Protein AF-A0AAU0USY1-F1 (afdb_monomer)

Secondary structure (DSSP, 8-state):
--------------TTTTSEEEEE-TTS-EEEE-GGGG-S---EEEEEEE--TT-SS-GGGSEEEEES-HHHHHHHHHHHHTTTEEEEEE------S---TT------HHHHHHHHHHHHHHHHHHEEEEEEEEEEE-TTTHHHHHHHHIIIIIGGGEEEEEEEE-SGGG--STTS---SS---EEEEEEEESSGGGSPP---EEEEEPPHHHHHH--EEEEE-S-EEEEEEEE-TTS-EEEEEEESSEEEEE--GGGHHHHHHHHHHHSHHHHTT----HHHHHHHHHHHHS---HHHHHHHHHHHHHHHHGGGEEEEEPPP--SHHHHHHHHHT--TT-EEEEEE--SSSTTTTS-EEEEEETTEEEEEGGGSEEEETTEEEEEEE--SEE-TTTS--TTGGGGGG----SSPPPHHHHHHHHHHH--TT-EEEESS-TTTHHHHHHHHTT-EEEEEE-STHIIIIIHHHHHHHHHT---STTTTTTT-----EEEEEE----

Sequence (505 aa):
MKVVRVLGKIRLNWDGKDKWLLALDEQGLPIWGEEEDLTGYPLNNCQYIGNMSRLSGTFLDGNLLIKGDNLYVLKALEKDFTGKIQCIYIDPPFNAANGTMGYMDEFDHGIWLSMMQTRLAMVKRFLKPSGTIFIHIGYEEKSYLKVLADEIFGRDNFVSEITWQRAPDGRTVLGQGSSVIPHTSEYLLVYAKDIDKVKVYEDKKVVLATDQVLRQYNQVLQIHSPARLVAENTDRRGNIIRIYRYGQYSLTRFKVRKLRAAANQWLQRHSDAISRIECGEAEQSLLTKALNQSLSFDNLTQQAKRVFLTENFSQMVQSVSIQKESTFQQRLLLEMGAKDVLYRAEYTPSKGKRRGEQVCDYFLNGRKLLFLKDYSQLVDGHVYRRVDINDVWKHEEINVTGTAREGGCVFKRSKKPESLLKRVIEFATEEGDWVMDCFLGSGTTAAVAHKLGRRWVAIEVGDHAETICLPRLKRVVSGEDASGISKQVGWHGGGGFGYFTLNKI

Solvent-accessible surface area (backbone atoms only — not comparable to full-atom values): 28321 Å² total; per-residue (Å²): 138,84,87,77,82,78,83,82,77,79,78,89,85,58,84,64,69,94,46,33,62,76,46,63,50,100,85,66,48,79,38,73,46,57,79,74,75,48,60,92,54,66,82,40,69,81,47,79,44,72,54,61,87,84,51,92,71,57,80,80,71,46,24,36,42,35,33,21,57,43,65,42,51,50,53,63,41,42,89,82,36,52,47,58,29,28,28,36,48,36,53,58,74,40,53,73,68,67,55,60,93,88,46,82,17,69,63,58,68,52,58,49,50,34,52,48,51,55,46,52,56,52,54,57,52,21,30,19,61,53,7,39,38,37,41,38,36,36,80,76,44,41,70,60,51,50,49,52,45,30,66,70,54,36,63,85,17,56,71,51,65,31,40,35,29,67,36,66,92,71,46,53,66,92,83,58,74,94,53,99,70,67,81,39,60,39,35,30,47,30,35,23,62,32,50,92,55,42,77,82,79,78,70,58,45,78,39,76,59,48,70,72,59,53,55,56,41,32,28,39,54,47,75,77,45,73,71,42,82,76,48,77,47,62,52,102,84,66,51,62,34,40,33,26,37,45,85,39,66,50,76,49,74,57,55,73,94,45,39,60,60,56,32,50,52,44,51,68,72,40,46,74,57,61,74,62,58,91,56,58,76,69,52,49,51,47,54,52,45,53,72,70,53,76,59,52,76,66,56,52,48,50,51,34,46,20,53,51,39,66,76,40,40,84,33,19,24,26,81,39,82,69,80,76,82,42,78,61,59,48,50,54,36,67,78,40,46,50,79,92,38,46,34,38,39,38,35,57,39,91,62,68,97,55,45,78,38,83,43,80,48,37,34,43,58,53,21,39,47,46,51,49,51,82,52,35,47,79,55,97,46,39,51,32,26,64,38,77,74,70,51,68,44,46,26,93,81,44,58,58,79,72,40,42,64,34,65,80,45,90,56,80,67,93,71,72,40,40,62,52,49,43,53,57,47,62,66,54,44,60,73,65,35,31,36,36,22,65,41,32,69,70,31,44,60,54,49,40,36,50,66,60,49,26,37,34,41,33,21,23,62,54,72,40,34,65,75,38,21,46,59,33,46,52,29,46,28,68,30,71,46,72,41,66,50,23,69,82,67,69,51,69,43,52,52,40,34,35,36,33,34,42,74,82,130

Organism: NCBI:txid3039180

Mean predicted aligned error: 12.74 Å

Nearest PDB structures (foldseek):
  4zcf-assembly1_B  TM=4.977E-01  e=1.920E-19  Escherichia coli
  6k0w-assembly1_B  TM=5.737E-01  e=6.343E-17  Helicobacter pylori 26695
  6k0w-assembly2_A  TM=5.107E-01  e=2.022E-18  Helicobacter pylori 26695
  6k0w-assembly1_D  TM=6.362E-01  e=8.360E-15  Helicobacter pylori 26695
  6k0w-assembly2_C  TM=6.195E-01  e=9.377E-15  Helicobacter pylori 26695

pLDDT: mean 80.23, std 17.32, range [26.86, 98.75]

Radius of gyration: 29.66 Å; Cα contacts (8 Å, |Δi|>4): 902; chains: 1; bounding box: 71×80×77 Å

Structure (mmCIF, N/CA/C/O backbone):
data_AF-A0AAU0USY1-F1
#
_entry.id   AF-A0AAU0USY1-F1
#
loop_
_atom_site.group_PDB
_atom_site.id
_atom_site.type_symbol
_atom_site.label_atom_id
_atom_site.label_alt_id
_atom_site.label_comp_id
_atom_site.label_asym_id
_atom_site.label_entity_id
_atom_site.label_seq_id
_atom_site.pdbx_PDB_ins_code
_atom_site.Cartn_x
_atom_site.Cartn_y
_atom_site.Cartn_z
_atom_site.occupancy
_atom_site.B_iso_or_equiv
_atom_site.auth_seq_id
_atom_site.auth_comp_id
_atom_site.auth_asym_id
_atom_site.auth_atom_id
_atom_site.pdbx_PDB_model_num
ATOM 1 N N . MET A 1 1 ? -14.237 41.301 1.221 1.00 33.00 1 MET A N 1
ATOM 2 C CA . MET A 1 1 ? -13.031 40.609 1.726 1.00 33.00 1 MET A CA 1
ATOM 3 C C . MET A 1 1 ? -12.621 39.574 0.679 1.00 33.00 1 MET A C 1
ATOM 5 O O . MET A 1 1 ? -13.290 38.559 0.553 1.00 33.00 1 MET A O 1
ATOM 9 N N . LYS A 1 2 ? -11.646 39.891 -0.185 1.00 26.86 2 LYS A N 1
ATOM 10 C CA . LYS A 1 2 ? -11.186 38.982 -1.252 1.00 26.86 2 LYS A CA 1
ATOM 11 C C . LYS A 1 2 ? -10.111 38.061 -0.677 1.00 26.86 2 LYS A C 1
ATOM 13 O O . LYS A 1 2 ? -9.093 38.546 -0.196 1.00 26.86 2 LYS A O 1
ATOM 18 N N . VAL A 1 3 ? -10.344 36.753 -0.730 1.00 29.69 3 VAL A N 1
ATOM 19 C CA . VAL A 1 3 ? -9.308 35.743 -0.489 1.00 29.69 3 VAL A CA 1
ATOM 20 C C . VAL A 1 3 ? -8.359 35.785 -1.685 1.00 29.69 3 VAL A C 1
ATOM 22 O O . VAL A 1 3 ? -8.708 35.332 -2.771 1.00 29.69 3 VAL A O 1
ATOM 25 N N . VAL A 1 4 ? -7.179 36.372 -1.507 1.00 31.88 4 VAL A N 1
ATOM 26 C CA . VAL A 1 4 ? -6.080 36.268 -2.472 1.00 31.88 4 VAL A CA 1
ATOM 27 C C . VAL A 1 4 ? -5.262 35.044 -2.064 1.00 31.88 4 VAL A C 1
ATOM 29 O O . VAL A 1 4 ? -4.568 35.067 -1.051 1.00 31.88 4 VAL A O 1
ATOM 32 N N . ARG A 1 5 ? -5.384 33.942 -2.814 1.00 37.97 5 ARG A N 1
ATOM 33 C CA . ARG A 1 5 ? -4.489 32.782 -2.681 1.00 37.97 5 ARG A CA 1
ATOM 34 C C . ARG A 1 5 ? -3.111 33.216 -3.190 1.00 37.97 5 ARG A C 1
ATOM 36 O O . ARG A 1 5 ? -2.927 33.381 -4.392 1.00 37.97 5 ARG A O 1
ATOM 43 N N . VAL A 1 6 ? -2.154 33.423 -2.291 1.00 45.56 6 VAL A N 1
ATOM 44 C CA . VAL A 1 6 ? -0.747 33.597 -2.675 1.00 45.56 6 VAL A CA 1
ATOM 45 C C . VAL A 1 6 ? -0.228 32.235 -3.151 1.00 45.56 6 VAL A C 1
ATOM 47 O O . VAL A 1 6 ? -0.178 31.277 -2.382 1.00 45.56 6 VAL A O 1
ATOM 50 N N . LEU A 1 7 ? 0.095 32.132 -4.442 1.00 54.94 7 LEU A N 1
ATOM 51 C CA . LEU A 1 7 ? 0.616 30.933 -5.109 1.00 54.94 7 LEU A CA 1
ATOM 52 C C . LEU A 1 7 ? 2.096 30.708 -4.749 1.00 54.94 7 LEU A C 1
ATOM 54 O O . LEU A 1 7 ? 2.984 30.920 -5.569 1.00 54.94 7 LEU A O 1
ATOM 58 N N . GLY A 1 8 ? 2.380 30.271 -3.524 1.00 62.19 8 GLY A N 1
ATOM 59 C CA . GLY A 1 8 ? 3.716 29.796 -3.155 1.00 62.19 8 GLY A CA 1
ATOM 60 C C . GLY A 1 8 ? 3.957 28.380 -3.683 1.00 62.19 8 GLY A C 1
ATOM 61 O O . GLY A 1 8 ? 3.694 27.414 -2.970 1.00 62.19 8 GLY A O 1
ATOM 62 N N . LYS A 1 9 ? 4.416 28.230 -4.934 1.00 68.44 9 LYS A N 1
ATOM 63 C CA . LYS A 1 9 ? 4.899 26.935 -5.450 1.00 68.44 9 LYS A CA 1
ATOM 64 C C . LYS A 1 9 ? 6.363 26.756 -5.045 1.00 68.44 9 LYS A C 1
ATOM 66 O O . LYS A 1 9 ? 7.189 27.594 -5.387 1.00 68.44 9 LYS A O 1
ATOM 71 N N . ILE A 1 10 ? 6.672 25.672 -4.338 1.00 78.06 10 ILE A N 1
ATOM 72 C CA . ILE A 1 10 ? 8.053 25.253 -4.067 1.00 78.06 10 ILE A CA 1
ATOM 73 C C . ILE A 1 10 ? 8.517 24.432 -5.266 1.00 78.06 10 ILE A C 1
ATOM 75 O O . ILE A 1 10 ? 7.755 23.592 -5.747 1.00 78.06 10 ILE A O 1
ATOM 79 N N . ARG A 1 11 ? 9.730 24.700 -5.754 1.00 81.94 11 ARG A N 1
ATOM 80 C CA . ARG A 1 11 ? 10.369 23.899 -6.795 1.00 81.94 11 ARG A CA 1
ATOM 81 C C . ARG A 1 11 ? 11.830 23.647 -6.468 1.00 81.94 11 ARG A C 1
ATOM 83 O O . ARG A 1 11 ? 12.484 24.514 -5.892 1.00 81.94 11 ARG A O 1
ATOM 90 N N . LEU A 1 12 ? 12.322 22.484 -6.864 1.00 87.38 12 LEU A N 1
ATOM 91 C CA . LEU A 1 12 ? 13.751 22.174 -6.876 1.00 87.38 12 LEU A CA 1
ATOM 92 C C . LEU A 1 12 ? 14.395 22.707 -8.167 1.00 87.38 12 LEU A C 1
ATOM 94 O O . LEU A 1 12 ? 13.710 22.850 -9.178 1.00 87.38 12 LEU A O 1
ATOM 98 N N . ASN A 1 13 ? 15.692 23.001 -8.155 1.00 89.56 13 ASN A N 1
ATOM 99 C CA . ASN A 1 13 ? 16.440 23.408 -9.347 1.00 89.56 13 ASN A CA 1
ATOM 100 C C . ASN A 1 13 ? 17.814 22.732 -9.349 1.00 89.56 13 ASN A C 1
ATOM 102 O O . ASN A 1 13 ? 18.459 22.700 -8.303 1.00 89.56 13 ASN A O 1
ATOM 106 N N . TRP A 1 14 ? 18.233 22.201 -10.495 1.00 90.81 14 TRP A N 1
ATOM 107 C CA . TRP A 1 14 ? 19.528 21.550 -10.709 1.00 90.81 14 TRP A CA 1
ATOM 108 C C . TRP A 1 14 ? 19.844 21.519 -12.213 1.00 90.81 14 TRP A C 1
ATOM 110 O O . TRP A 1 14 ? 18.960 21.755 -13.043 1.00 90.81 14 TRP A O 1
ATOM 120 N N . ASP A 1 15 ? 21.091 21.219 -12.568 1.00 85.06 15 ASP A N 1
ATOM 121 C CA . ASP A 1 15 ? 21.529 21.186 -13.963 1.00 85.06 15 ASP A CA 1
ATOM 122 C C . ASP A 1 15 ? 20.900 20.013 -14.729 1.00 85.06 15 ASP A C 1
ATOM 124 O O . ASP A 1 15 ? 20.928 18.868 -14.285 1.00 85.06 15 ASP A O 1
ATOM 128 N N . GLY A 1 16 ? 20.324 20.296 -15.900 1.00 82.56 16 GLY A N 1
ATOM 129 C CA . GLY A 1 16 ? 19.667 19.284 -16.736 1.00 82.56 16 GLY A CA 1
ATOM 130 C C . GLY A 1 16 ? 18.194 19.015 -16.408 1.00 82.56 16 GLY A C 1
ATOM 131 O O . GLY A 1 16 ? 17.567 18.237 -17.118 1.00 82.56 16 GLY A O 1
ATOM 132 N N . LYS A 1 17 ? 17.599 19.703 -15.418 1.00 87.81 17 LYS A N 1
ATOM 133 C CA . LYS A 1 17 ? 16.173 19.563 -15.045 1.00 87.81 17 LYS A CA 1
ATOM 134 C C . LYS A 1 17 ? 15.188 19.718 -16.218 1.00 87.81 17 LYS A C 1
ATOM 136 O O . LYS A 1 17 ? 14.124 19.095 -16.221 1.00 87.81 17 LYS A O 1
ATOM 141 N N . ASP A 1 18 ? 15.531 20.561 -17.188 1.00 88.62 18 ASP A N 1
ATOM 142 C CA . ASP A 1 18 ? 14.687 20.865 -18.349 1.00 88.62 18 ASP A CA 1
ATOM 143 C C . ASP A 1 18 ? 14.863 19.867 -19.511 1.00 88.62 18 ASP A C 1
ATOM 145 O O . ASP A 1 18 ? 14.235 20.037 -20.552 1.00 88.62 18 ASP A O 1
ATOM 149 N N . LYS A 1 19 ? 15.701 18.834 -19.349 1.00 90.00 19 LYS A N 1
ATOM 150 C CA . LYS A 1 19 ? 15.984 17.807 -20.364 1.00 90.00 19 LYS A CA 1
ATOM 151 C C . LYS A 1 19 ? 15.565 16.417 -19.890 1.00 90.00 19 LYS A C 1
ATOM 153 O O . LYS A 1 19 ? 15.372 16.174 -18.697 1.00 90.00 19 LYS A O 1
ATOM 158 N N . TRP A 1 20 ? 15.479 15.471 -20.821 1.00 92.06 20 TRP A N 1
ATOM 159 C CA . TRP A 1 20 ? 15.296 14.060 -20.496 1.00 92.06 20 TRP A CA 1
ATOM 160 C C . TRP A 1 20 ? 16.650 13.388 -20.285 1.00 92.06 20 TRP A C 1
ATOM 162 O O . TRP A 1 20 ? 17.514 13.414 -21.160 1.00 92.06 20 TRP A O 1
ATOM 172 N N . LEU A 1 21 ? 16.834 12.765 -19.119 1.00 92.44 21 LEU A N 1
ATOM 173 C CA . LEU A 1 21 ? 17.970 11.880 -18.875 1.00 92.44 21 LEU A CA 1
ATOM 174 C C . LEU A 1 21 ? 17.734 10.556 -19.614 1.00 92.44 21 LEU A C 1
ATOM 176 O O . LEU A 1 21 ? 16.958 9.718 -19.151 1.00 92.44 21 LEU A O 1
ATOM 180 N N . LEU A 1 22 ? 18.390 10.385 -20.762 1.00 90.62 22 LEU A N 1
ATOM 181 C CA . LEU A 1 22 ? 18.192 9.250 -21.666 1.00 90.62 22 LEU A CA 1
ATOM 182 C C . LEU A 1 22 ? 18.988 8.008 -21.266 1.00 90.62 22 LEU A C 1
ATOM 184 O O . LEU A 1 22 ? 18.570 6.899 -21.595 1.00 90.62 22 LEU A O 1
ATOM 188 N N . ALA A 1 23 ? 20.160 8.182 -20.657 1.00 88.25 23 ALA A N 1
ATOM 189 C CA . ALA A 1 23 ? 21.034 7.117 -20.167 1.00 88.25 23 ALA A CA 1
ATOM 190 C C . ALA A 1 23 ? 22.181 7.713 -19.335 1.00 88.25 23 ALA A C 1
ATOM 192 O O . ALA A 1 23 ? 22.362 8.931 -19.299 1.00 88.25 23 ALA A O 1
ATOM 193 N N . LEU A 1 24 ? 22.966 6.838 -18.709 1.00 87.00 24 LEU A N 1
ATOM 194 C CA . LEU A 1 24 ? 24.316 7.148 -18.248 1.00 87.00 24 LEU A CA 1
ATOM 195 C C . LEU A 1 24 ? 25.314 6.483 -19.202 1.00 87.00 24 LEU A C 1
ATOM 197 O O . LEU A 1 24 ? 25.042 5.381 -19.685 1.00 87.00 24 LEU A O 1
ATOM 201 N N . ASP A 1 25 ? 26.425 7.152 -19.498 1.00 85.00 25 ASP A N 1
ATOM 202 C CA . ASP A 1 25 ? 27.528 6.544 -20.246 1.00 85.00 25 ASP A CA 1
ATOM 203 C C . ASP A 1 25 ? 28.355 5.580 -19.372 1.00 85.00 25 ASP A C 1
ATOM 205 O O . ASP A 1 25 ? 28.069 5.365 -18.191 1.00 85.00 25 ASP A O 1
ATOM 209 N N . GLU A 1 26 ? 29.392 4.973 -19.955 1.00 81.00 26 GLU A N 1
ATOM 210 C CA . GLU A 1 26 ? 30.275 4.026 -19.257 1.00 81.00 26 GLU A CA 1
ATOM 211 C C . GLU A 1 26 ? 31.030 4.655 -18.073 1.00 81.00 26 GLU A C 1
ATOM 213 O O . GLU A 1 26 ? 31.488 3.942 -17.180 1.00 81.00 26 GLU A O 1
ATOM 218 N N . GLN A 1 27 ? 31.162 5.983 -18.054 1.00 79.88 27 GLN A N 1
ATOM 219 C CA . GLN A 1 27 ? 31.798 6.748 -16.985 1.00 79.88 27 GLN A CA 1
ATOM 220 C C . GLN A 1 27 ? 30.779 7.249 -15.946 1.00 79.88 27 GLN A C 1
ATOM 222 O O . GLN A 1 27 ? 31.167 7.906 -14.979 1.00 79.88 27 GLN A O 1
ATOM 227 N N . GLY A 1 28 ? 29.491 6.927 -16.113 1.00 77.94 28 GLY A N 1
ATOM 228 C CA . GLY A 1 28 ? 28.408 7.356 -15.231 1.00 77.94 28 GLY A CA 1
ATOM 229 C C . GLY A 1 28 ? 27.936 8.793 -15.474 1.00 77.94 28 GLY A C 1
ATOM 230 O O . GLY A 1 28 ? 27.200 9.334 -14.647 1.00 77.94 28 GLY A O 1
ATOM 231 N N . LEU A 1 29 ? 28.338 9.427 -16.579 1.00 85.19 29 LEU A N 1
ATOM 232 C CA . LEU A 1 29 ? 27.919 10.784 -16.923 1.00 85.19 29 LEU A CA 1
ATOM 233 C C . LEU A 1 29 ? 26.559 10.781 -17.640 1.00 85.19 29 LEU A C 1
ATOM 235 O O . LEU A 1 29 ? 26.239 9.853 -18.388 1.00 85.19 29 LEU A O 1
ATOM 239 N N . PRO A 1 30 ? 25.734 11.821 -17.429 1.00 89.75 30 PRO A N 1
ATOM 240 C CA . PRO A 1 30 ? 24.389 11.870 -17.979 1.00 89.75 30 PRO A CA 1
ATOM 241 C C . PRO A 1 30 ? 24.378 12.150 -19.486 1.00 89.75 30 PRO A C 1
ATOM 243 O O . PRO A 1 30 ? 24.917 13.153 -19.958 1.00 89.75 30 PRO A O 1
ATOM 246 N N . ILE A 1 31 ? 23.666 11.303 -20.230 1.00 92.00 31 ILE A N 1
ATOM 247 C CA . ILE A 1 31 ? 23.313 11.525 -21.633 1.00 92.00 31 ILE A CA 1
ATOM 248 C C . ILE A 1 31 ? 21.929 12.173 -21.672 1.00 92.00 31 ILE A C 1
ATOM 250 O O . ILE A 1 31 ? 20.922 11.550 -21.327 1.00 92.00 31 ILE A O 1
ATOM 254 N N . TRP A 1 32 ? 21.886 13.435 -22.092 1.00 94.19 32 TRP A N 1
ATOM 255 C CA . TRP A 1 32 ? 20.662 14.231 -22.172 1.00 94.19 32 TRP A CA 1
ATOM 256 C C . TRP A 1 32 ? 20.079 14.244 -23.585 1.00 94.19 32 TRP A C 1
ATOM 258 O O . TRP A 1 32 ? 20.828 14.291 -24.558 1.00 94.19 32 TRP A O 1
ATOM 268 N N . GLY A 1 33 ? 18.755 14.319 -23.683 1.00 93.25 33 GLY A N 1
ATOM 269 C CA . GLY A 1 33 ? 18.038 14.566 -24.934 1.00 93.25 33 GLY A CA 1
ATOM 270 C C . GLY A 1 33 ? 16.585 14.954 -24.683 1.00 93.25 33 GLY A C 1
ATOM 271 O O . GLY A 1 33 ? 16.264 15.502 -23.622 1.00 93.25 33 GLY A O 1
ATOM 272 N N . GLU A 1 34 ? 15.727 14.665 -25.652 1.00 92.94 34 GLU A N 1
ATOM 273 C CA . GLU A 1 34 ? 14.301 14.998 -25.648 1.00 92.94 34 GLU A CA 1
ATOM 274 C C . GLU A 1 34 ? 13.421 13.739 -25.563 1.00 92.94 34 GLU A C 1
ATOM 276 O O . GLU A 1 34 ? 13.889 12.604 -25.677 1.00 92.94 34 GLU A O 1
ATOM 281 N N . GLU A 1 35 ? 12.115 13.912 -25.342 1.00 92.31 35 GLU A N 1
ATOM 282 C CA . GLU A 1 35 ? 11.188 12.775 -25.230 1.00 92.31 35 GLU A CA 1
ATOM 283 C C . GLU A 1 35 ? 11.069 11.994 -26.555 1.00 92.31 35 GLU A C 1
ATOM 285 O O . GLU A 1 35 ? 10.844 10.779 -26.562 1.00 92.31 35 GLU A O 1
ATOM 290 N N . GLU A 1 36 ? 11.217 12.679 -27.687 1.00 91.31 36 GLU A N 1
ATOM 291 C CA . GLU A 1 36 ? 11.151 12.111 -29.034 1.00 91.31 36 GLU A CA 1
ATOM 292 C C . GLU A 1 36 ? 12.269 11.089 -29.292 1.00 91.31 36 GLU A C 1
ATOM 294 O O . GLU A 1 36 ? 12.048 10.109 -30.014 1.00 91.31 36 GLU A O 1
ATOM 299 N N . ASP A 1 37 ? 13.419 11.251 -28.630 1.00 91.31 37 ASP A N 1
ATOM 300 C CA . ASP A 1 37 ? 14.580 10.355 -28.732 1.00 91.31 37 ASP A CA 1
ATOM 301 C C . ASP A 1 37 ? 14.321 8.972 -28.106 1.00 91.31 37 ASP A C 1
ATOM 303 O O . ASP A 1 37 ? 15.074 8.022 -28.330 1.00 91.31 37 ASP A O 1
ATOM 307 N N . LEU A 1 38 ? 13.235 8.823 -27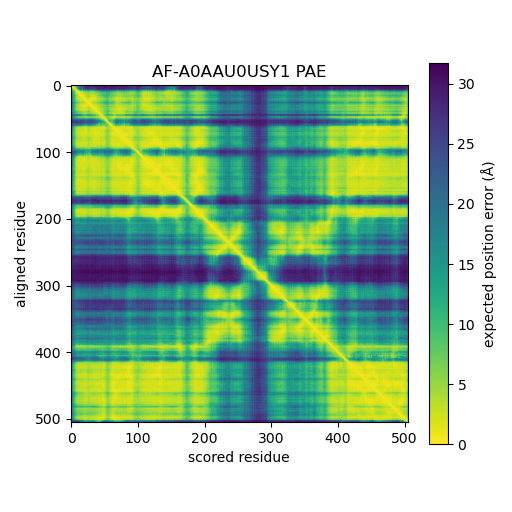.338 1.00 90.56 38 LEU A N 1
ATOM 308 C CA . LEU A 1 38 ? 12.808 7.551 -26.745 1.00 90.56 38 LEU A CA 1
ATOM 309 C C . LEU A 1 38 ? 12.011 6.668 -27.724 1.00 90.56 38 LEU A C 1
ATOM 311 O O . LEU A 1 38 ? 11.604 5.558 -27.371 1.00 90.56 38 LEU A O 1
ATOM 315 N N . THR A 1 39 ? 11.732 7.153 -28.937 1.00 88.81 39 THR A N 1
ATOM 316 C CA . THR A 1 39 ? 10.956 6.424 -29.952 1.00 88.81 39 THR A CA 1
ATOM 317 C C . THR A 1 39 ? 11.841 5.551 -30.850 1.00 88.81 39 THR A C 1
ATOM 319 O O . THR A 1 39 ? 13.052 5.719 -30.907 1.00 88.81 39 THR A O 1
ATOM 322 N N . GLY A 1 40 ? 11.244 4.576 -31.547 1.00 85.69 40 GLY A N 1
ATOM 323 C CA . GLY A 1 40 ? 11.979 3.696 -32.472 1.00 85.69 40 GLY A CA 1
ATOM 324 C C . GLY A 1 40 ? 12.564 2.421 -31.851 1.00 85.69 40 GLY A C 1
ATOM 325 O O . GLY A 1 40 ? 13.222 1.662 -32.554 1.00 85.69 40 GLY A O 1
ATOM 326 N N . TYR A 1 41 ? 12.272 2.141 -30.577 1.00 87.94 41 TYR A N 1
ATOM 327 C CA . TYR A 1 41 ? 12.725 0.938 -29.868 1.00 87.94 41 TYR A CA 1
ATOM 328 C C . TYR A 1 41 ? 11.548 -0.019 -29.600 1.00 87.94 41 TYR A C 1
ATOM 330 O O . TYR A 1 41 ? 10.867 0.116 -28.580 1.00 87.94 41 TYR A O 1
ATOM 338 N N . PRO A 1 42 ? 11.238 -0.958 -30.515 1.00 86.06 42 PRO A N 1
ATOM 339 C CA . PRO A 1 42 ? 10.137 -1.896 -30.323 1.00 86.06 42 PRO A CA 1
ATOM 340 C C . PRO A 1 42 ? 10.475 -2.967 -29.277 1.00 86.06 42 PRO A C 1
ATOM 342 O O . PRO A 1 42 ? 11.633 -3.341 -29.087 1.00 86.06 42 PRO A O 1
ATOM 345 N N . LEU A 1 43 ? 9.436 -3.509 -28.635 1.00 87.44 43 LEU A N 1
ATOM 346 C CA . LEU A 1 43 ? 9.562 -4.717 -27.823 1.00 87.44 43 LEU A CA 1
ATOM 347 C C . LEU A 1 43 ? 9.842 -5.919 -28.734 1.00 87.44 43 LEU A C 1
ATOM 349 O O . LEU A 1 43 ? 9.093 -6.189 -29.673 1.00 87.44 43 LEU A O 1
ATOM 353 N N . ASN A 1 44 ? 10.910 -6.645 -28.430 1.00 85.88 44 ASN A N 1
ATOM 354 C CA . ASN A 1 44 ? 11.375 -7.834 -29.133 1.00 85.88 44 ASN A CA 1
ATOM 355 C C . ASN A 1 44 ? 11.157 -9.091 -28.275 1.00 85.88 44 ASN A C 1
ATOM 357 O O . ASN A 1 44 ? 10.890 -9.002 -27.078 1.00 85.88 44 ASN A O 1
ATOM 361 N N . ASN A 1 45 ? 11.299 -10.263 -28.904 1.00 72.56 45 ASN A N 1
ATOM 362 C CA . ASN A 1 45 ? 11.300 -11.588 -28.271 1.00 72.56 45 ASN A CA 1
ATOM 363 C C . ASN A 1 45 ? 10.138 -11.845 -27.307 1.00 72.56 45 ASN A C 1
ATOM 365 O O . ASN A 1 45 ? 10.271 -11.652 -26.107 1.00 72.56 45 ASN A O 1
ATOM 369 N N . CYS A 1 46 ? 9.024 -12.372 -27.816 1.00 75.81 46 CYS A N 1
ATOM 370 C CA . CYS A 1 46 ? 7.909 -12.786 -26.972 1.00 75.81 46 CYS A CA 1
ATOM 371 C C . CYS A 1 46 ? 7.993 -14.280 -26.623 1.00 75.81 46 CYS A C 1
ATOM 373 O O . CYS A 1 46 ? 7.777 -15.133 -27.487 1.00 75.81 46 CYS A O 1
ATOM 375 N N . GLN A 1 47 ? 8.262 -14.609 -25.357 1.00 87.12 47 GLN A N 1
ATOM 376 C CA . GLN A 1 47 ? 8.002 -15.947 -24.815 1.00 87.12 47 GLN A CA 1
ATOM 377 C C . GLN A 1 47 ? 6.717 -15.914 -23.987 1.00 87.12 47 GLN A C 1
ATOM 379 O O . GLN A 1 47 ? 6.609 -15.130 -23.051 1.00 87.12 47 GLN A O 1
ATOM 384 N N . TYR A 1 48 ? 5.767 -16.807 -24.266 1.00 87.75 48 TYR A N 1
ATOM 385 C CA . TYR A 1 48 ? 4.580 -16.975 -23.423 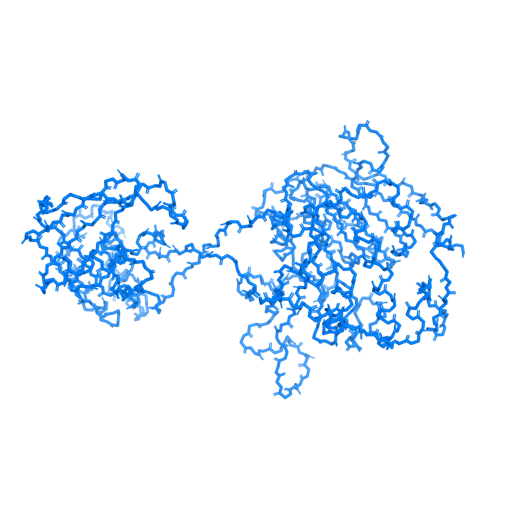1.00 87.75 48 TYR A CA 1
ATOM 386 C C . TYR A 1 48 ? 4.797 -18.069 -22.381 1.00 87.75 48 TYR A C 1
ATOM 388 O O . TYR A 1 48 ? 5.305 -19.150 -22.684 1.00 87.75 48 TYR A O 1
ATOM 396 N N . ILE A 1 49 ? 4.395 -17.784 -21.147 1.00 90.81 49 ILE A N 1
ATOM 397 C CA . ILE A 1 49 ? 4.451 -18.704 -20.016 1.00 90.81 49 ILE A CA 1
ATOM 398 C C . ILE A 1 49 ? 3.030 -18.897 -19.485 1.00 90.81 49 ILE A C 1
ATOM 400 O O . ILE A 1 49 ? 2.350 -17.920 -19.181 1.00 90.81 49 ILE A O 1
ATOM 404 N N . GLY A 1 50 ? 2.613 -20.152 -19.301 1.00 86.19 50 GLY A N 1
ATOM 405 C CA . GLY A 1 50 ? 1.298 -20.493 -18.752 1.00 86.19 50 GLY A CA 1
ATOM 406 C C . GLY A 1 50 ? 0.162 -20.418 -19.770 1.00 86.19 50 GLY A C 1
ATOM 407 O O . GLY A 1 50 ? 0.382 -20.409 -20.980 1.00 86.19 50 GLY A O 1
ATOM 408 N N . ASN A 1 51 ? -1.071 -20.388 -19.266 1.00 78.88 51 ASN A N 1
ATOM 409 C CA . ASN A 1 51 ? -2.264 -20.329 -20.097 1.00 78.88 51 ASN A CA 1
ATOM 410 C C . ASN A 1 51 ? -2.706 -18.874 -20.324 1.00 78.88 51 ASN A C 1
ATOM 412 O O . ASN A 1 51 ? -3.195 -18.203 -19.412 1.00 78.88 51 ASN A O 1
ATOM 416 N N . MET A 1 52 ? -2.584 -18.421 -21.572 1.00 70.88 52 MET A N 1
ATOM 417 C CA . MET A 1 52 ? -3.001 -17.092 -22.029 1.00 70.88 52 MET A CA 1
ATOM 418 C C . MET A 1 52 ? -4.403 -17.086 -22.665 1.00 70.88 52 MET A C 1
ATOM 420 O O . MET A 1 52 ? -4.794 -16.103 -23.283 1.00 70.88 52 MET A O 1
ATOM 424 N N . SER A 1 53 ? -5.205 -18.147 -22.517 1.00 57.97 53 SER A N 1
ATOM 425 C CA . SER A 1 53 ? -6.509 -18.299 -23.192 1.00 57.97 53 SER A CA 1
ATOM 426 C C . SER A 1 53 ? -7.576 -17.262 -22.807 1.00 57.97 53 SER A C 1
ATOM 428 O O . SER A 1 53 ? -8.662 -17.274 -23.377 1.00 57.97 53 SER A O 1
ATOM 430 N N . ARG A 1 54 ? -7.301 -16.376 -21.838 1.00 53.16 54 ARG A N 1
ATOM 431 C CA . ARG A 1 54 ? -8.155 -15.224 -21.487 1.00 53.16 54 ARG A CA 1
ATOM 432 C C . ARG A 1 54 ? -7.836 -13.952 -22.290 1.00 53.16 54 ARG A C 1
ATOM 434 O O . ARG A 1 54 ? -8.480 -12.933 -22.061 1.00 53.16 54 ARG A O 1
ATOM 441 N N . LEU A 1 55 ? -6.862 -13.983 -23.203 1.00 55.44 55 LEU A N 1
ATOM 442 C CA . LEU A 1 55 ? -6.568 -12.860 -24.093 1.00 55.44 55 LEU A CA 1
ATOM 443 C C . LEU A 1 55 ? -7.614 -12.774 -25.205 1.00 55.44 55 LEU A C 1
ATOM 445 O O . LEU A 1 55 ? -7.721 -13.674 -26.032 1.00 55.44 55 LEU A O 1
ATOM 449 N N . SER A 1 56 ? -8.370 -11.679 -25.244 1.00 46.06 56 SER A N 1
ATOM 450 C CA . SER A 1 56 ? -9.345 -11.406 -26.306 1.00 46.06 56 SER A CA 1
ATOM 451 C C . SER A 1 56 ? -8.769 -10.585 -27.471 1.00 46.06 56 SER A C 1
ATOM 453 O O . SER A 1 56 ? -9.538 -10.143 -28.321 1.00 46.06 56 SER A O 1
ATOM 455 N N . GLY A 1 57 ? -7.452 -10.338 -27.508 1.00 58.78 57 GLY A N 1
ATOM 456 C CA . GLY A 1 57 ? -6.834 -9.405 -28.456 1.00 58.78 57 GLY A CA 1
ATOM 457 C C . GLY A 1 57 ? -5.319 -9.566 -28.629 1.00 58.78 57 GLY A C 1
ATOM 458 O O . GLY A 1 57 ? -4.832 -10.643 -28.968 1.00 58.78 57 GLY A O 1
ATOM 459 N N . THR A 1 58 ? -4.576 -8.471 -28.467 1.00 61.28 58 THR A N 1
ATOM 460 C CA . THR A 1 58 ? -3.117 -8.422 -28.659 1.00 61.28 58 THR A CA 1
ATOM 461 C C . THR A 1 58 ? -2.374 -9.080 -27.496 1.00 61.28 58 THR A C 1
ATOM 463 O O . THR A 1 58 ? -2.910 -9.269 -26.406 1.00 61.28 58 THR A O 1
ATOM 466 N N . PHE A 1 59 ? -1.091 -9.390 -27.685 1.00 64.94 59 PHE A N 1
ATOM 467 C CA . PHE A 1 59 ? -0.253 -9.921 -26.607 1.00 64.94 59 PHE A CA 1
ATOM 468 C C . PHE A 1 59 ? -0.102 -8.963 -25.411 1.00 64.94 59 PHE A C 1
ATOM 470 O O . PHE A 1 59 ? 0.173 -9.418 -24.302 1.00 64.94 59 PHE A O 1
ATOM 477 N N . LEU A 1 60 ? -0.329 -7.659 -25.620 1.00 69.75 60 LEU A N 1
ATOM 478 C CA . LEU A 1 60 ? -0.313 -6.620 -24.585 1.00 69.75 60 LEU A CA 1
ATOM 479 C C . LEU A 1 60 ? -1.556 -6.642 -23.682 1.00 69.75 60 LEU A C 1
ATOM 481 O O . LEU A 1 60 ? -1.578 -5.965 -22.657 1.00 69.75 60 LEU A O 1
ATOM 485 N N . ASP A 1 61 ? -2.570 -7.446 -24.014 1.00 73.31 61 ASP A N 1
ATOM 486 C CA . ASP A 1 61 ? -3.760 -7.619 -23.173 1.00 73.31 61 ASP A CA 1
ATOM 487 C C . ASP A 1 61 ? -3.509 -8.557 -21.973 1.00 73.31 61 ASP A C 1
ATOM 489 O O . ASP A 1 61 ? -4.375 -8.717 -21.106 1.00 73.31 61 ASP A O 1
ATOM 493 N N . GLY A 1 62 ? -2.324 -9.176 -21.916 1.00 85.00 62 GLY A N 1
ATOM 494 C CA . GLY A 1 62 ? -1.893 -10.098 -20.869 1.00 85.00 62 GLY A CA 1
ATOM 495 C C . GLY A 1 62 ? -0.953 -9.491 -19.846 1.00 85.00 62 GLY A C 1
ATOM 496 O O . GLY A 1 62 ? -0.525 -8.351 -19.959 1.00 85.00 62 GLY A O 1
ATOM 497 N N . ASN A 1 63 ? -0.591 -10.290 -18.846 1.00 94.94 63 ASN A N 1
ATOM 498 C CA . ASN A 1 63 ? 0.467 -9.907 -17.919 1.00 94.94 63 ASN A CA 1
ATOM 499 C C . ASN A 1 63 ? 1.817 -9.837 -18.646 1.00 94.94 63 ASN A C 1
ATOM 501 O O . ASN A 1 63 ? 2.110 -10.719 -19.457 1.00 94.94 63 ASN A O 1
ATOM 505 N N . LEU A 1 64 ? 2.643 -8.837 -18.332 1.00 95.12 64 LEU A N 1
ATOM 506 C CA . LEU A 1 64 ? 3.887 -8.554 -19.056 1.00 95.12 64 LEU A CA 1
ATOM 507 C C . LEU A 1 64 ? 5.080 -8.483 -18.103 1.00 95.12 64 LEU A C 1
ATOM 509 O O . LEU A 1 64 ? 5.098 -7.647 -17.201 1.00 95.12 64 LEU A O 1
ATOM 513 N N . LEU A 1 65 ? 6.094 -9.315 -18.343 1.00 96.44 65 LEU A N 1
ATOM 514 C CA . LEU A 1 65 ? 7.442 -9.146 -17.799 1.00 96.44 65 LEU A CA 1
ATOM 515 C C . LEU A 1 65 ? 8.345 -8.636 -18.924 1.00 96.44 65 LEU A C 1
ATOM 517 O O . LEU A 1 65 ? 8.471 -9.303 -19.947 1.00 96.44 65 LEU A O 1
ATOM 521 N N . ILE A 1 66 ? 8.979 -7.481 -18.746 1.00 96.00 66 ILE A N 1
ATOM 522 C CA . ILE A 1 66 ? 9.774 -6.841 -19.798 1.00 96.00 66 ILE A CA 1
ATOM 523 C C . ILE A 1 66 ? 11.189 -6.577 -19.285 1.00 96.00 66 ILE A C 1
ATOM 525 O O . ILE A 1 66 ? 11.358 -5.872 -18.290 1.00 96.00 66 ILE A O 1
ATOM 529 N N . LYS A 1 67 ? 12.200 -7.131 -19.967 1.00 95.19 67 LYS A N 1
ATOM 530 C CA . LYS A 1 67 ? 13.614 -6.813 -19.733 1.00 95.19 67 LYS A CA 1
ATOM 531 C C . LYS A 1 67 ? 14.021 -5.600 -20.569 1.00 95.19 67 LYS A C 1
ATOM 533 O O . LYS A 1 67 ? 13.907 -5.654 -21.790 1.00 95.19 67 LYS A O 1
ATOM 538 N N . GLY A 1 68 ? 14.511 -4.537 -19.947 1.00 93.56 68 GLY A N 1
ATOM 539 C CA . GLY A 1 68 ? 15.011 -3.352 -20.649 1.00 93.56 68 GLY A CA 1
ATOM 540 C C . GLY A 1 68 ? 15.003 -2.101 -19.779 1.00 93.56 68 GLY A C 1
ATOM 541 O O . GLY A 1 68 ? 14.441 -2.101 -18.684 1.00 93.56 68 GLY A O 1
ATOM 542 N N . ASP A 1 69 ? 15.618 -1.023 -20.273 1.00 93.19 69 ASP A N 1
ATOM 543 C CA . ASP A 1 69 ? 15.579 0.264 -19.576 1.00 93.19 69 ASP A CA 1
ATOM 544 C C . ASP A 1 69 ? 14.128 0.739 -19.445 1.00 93.19 69 ASP A C 1
ATOM 546 O O . ASP A 1 69 ? 13.378 0.850 -20.422 1.00 93.19 69 ASP A O 1
ATOM 550 N N . ASN A 1 70 ? 13.726 1.002 -18.207 1.00 94.44 70 ASN A N 1
ATOM 551 C CA . ASN A 1 70 ? 12.349 1.323 -17.884 1.00 94.44 70 ASN A CA 1
ATOM 552 C C . ASN A 1 70 ? 11.842 2.598 -18.567 1.00 94.44 70 ASN A C 1
ATOM 554 O O . ASN A 1 70 ? 10.658 2.645 -18.880 1.00 94.44 70 ASN A O 1
ATOM 558 N N . LEU A 1 71 ? 12.677 3.592 -18.871 1.00 95.25 71 LEU A N 1
ATOM 559 C CA . LEU A 1 71 ? 12.240 4.801 -19.569 1.00 95.25 71 LEU A CA 1
ATOM 560 C C . LEU A 1 71 ? 11.796 4.487 -21.008 1.00 95.25 71 LEU A C 1
ATOM 562 O O . LEU A 1 71 ? 10.706 4.883 -21.426 1.00 95.25 71 LEU A O 1
ATOM 566 N N . TYR A 1 72 ? 12.595 3.705 -21.738 1.00 95.50 72 TYR A N 1
ATOM 567 C CA . TYR A 1 72 ? 12.285 3.292 -23.113 1.00 95.50 72 TYR A CA 1
ATOM 568 C C . TYR A 1 72 ? 11.116 2.314 -23.157 1.00 95.50 72 TYR A C 1
ATOM 570 O O . TYR A 1 72 ? 10.234 2.441 -24.006 1.00 95.50 72 TYR A O 1
ATOM 578 N N . VAL A 1 73 ? 11.060 1.368 -22.216 1.00 95.81 73 VAL A N 1
ATOM 579 C CA . VAL A 1 73 ? 9.932 0.433 -22.124 1.00 95.81 73 VAL A CA 1
ATOM 580 C C . VAL A 1 73 ? 8.640 1.185 -21.817 1.00 95.81 73 VAL A C 1
ATOM 582 O O . VAL A 1 73 ? 7.631 0.946 -22.477 1.00 95.81 73 VAL A O 1
ATOM 585 N N . LEU A 1 74 ? 8.655 2.132 -20.872 1.00 96.44 74 LEU A N 1
ATOM 586 C CA . LEU A 1 74 ? 7.499 2.992 -20.630 1.00 96.44 74 LEU A CA 1
ATOM 587 C C . LEU A 1 74 ? 7.114 3.724 -21.925 1.00 96.44 74 LEU A C 1
ATOM 589 O O . LEU A 1 74 ? 5.936 3.741 -22.265 1.00 96.44 74 LEU A O 1
ATOM 593 N N . LYS A 1 75 ? 8.062 4.250 -22.712 1.00 95.75 75 LYS A N 1
ATOM 594 C CA . LYS A 1 75 ? 7.720 4.935 -23.974 1.00 95.75 75 LYS A CA 1
ATOM 595 C C . LYS A 1 75 ? 7.069 3.997 -24.983 1.00 95.75 75 LYS A C 1
ATOM 597 O O . LYS A 1 75 ? 6.052 4.357 -25.576 1.00 95.75 75 LYS A O 1
ATOM 602 N N . ALA A 1 76 ? 7.603 2.789 -25.132 1.00 93.94 76 ALA A N 1
ATOM 603 C CA . ALA A 1 76 ? 7.056 1.770 -26.021 1.00 93.94 76 ALA A CA 1
ATOM 604 C C . ALA A 1 76 ? 5.618 1.366 -25.642 1.00 93.94 76 ALA A C 1
ATOM 606 O O . ALA A 1 76 ? 4.811 1.080 -26.521 1.00 93.94 76 ALA A O 1
ATOM 607 N N . LEU A 1 77 ? 5.283 1.391 -24.348 1.00 94.19 77 LEU A N 1
ATOM 608 C CA . LEU A 1 77 ? 3.965 1.026 -23.817 1.00 94.19 77 LEU A CA 1
ATOM 609 C C . LEU A 1 77 ? 2.941 2.175 -23.800 1.00 94.19 77 LEU A C 1
ATOM 611 O O . LEU A 1 77 ? 1.779 1.955 -23.448 1.00 94.19 77 LEU A O 1
ATOM 615 N N . GLU A 1 78 ? 3.340 3.403 -24.139 1.00 93.62 78 GLU A N 1
ATOM 616 C CA . GLU A 1 78 ? 2.530 4.600 -23.887 1.00 93.62 78 GLU A CA 1
ATOM 617 C C . GLU A 1 78 ? 1.150 4.552 -24.546 1.00 93.62 78 GLU A C 1
ATOM 619 O O . GLU A 1 78 ? 0.138 4.842 -23.895 1.00 93.62 78 GLU A O 1
ATOM 624 N N . LYS A 1 79 ? 1.093 4.142 -25.815 1.00 91.19 79 LYS A N 1
ATOM 625 C CA . LYS A 1 79 ? -0.162 4.067 -26.577 1.00 91.19 79 LYS A CA 1
ATOM 626 C C . LYS A 1 79 ? -1.140 3.060 -25.977 1.00 91.19 79 LYS A C 1
ATOM 628 O O . LYS A 1 79 ? -2.345 3.303 -25.976 1.00 91.19 79 LYS A O 1
ATOM 633 N N . ASP A 1 80 ? -0.622 1.967 -25.430 1.00 90.94 80 ASP A N 1
ATOM 634 C CA . ASP A 1 80 ? -1.434 0.846 -24.972 1.00 90.94 80 ASP A CA 1
ATOM 635 C C . ASP A 1 80 ? -1.864 0.979 -23.514 1.00 90.94 80 ASP A C 1
ATOM 637 O O . ASP A 1 80 ? -2.915 0.450 -23.159 1.00 90.94 80 ASP A O 1
ATOM 641 N N . PHE A 1 81 ? -1.115 1.699 -22.672 1.00 95.12 81 PHE A N 1
ATOM 642 C CA . PHE A 1 81 ? -1.360 1.751 -21.223 1.00 95.12 81 PHE A CA 1
ATOM 643 C C . PHE A 1 81 ? -1.767 3.123 -20.671 1.00 95.12 81 PHE A C 1
ATOM 645 O O . PHE A 1 81 ? -2.127 3.217 -19.492 1.00 95.12 81 PHE A O 1
ATOM 652 N N . THR A 1 82 ? -1.795 4.176 -21.496 1.00 97.25 82 THR A N 1
ATOM 653 C CA . THR A 1 82 ? -2.295 5.497 -21.078 1.00 97.25 82 THR A CA 1
ATOM 654 C C . THR A 1 82 ? -3.696 5.399 -20.468 1.00 97.25 82 THR A C 1
ATOM 656 O O . THR A 1 82 ? -4.635 4.895 -21.082 1.00 97.25 82 THR A O 1
ATOM 659 N N . GLY A 1 83 ? -3.842 5.886 -19.232 1.00 97.56 83 GLY A N 1
ATOM 660 C CA . GLY A 1 83 ? -5.110 5.883 -18.502 1.00 97.56 83 GLY A CA 1
ATOM 661 C C . GLY A 1 83 ? -5.636 4.513 -18.055 1.00 97.56 83 GLY A C 1
ATOM 662 O O . GLY A 1 83 ? -6.788 4.455 -17.624 1.00 97.56 83 GLY A O 1
ATOM 663 N N . LYS A 1 84 ? -4.860 3.422 -18.152 1.00 96.81 84 LYS A N 1
ATOM 664 C CA . LYS A 1 84 ? -5.330 2.056 -17.836 1.00 96.81 84 LYS A CA 1
ATOM 665 C C . LYS A 1 84 ? -4.896 1.524 -16.470 1.00 96.81 84 LYS A C 1
ATOM 667 O O . LYS A 1 84 ? -5.576 0.647 -15.933 1.00 96.81 84 LYS A O 1
ATOM 672 N N . ILE A 1 85 ? -3.802 2.024 -15.902 1.00 98.25 85 ILE A N 1
ATOM 673 C CA . ILE A 1 85 ? -3.202 1.467 -14.684 1.00 98.25 85 ILE A CA 1
ATOM 674 C C . ILE A 1 85 ? -3.919 1.991 -13.438 1.00 98.25 85 ILE A C 1
ATOM 676 O O . ILE A 1 85 ? -4.075 3.196 -13.265 1.00 98.25 85 ILE A O 1
ATOM 680 N N . GLN A 1 86 ? -4.366 1.097 -12.558 1.00 98.31 86 GLN A N 1
ATOM 681 C CA . GLN A 1 86 ? -5.045 1.488 -11.321 1.00 98.31 86 GLN A CA 1
ATOM 682 C C . GLN A 1 86 ? -4.043 1.717 -10.182 1.00 98.31 86 GLN A C 1
ATOM 684 O O . GLN A 1 86 ? -4.175 2.685 -9.436 1.00 98.31 86 GLN A O 1
ATOM 689 N N . CYS A 1 87 ? -3.025 0.864 -10.064 1.00 98.44 87 CYS A N 1
ATOM 690 C CA . CYS A 1 87 ? -2.006 0.976 -9.025 1.00 98.44 87 CYS A CA 1
ATOM 691 C C . CYS A 1 87 ? -0.607 0.912 -9.625 1.00 98.44 87 CYS A C 1
ATOM 693 O O . CYS A 1 87 ? -0.300 0.014 -10.405 1.00 98.44 87 CYS A O 1
ATOM 695 N N . ILE A 1 88 ? 0.256 1.834 -9.221 1.00 98.75 88 ILE A N 1
ATOM 696 C CA . ILE A 1 88 ? 1.682 1.790 -9.541 1.00 98.75 88 ILE A CA 1
ATOM 697 C C . ILE A 1 88 ? 2.437 1.664 -8.230 1.00 98.75 88 ILE A C 1
ATOM 699 O O . ILE A 1 88 ? 2.232 2.472 -7.330 1.00 98.75 88 ILE A O 1
ATOM 703 N N . TYR A 1 89 ? 3.282 0.652 -8.108 1.00 98.56 89 TYR A N 1
ATOM 704 C CA . TYR A 1 89 ? 4.222 0.535 -7.001 1.00 98.56 89 TYR A CA 1
ATOM 705 C C . TYR A 1 89 ? 5.624 0.554 -7.587 1.00 98.56 89 TYR A C 1
ATOM 707 O O . TYR A 1 89 ? 5.895 -0.198 -8.518 1.00 98.56 89 TYR A O 1
ATOM 715 N N . ILE A 1 90 ? 6.491 1.410 -7.057 1.00 97.44 90 ILE A N 1
ATOM 716 C CA . ILE A 1 90 ? 7.893 1.474 -7.467 1.00 97.44 90 ILE A CA 1
ATOM 717 C C . ILE A 1 90 ? 8.801 1.503 -6.240 1.00 97.44 90 ILE A C 1
ATOM 719 O O . ILE A 1 90 ? 8.476 2.129 -5.231 1.00 97.44 90 ILE A O 1
ATOM 723 N N . ASP A 1 91 ? 9.943 0.835 -6.353 1.00 93.75 91 ASP A N 1
ATOM 724 C CA . ASP A 1 91 ? 11.006 0.757 -5.345 1.00 93.75 91 ASP A CA 1
ATOM 725 C C . ASP A 1 91 ? 12.331 1.191 -6.000 1.00 93.75 91 ASP A C 1
ATOM 727 O O . ASP A 1 91 ? 13.180 0.344 -6.286 1.00 93.75 91 ASP A O 1
ATOM 731 N N . PRO A 1 92 ? 12.471 2.485 -6.366 1.00 93.06 92 PRO A N 1
ATOM 732 C CA . PRO A 1 92 ? 13.687 3.000 -6.995 1.00 93.06 92 PRO A CA 1
ATOM 733 C C . PRO A 1 92 ? 14.911 2.868 -6.068 1.00 93.06 92 PRO A C 1
ATOM 735 O O . PRO A 1 92 ? 14.743 2.694 -4.861 1.00 93.06 92 PRO A O 1
ATOM 738 N N . PRO A 1 93 ? 16.145 3.002 -6.595 1.00 88.88 93 PRO A N 1
ATOM 739 C CA . PRO A 1 93 ? 17.353 3.087 -5.772 1.00 88.88 93 PRO A CA 1
ATOM 740 C C . PRO A 1 93 ? 17.216 4.168 -4.693 1.00 88.88 93 PRO A C 1
ATOM 742 O O . PRO A 1 93 ? 16.737 5.267 -4.982 1.00 88.88 93 PRO A O 1
ATOM 745 N N . PHE A 1 94 ? 17.624 3.866 -3.459 1.00 86.00 94 PHE A N 1
ATOM 746 C CA . PHE A 1 94 ? 17.485 4.789 -2.324 1.00 86.00 94 PHE A CA 1
ATOM 747 C C . PHE A 1 94 ? 18.593 5.842 -2.291 1.00 86.00 94 PHE A C 1
ATOM 749 O O . PHE A 1 94 ? 18.468 6.808 -1.546 1.00 86.00 94 PHE A O 1
ATOM 756 N N . ASN A 1 95 ? 19.644 5.659 -3.094 1.00 80.00 95 ASN A N 1
ATOM 757 C CA . ASN A 1 95 ? 20.862 6.459 -3.083 1.00 80.00 95 ASN A CA 1
ATOM 758 C C . ASN A 1 95 ? 21.598 6.387 -1.734 1.00 80.00 95 ASN A C 1
ATOM 760 O O . ASN A 1 95 ? 22.098 7.380 -1.210 1.00 80.00 95 ASN A O 1
ATOM 764 N N . ALA A 1 96 ? 21.623 5.194 -1.131 1.00 71.31 96 ALA A N 1
ATOM 765 C CA . ALA A 1 96 ? 22.191 4.977 0.198 1.00 71.31 96 ALA A CA 1
ATOM 766 C C . ALA A 1 96 ? 23.689 4.619 0.169 1.00 71.31 96 ALA A C 1
ATOM 768 O O . ALA A 1 96 ? 24.234 4.246 1.212 1.00 71.31 96 ALA A O 1
ATOM 769 N N . ALA A 1 97 ? 24.333 4.652 -1.008 1.00 69.25 97 ALA A N 1
ATOM 770 C CA . ALA A 1 97 ? 25.703 4.190 -1.260 1.00 69.25 97 ALA A CA 1
ATOM 771 C C . ALA A 1 97 ? 25.959 2.746 -0.774 1.00 69.25 97 ALA A C 1
ATOM 773 O O . ALA A 1 97 ? 27.070 2.365 -0.413 1.00 69.25 97 ALA A O 1
ATOM 774 N N . ASN A 1 98 ? 24.902 1.925 -0.735 1.00 61.69 98 ASN A N 1
ATOM 775 C CA . ASN A 1 98 ? 24.918 0.561 -0.201 1.00 61.69 98 ASN A CA 1
ATOM 776 C C . ASN A 1 98 ? 24.335 -0.431 -1.213 1.00 61.69 98 ASN A C 1
ATOM 778 O O . ASN A 1 98 ? 23.632 -1.373 -0.832 1.00 61.69 98 ASN A O 1
ATOM 782 N N . GLY A 1 99 ? 24.630 -0.202 -2.497 1.00 56.31 99 GLY A N 1
ATOM 783 C CA . GLY A 1 99 ? 24.101 -0.957 -3.628 1.00 56.31 99 GLY A CA 1
ATOM 784 C C . GLY A 1 99 ? 24.048 -2.454 -3.359 1.00 56.31 99 GLY A C 1
ATOM 785 O O . GLY A 1 99 ? 25.028 -3.102 -2.988 1.00 56.31 99 GLY A O 1
ATOM 786 N N . THR A 1 100 ? 22.859 -3.019 -3.532 1.00 56.47 100 THR A N 1
ATOM 787 C CA . THR A 1 100 ? 22.635 -4.460 -3.437 1.00 56.47 100 THR A CA 1
ATOM 788 C C . THR A 1 100 ? 22.145 -4.966 -4.780 1.00 56.47 100 THR A C 1
ATOM 790 O O . THR A 1 100 ? 21.587 -4.213 -5.569 1.00 56.47 100 THR A O 1
ATOM 793 N N . MET A 1 101 ? 22.366 -6.252 -5.060 1.00 56.59 101 MET A N 1
ATOM 794 C CA . MET A 1 101 ? 21.918 -6.881 -6.309 1.00 56.59 101 MET A CA 1
ATOM 795 C C . MET A 1 101 ? 22.540 -6.278 -7.585 1.00 56.59 101 MET A C 1
ATOM 797 O O . MET A 1 101 ? 21.959 -6.392 -8.651 1.00 56.59 101 MET A O 1
ATOM 801 N N . GLY A 1 102 ? 23.727 -5.670 -7.518 1.00 55.41 102 GLY A N 1
ATOM 802 C CA . GLY A 1 102 ? 24.401 -5.136 -8.711 1.00 55.41 102 GLY A CA 1
ATOM 803 C C . GLY A 1 102 ? 23.737 -3.896 -9.320 1.00 55.41 102 GLY A C 1
ATOM 804 O O . GLY A 1 102 ? 24.115 -3.501 -10.417 1.00 55.41 102 GLY A O 1
ATOM 805 N N . TYR A 1 103 ? 22.774 -3.279 -8.625 1.00 63.47 103 TYR A N 1
ATOM 806 C CA . TYR A 1 103 ? 22.282 -1.954 -8.988 1.00 63.47 103 TYR A CA 1
ATOM 807 C C . TYR A 1 103 ? 23.269 -0.884 -8.530 1.00 63.47 103 TYR A C 1
ATOM 809 O O . TYR A 1 103 ? 23.810 -0.956 -7.423 1.00 63.47 103 TYR A O 1
ATOM 817 N N . MET A 1 104 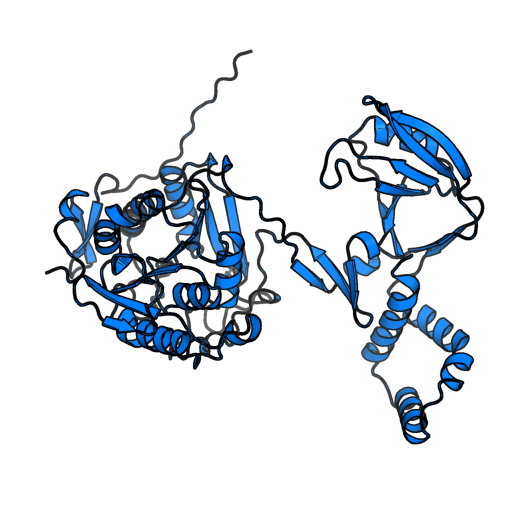? 23.449 0.128 -9.375 1.00 65.94 104 MET A N 1
ATOM 818 C CA . MET A 1 104 ? 24.038 1.397 -8.966 1.00 65.94 104 MET A CA 1
ATOM 819 C C . MET A 1 104 ? 23.081 2.046 -7.954 1.00 65.94 104 MET A C 1
ATOM 821 O O . MET A 1 104 ? 21.899 2.210 -8.244 1.00 65.94 104 MET A O 1
ATOM 825 N N . ASP A 1 105 ? 23.572 2.334 -6.750 1.00 71.62 105 ASP A N 1
ATOM 826 C CA . ASP A 1 105 ? 22.821 2.970 -5.649 1.00 71.62 105 ASP A CA 1
ATOM 827 C C . ASP A 1 105 ? 23.639 4.123 -5.048 1.00 71.62 105 ASP A C 1
ATOM 829 O O . ASP A 1 105 ? 23.656 4.353 -3.840 1.00 71.62 105 ASP A O 1
ATOM 833 N N . GLU A 1 106 ? 24.384 4.790 -5.925 1.00 80.19 106 GLU A N 1
ATOM 834 C CA . GLU A 1 106 ? 25.198 5.964 -5.645 1.00 80.19 106 GLU A CA 1
ATOM 835 C C . GLU A 1 106 ? 25.155 6.849 -6.893 1.00 80.19 106 GLU A C 1
ATOM 837 O O . GLU A 1 106 ? 25.734 6.528 -7.929 1.00 80.19 106 GLU A O 1
ATOM 842 N N . PHE A 1 107 ? 24.389 7.927 -6.805 1.00 81.31 107 PHE A N 1
ATOM 843 C CA . PHE A 1 107 ? 24.174 8.908 -7.857 1.00 81.31 107 PHE A CA 1
ATOM 844 C C . PHE A 1 107 ? 24.370 10.303 -7.275 1.00 81.31 107 PHE A C 1
ATOM 846 O O . PHE A 1 107 ? 24.021 10.565 -6.120 1.00 81.31 107 PHE A O 1
ATOM 853 N N . ASP A 1 108 ? 24.825 11.235 -8.111 1.00 86.75 108 ASP A N 1
ATOM 854 C CA . ASP A 1 108 ? 24.611 12.648 -7.816 1.00 86.75 108 ASP A CA 1
ATOM 855 C C . ASP A 1 108 ? 23.102 12.924 -7.679 1.00 86.75 108 ASP A C 1
ATOM 857 O O . ASP A 1 108 ? 22.292 12.428 -8.471 1.00 86.75 108 ASP A O 1
ATOM 861 N N . HIS A 1 109 ? 22.716 13.725 -6.682 1.00 87.12 109 HIS A N 1
ATOM 862 C CA . HIS A 1 109 ? 21.308 14.007 -6.389 1.00 87.12 109 HIS A CA 1
ATOM 863 C C . HIS A 1 109 ? 20.557 14.577 -7.604 1.00 87.12 109 HIS A C 1
ATOM 865 O O . HIS A 1 109 ? 19.403 14.217 -7.839 1.00 87.12 109 HIS A O 1
ATOM 871 N N . GLY A 1 110 ? 21.193 15.435 -8.411 1.00 88.81 110 GLY A N 1
ATOM 872 C CA . GLY A 1 110 ? 20.589 15.995 -9.622 1.00 88.81 110 GLY A CA 1
ATOM 873 C C . GLY A 1 110 ? 20.350 14.933 -10.695 1.00 88.81 110 GLY A C 1
ATOM 874 O O . GLY A 1 110 ? 19.294 14.916 -11.337 1.00 88.81 110 GLY A O 1
ATOM 875 N N . ILE A 1 111 ? 21.281 13.989 -10.847 1.00 90.25 111 ILE A N 1
ATOM 876 C CA . ILE A 1 111 ? 21.134 12.847 -11.761 1.00 90.25 111 ILE A CA 1
ATOM 877 C C . ILE A 1 111 ? 20.001 11.927 -11.289 1.00 90.25 111 ILE A C 1
ATOM 879 O O . ILE A 1 111 ? 19.122 11.583 -12.085 1.00 90.25 111 ILE A O 1
ATOM 883 N N . TRP A 1 112 ? 19.958 11.587 -9.996 1.00 92.81 112 TRP A N 1
ATOM 884 C CA . TRP A 1 112 ? 18.892 10.759 -9.420 1.00 92.81 112 TRP A CA 1
ATOM 885 C C . TRP A 1 112 ? 17.511 11.408 -9.590 1.00 92.81 112 TRP A C 1
ATOM 887 O O . TRP A 1 112 ? 16.558 10.766 -10.043 1.00 92.81 112 TRP A O 1
ATOM 897 N N . LEU A 1 113 ? 17.403 12.712 -9.313 1.00 94.06 113 LEU A N 1
ATOM 898 C CA . LEU A 1 113 ? 16.164 13.468 -9.505 1.00 94.06 113 LEU A CA 1
ATOM 899 C C . LEU A 1 113 ? 15.744 13.519 -10.976 1.00 94.06 113 LEU A C 1
ATOM 901 O O . LEU A 1 113 ? 14.556 13.386 -11.261 1.00 94.06 113 LEU A O 1
ATOM 905 N N . SER A 1 114 ? 16.687 13.632 -11.912 1.00 94.25 114 SER A N 1
ATOM 906 C CA . SER A 1 114 ? 16.402 13.609 -13.356 1.00 94.25 114 SER A CA 1
ATOM 907 C C . SER A 1 114 ? 15.913 12.235 -13.830 1.00 94.25 114 SER A C 1
ATOM 909 O O . SER A 1 114 ? 14.954 12.137 -14.607 1.00 94.25 114 SER A O 1
ATOM 911 N N . MET A 1 115 ? 16.512 11.158 -13.308 1.00 94.31 115 MET A N 1
ATOM 912 C CA . MET A 1 115 ? 16.059 9.784 -13.535 1.00 94.31 115 MET A CA 1
ATOM 913 C C . MET A 1 115 ? 14.610 9.608 -13.066 1.00 94.31 115 MET A C 1
ATOM 915 O O . MET A 1 115 ? 13.782 9.063 -13.802 1.00 94.31 115 MET A O 1
ATOM 919 N N . MET A 1 116 ? 14.290 10.090 -11.864 1.00 96.62 116 MET A N 1
ATOM 920 C CA . MET A 1 116 ? 12.946 9.986 -11.300 1.00 96.62 116 MET A CA 1
ATOM 921 C C . MET A 1 116 ? 11.942 10.910 -11.989 1.00 96.62 116 MET A C 1
ATOM 923 O O . MET 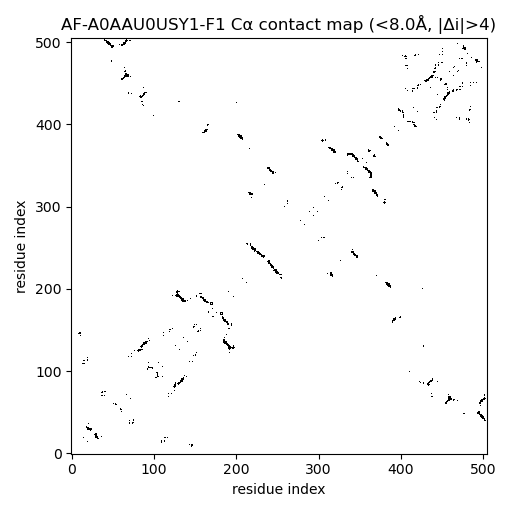A 1 116 ? 10.818 10.483 -12.242 1.00 96.62 116 MET A O 1
ATOM 927 N N . GLN A 1 117 ? 12.318 12.141 -12.340 1.00 95.81 117 GLN A N 1
ATOM 928 C CA . GLN A 1 117 ? 11.433 13.124 -12.973 1.00 95.81 117 GLN A CA 1
ATOM 929 C C . GLN A 1 117 ? 10.824 12.579 -14.264 1.00 95.81 117 GLN A C 1
ATOM 931 O O . GLN A 1 117 ? 9.603 12.598 -14.432 1.00 95.81 117 GLN A O 1
ATOM 936 N N . THR A 1 118 ? 11.675 12.062 -15.149 1.00 95.31 118 THR A N 1
ATOM 937 C CA . THR A 1 118 ? 11.272 11.508 -16.448 1.00 95.31 118 THR A CA 1
ATOM 938 C C . THR A 1 118 ? 10.325 10.318 -16.273 1.00 95.31 118 THR A C 1
ATOM 940 O O . THR A 1 118 ? 9.226 10.301 -16.827 1.00 95.31 118 THR A O 1
ATOM 943 N N . ARG A 1 119 ? 10.670 9.368 -15.397 1.00 96.94 119 ARG A N 1
ATOM 944 C CA . ARG A 1 119 ? 9.857 8.168 -15.127 1.00 96.94 119 ARG A CA 1
ATOM 945 C C . ARG A 1 119 ? 8.521 8.499 -14.466 1.00 96.94 119 ARG A C 1
ATOM 947 O O . ARG A 1 119 ? 7.488 7.993 -14.903 1.00 96.94 119 ARG A O 1
ATOM 954 N N . LEU A 1 120 ? 8.514 9.376 -13.459 1.00 98.12 120 LEU A N 1
ATOM 955 C CA . LEU A 1 120 ? 7.296 9.825 -12.773 1.00 98.12 120 LEU A CA 1
ATOM 956 C C . LEU A 1 120 ? 6.339 10.550 -13.729 1.00 98.12 120 LEU A C 1
ATOM 958 O O . LEU A 1 120 ? 5.124 10.333 -13.666 1.00 98.12 120 LEU A O 1
ATOM 962 N N . ALA A 1 121 ? 6.870 11.364 -14.646 1.00 96.38 121 ALA A N 1
ATOM 963 C CA . ALA A 1 121 ? 6.072 12.028 -15.672 1.00 96.38 121 ALA A CA 1
ATOM 964 C C . ALA A 1 121 ? 5.363 11.018 -16.590 1.00 96.38 121 ALA A C 1
ATOM 966 O O . ALA A 1 121 ? 4.177 11.194 -16.883 1.00 96.38 121 ALA A O 1
ATOM 967 N N . MET A 1 122 ? 6.043 9.938 -16.987 1.00 96.75 122 MET A N 1
ATOM 968 C CA . MET A 1 122 ? 5.459 8.886 -17.826 1.00 96.75 122 MET A CA 1
ATOM 969 C C . MET A 1 122 ? 4.401 8.065 -17.090 1.00 96.75 122 MET A C 1
ATOM 971 O O . MET A 1 122 ? 3.265 7.956 -17.553 1.00 96.75 122 MET A O 1
ATOM 975 N N . VAL A 1 123 ? 4.717 7.540 -15.903 1.00 97.62 123 VAL A N 1
ATOM 976 C CA . VAL A 1 123 ? 3.779 6.683 -15.155 1.00 97.62 123 VAL A CA 1
ATOM 977 C C . VAL A 1 123 ? 2.510 7.437 -14.730 1.00 97.62 123 VAL A C 1
ATOM 979 O O . VAL A 1 123 ? 1.426 6.852 -14.694 1.00 97.62 123 VAL A O 1
ATOM 982 N N . LYS A 1 124 ? 2.582 8.762 -14.516 1.00 98.44 124 LYS A N 1
ATOM 983 C CA . LYS A 1 124 ? 1.391 9.605 -14.292 1.00 98.44 124 LYS A CA 1
ATOM 984 C C . LYS A 1 124 ? 0.410 9.556 -15.475 1.00 98.44 124 LYS A C 1
ATOM 986 O O . LYS A 1 124 ? -0.813 9.583 -15.274 1.00 98.44 124 LYS A O 1
ATOM 991 N N . ARG A 1 125 ? 0.906 9.477 -16.716 1.00 98.06 125 ARG A N 1
ATOM 992 C CA . ARG A 1 125 ? 0.056 9.355 -17.918 1.00 98.06 125 ARG A CA 1
ATOM 993 C C . ARG A 1 125 ? -0.714 8.032 -17.899 1.00 98.06 125 ARG A C 1
ATOM 995 O O . ARG A 1 125 ? -1.895 8.015 -18.249 1.00 98.06 125 ARG A O 1
ATOM 1002 N N . PHE A 1 126 ? -0.104 6.967 -17.382 1.00 98.38 126 PHE A N 1
ATOM 1003 C CA . PHE A 1 126 ? -0.669 5.611 -17.384 1.00 98.38 126 PHE A CA 1
ATOM 1004 C C . PHE A 1 126 ? -1.737 5.388 -16.327 1.00 98.38 126 PHE A C 1
ATOM 1006 O O . PHE A 1 126 ? -2.640 4.580 -16.534 1.00 98.38 126 PHE A O 1
ATOM 1013 N N . LEU A 1 127 ? -1.683 6.133 -15.224 1.00 98.62 127 LEU A N 1
ATOM 1014 C CA . LEU A 1 127 ? -2.698 6.047 -14.181 1.00 98.62 127 LEU A CA 1
ATOM 1015 C C . LEU A 1 127 ? -4.106 6.354 -14.726 1.00 98.62 127 LEU A C 1
ATOM 1017 O O . LEU A 1 127 ? -4.312 7.331 -15.454 1.00 98.62 127 LEU A O 1
ATOM 1021 N N . LYS A 1 128 ? -5.102 5.563 -14.321 1.00 98.19 128 LYS A N 1
ATOM 1022 C CA . LYS A 1 128 ? -6.524 5.934 -14.376 1.00 98.19 128 LYS A CA 1
ATOM 1023 C C . LYS A 1 128 ? -6.747 7.227 -13.579 1.00 98.19 128 LYS A C 1
ATOM 1025 O O . LYS A 1 128 ? -5.967 7.514 -12.673 1.00 98.19 128 LYS A O 1
ATOM 1030 N N . PRO A 1 129 ? -7.821 7.998 -13.832 1.00 98.06 129 PRO A N 1
ATOM 1031 C CA . PRO A 1 129 ? -8.158 9.146 -12.988 1.00 98.06 129 PRO A CA 1
ATOM 1032 C C . PRO A 1 129 ? -8.262 8.789 -11.493 1.00 98.06 129 PRO A C 1
ATOM 1034 O O . PRO A 1 129 ? -7.735 9.512 -10.663 1.00 98.06 129 PRO A O 1
ATOM 1037 N N . SER A 1 130 ? -8.846 7.634 -11.161 1.00 96.56 130 SER A N 1
ATOM 1038 C CA . SER A 1 130 ? -8.930 7.076 -9.799 1.00 96.56 130 SER A CA 1
ATOM 1039 C C . SER A 1 130 ? -7.665 6.341 -9.334 1.00 96.56 130 SER A C 1
ATOM 1041 O O . SER A 1 130 ? -7.682 5.705 -8.280 1.00 96.56 130 SER A O 1
ATOM 1043 N N . GLY A 1 131 ? -6.611 6.321 -10.151 1.00 98.00 131 GLY A N 1
ATOM 1044 C CA . GLY A 1 131 ? -5.411 5.530 -9.913 1.00 98.00 131 GLY A CA 1
ATOM 1045 C C . GLY A 1 131 ? -4.447 6.199 -8.938 1.00 98.00 131 GLY A C 1
ATOM 1046 O O . GLY A 1 131 ? -4.374 7.430 -8.853 1.00 98.00 131 GLY A O 1
ATOM 1047 N N . THR A 1 132 ? -3.670 5.377 -8.239 1.00 98.31 132 THR A N 1
ATOM 1048 C CA . THR A 1 132 ? -2.691 5.816 -7.237 1.00 98.31 132 THR A CA 1
ATOM 1049 C C . THR A 1 132 ? -1.309 5.228 -7.493 1.00 98.31 132 THR A C 1
ATOM 1051 O O . THR A 1 132 ? -1.182 4.082 -7.929 1.00 98.31 132 THR A O 1
ATOM 1054 N N . ILE A 1 133 ? -0.272 5.995 -7.167 1.00 98.62 133 ILE A N 1
ATOM 1055 C CA . ILE A 1 133 ? 1.123 5.553 -7.143 1.00 98.62 133 ILE A CA 1
ATOM 1056 C C . ILE A 1 133 ? 1.638 5.497 -5.702 1.00 98.62 133 ILE A C 1
ATOM 1058 O O . ILE A 1 133 ? 1.364 6.397 -4.909 1.00 98.62 133 ILE A O 1
ATOM 1062 N N . PHE A 1 134 ? 2.401 4.452 -5.394 1.00 98.56 134 PHE A N 1
ATOM 1063 C CA . PHE A 1 134 ? 3.136 4.236 -4.153 1.00 98.56 134 PHE A CA 1
ATOM 1064 C C . PHE A 1 134 ? 4.627 4.207 -4.486 1.00 98.56 134 PHE A C 1
ATOM 1066 O O . PHE A 1 134 ? 5.082 3.328 -5.219 1.00 98.56 134 PHE A O 1
ATOM 1073 N N . ILE A 1 135 ? 5.379 5.170 -3.960 1.00 98.25 135 ILE A N 1
ATOM 1074 C CA . ILE A 1 135 ? 6.818 5.292 -4.199 1.00 98.25 135 ILE A CA 1
ATOM 1075 C C . ILE A 1 135 ? 7.547 4.912 -2.914 1.00 98.25 135 ILE A C 1
ATOM 1077 O O . ILE A 1 135 ? 7.495 5.665 -1.940 1.00 98.25 135 ILE A O 1
ATOM 1081 N N . HIS A 1 136 ? 8.181 3.740 -2.902 1.00 96.19 136 HIS A N 1
ATOM 1082 C CA . HIS A 1 136 ? 8.980 3.271 -1.775 1.00 96.19 136 HIS A CA 1
ATOM 1083 C C . HIS A 1 136 ? 10.339 3.966 -1.780 1.00 96.19 136 HIS A C 1
ATOM 1085 O O . HIS A 1 136 ? 11.029 3.964 -2.794 1.00 96.19 136 HIS A O 1
ATOM 1091 N N . ILE A 1 137 ? 10.721 4.582 -0.664 1.00 94.69 137 ILE A N 1
ATOM 1092 C CA . ILE A 1 137 ? 11.992 5.291 -0.551 1.00 94.69 137 ILE A CA 1
ATOM 1093 C C . ILE A 1 137 ? 12.573 5.236 0.870 1.00 94.69 137 ILE A C 1
ATOM 1095 O O . ILE A 1 137 ? 11.842 5.150 1.865 1.00 94.69 137 ILE A O 1
ATOM 1099 N N . GLY A 1 138 ? 13.903 5.295 0.953 1.00 90.94 138 GLY A N 1
ATOM 1100 C CA . GLY A 1 138 ? 14.660 5.550 2.179 1.00 90.94 138 GLY A CA 1
ATOM 1101 C C . GLY A 1 138 ? 14.601 7.020 2.607 1.00 90.94 138 GLY A C 1
ATOM 1102 O O . GLY A 1 138 ? 13.964 7.847 1.959 1.00 90.94 138 GLY A O 1
ATOM 1103 N N . TYR A 1 139 ? 15.238 7.368 3.724 1.00 88.56 139 TYR A N 1
ATOM 1104 C CA . TYR A 1 139 ? 15.233 8.751 4.224 1.00 88.56 139 TYR A CA 1
ATOM 1105 C C . TYR A 1 139 ? 16.127 9.690 3.399 1.00 88.56 139 TYR A C 1
ATOM 1107 O O . TYR A 1 139 ? 15.938 10.904 3.466 1.00 88.56 139 TYR A O 1
ATOM 1115 N N . GLU A 1 140 ? 17.073 9.124 2.652 1.00 89.25 140 GLU A N 1
ATOM 1116 C CA . GLU A 1 140 ? 18.129 9.787 1.894 1.00 89.25 140 GLU A CA 1
ATOM 1117 C C . GLU A 1 140 ? 17.543 10.735 0.837 1.00 89.25 140 GLU A C 1
ATOM 1119 O O . GLU A 1 140 ? 17.829 11.931 0.854 1.00 89.25 140 GLU A O 1
ATOM 1124 N N . GLU A 1 141 ? 16.632 10.231 -0.004 1.00 92.88 141 GLU A N 1
ATOM 1125 C CA . GLU A 1 141 ? 16.031 10.996 -1.110 1.00 92.88 141 GLU A CA 1
ATOM 1126 C C . GLU A 1 141 ? 14.571 11.411 -0.873 1.00 92.88 141 GLU A C 1
ATOM 1128 O O . GLU A 1 141 ? 14.005 12.191 -1.646 1.00 92.88 141 GLU A O 1
ATOM 1133 N N . LYS A 1 142 ? 13.928 10.931 0.205 1.00 95.00 142 LYS A N 1
ATOM 1134 C CA . LYS A 1 142 ? 12.483 11.121 0.447 1.00 95.00 142 LYS A CA 1
ATOM 1135 C C . LYS A 1 142 ? 12.030 12.571 0.302 1.00 95.00 142 LYS A C 1
ATOM 1137 O O . LYS A 1 142 ? 11.015 12.846 -0.337 1.00 95.00 142 LYS A O 1
ATOM 1142 N N . SER A 1 143 ? 12.749 13.494 0.937 1.00 94.62 143 SER A N 1
ATOM 1143 C CA . SER A 1 143 ? 12.349 14.903 1.002 1.00 94.62 143 SER A CA 1
ATOM 1144 C C . SER A 1 143 ? 12.409 15.568 -0.373 1.00 94.62 143 SER A C 1
ATOM 1146 O O . SER A 1 143 ? 11.494 16.310 -0.731 1.00 94.62 143 SER A O 1
ATOM 1148 N N . TYR A 1 144 ? 13.440 15.269 -1.166 1.00 95.00 144 TYR A N 1
ATOM 1149 C CA . TYR A 1 144 ? 13.592 15.809 -2.517 1.00 95.00 144 TYR A CA 1
ATOM 1150 C C . TYR A 1 144 ? 12.580 15.181 -3.476 1.00 95.00 144 TYR A C 1
ATOM 1152 O O . TYR A 1 144 ? 11.872 15.895 -4.191 1.00 95.00 144 TYR A O 1
ATOM 1160 N N . LEU A 1 145 ? 12.411 13.859 -3.397 1.00 97.12 145 LEU A N 1
ATOM 1161 C CA . LEU A 1 145 ? 11.398 13.121 -4.143 1.00 97.12 145 LEU A CA 1
ATOM 1162 C C . LEU A 1 145 ? 9.980 13.632 -3.851 1.00 97.12 145 LEU A C 1
ATOM 1164 O O . LEU A 1 145 ? 9.176 13.745 -4.771 1.00 97.12 145 LEU A O 1
ATOM 1168 N N . LYS A 1 146 ? 9.661 13.985 -2.599 1.00 97.38 146 LYS A N 1
ATOM 1169 C CA . LYS A 1 146 ? 8.360 14.562 -2.222 1.00 97.38 146 LYS A CA 1
ATOM 1170 C C . LYS A 1 146 ? 8.095 15.889 -2.932 1.00 97.38 146 LYS A C 1
ATOM 1172 O O . LYS A 1 146 ? 6.985 16.104 -3.418 1.00 97.38 146 LYS A O 1
ATOM 1177 N N . VAL A 1 147 ? 9.089 16.777 -2.991 1.00 96.06 147 VAL A N 1
ATOM 1178 C CA . VAL A 1 147 ? 8.951 18.065 -3.691 1.00 96.06 147 VAL A CA 1
ATOM 1179 C C . VAL A 1 147 ? 8.813 17.837 -5.196 1.00 96.06 147 VAL A C 1
ATOM 1181 O O . VAL A 1 147 ? 7.918 18.409 -5.814 1.00 96.06 147 VAL A O 1
ATOM 1184 N N . LEU A 1 148 ? 9.617 16.939 -5.773 1.00 96.25 148 LEU A N 1
ATOM 1185 C CA . LEU A 1 148 ? 9.510 16.557 -7.182 1.00 96.25 148 LEU A CA 1
ATOM 1186 C C . LEU A 1 148 ? 8.132 15.956 -7.516 1.00 96.25 148 LEU A C 1
ATOM 1188 O O . LEU A 1 148 ? 7.501 16.335 -8.502 1.00 96.25 148 LEU A O 1
ATOM 1192 N N . ALA A 1 149 ? 7.622 15.055 -6.678 1.00 97.56 149 ALA A N 1
ATOM 1193 C CA . ALA A 1 149 ? 6.306 14.455 -6.856 1.00 97.56 149 ALA A CA 1
ATOM 1194 C C . ALA A 1 149 ? 5.173 15.486 -6.701 1.00 97.56 149 ALA A C 1
ATOM 1196 O O . ALA A 1 149 ? 4.203 15.427 -7.455 1.00 97.56 149 ALA A O 1
ATOM 1197 N N . ASP A 1 150 ? 5.300 16.477 -5.808 1.00 97.00 150 ASP A N 1
ATOM 1198 C CA . ASP A 1 150 ? 4.362 17.608 -5.725 1.00 97.00 150 ASP A CA 1
ATOM 1199 C C . ASP A 1 150 ? 4.342 18.445 -7.011 1.00 97.00 150 ASP A C 1
ATOM 1201 O O . ASP A 1 150 ? 3.269 18.891 -7.429 1.00 97.00 150 ASP A O 1
ATOM 1205 N N . GLU A 1 151 ? 5.499 18.650 -7.650 1.00 95.00 151 GLU A N 1
ATOM 1206 C CA . GLU A 1 151 ? 5.586 19.324 -8.950 1.00 95.00 151 GLU A CA 1
ATOM 1207 C C . GLU A 1 151 ? 4.896 18.508 -10.058 1.00 95.00 151 GLU A C 1
ATOM 1209 O O . GLU A 1 151 ? 4.151 19.076 -10.860 1.00 95.00 151 GLU A O 1
ATOM 1214 N N . ILE A 1 152 ? 5.097 17.184 -10.082 1.00 96.56 152 ILE A N 1
ATOM 1215 C CA . ILE A 1 152 ? 4.602 16.297 -11.148 1.00 96.56 152 ILE A CA 1
ATOM 1216 C C . ILE A 1 152 ? 3.122 15.957 -10.975 1.00 96.56 152 ILE A C 1
ATOM 1218 O O . ILE A 1 152 ? 2.339 16.127 -11.910 1.00 96.56 152 ILE A O 1
ATOM 1222 N N . PHE A 1 153 ? 2.704 15.462 -9.811 1.00 97.19 153 PHE A N 1
ATOM 1223 C CA . PHE A 1 153 ? 1.331 15.009 -9.551 1.00 97.19 153 PHE A CA 1
ATOM 1224 C C . PHE A 1 153 ? 0.409 16.147 -9.109 1.00 97.19 153 PHE A C 1
ATOM 1226 O O . PHE A 1 153 ? -0.804 16.057 -9.300 1.00 97.19 153 PHE A O 1
ATOM 1233 N N . GLY A 1 154 ? 0.980 17.246 -8.617 1.00 95.19 154 GLY A N 1
ATOM 1234 C CA . GLY A 1 154 ? 0.255 18.326 -7.967 1.00 95.19 154 GLY A CA 1
ATOM 1235 C C . GLY A 1 154 ? 0.134 18.061 -6.470 1.00 95.19 154 GLY A C 1
ATOM 1236 O O . GLY A 1 154 ? -0.329 17.005 -6.049 1.00 95.19 154 GLY A O 1
ATOM 1237 N N . ARG A 1 155 ? 0.514 19.050 -5.658 1.00 93.00 155 ARG A N 1
ATOM 1238 C CA . ARG A 1 155 ? 0.495 18.956 -4.190 1.00 93.00 155 ARG A CA 1
ATOM 1239 C C . ARG A 1 155 ? -0.871 18.581 -3.608 1.00 93.00 155 ARG A C 1
ATOM 1241 O O . ARG A 1 155 ? -0.924 17.863 -2.617 1.00 93.00 155 ARG A O 1
ATOM 1248 N N . ASP A 1 156 ? -1.955 19.044 -4.228 1.00 94.19 156 ASP A N 1
ATOM 1249 C CA . ASP A 1 156 ? -3.324 18.741 -3.790 1.00 94.19 156 ASP A CA 1
ATOM 1250 C C . ASP A 1 156 ? -3.699 17.261 -4.018 1.00 94.19 156 ASP A C 1
ATOM 1252 O O . ASP A 1 156 ? -4.614 16.762 -3.375 1.00 94.19 156 ASP A O 1
ATOM 1256 N N . ASN A 1 157 ? -2.961 16.539 -4.873 1.00 96.44 157 ASN A N 1
ATOM 1257 C CA . ASN A 1 157 ? -3.151 15.109 -5.130 1.00 96.44 157 ASN A CA 1
ATOM 1258 C C . ASN A 1 157 ? -2.300 14.197 -4.227 1.00 96.44 157 ASN A C 1
ATOM 1260 O O . ASN A 1 157 ? -2.263 12.980 -4.431 1.00 96.44 157 ASN A O 1
ATOM 1264 N N . PHE A 1 158 ? -1.592 14.760 -3.246 1.00 97.19 158 PHE A N 1
ATOM 1265 C CA . PHE A 1 158 ? -0.892 13.973 -2.236 1.00 97.19 158 PHE A CA 1
ATOM 1266 C C . PHE A 1 158 ? -1.902 13.274 -1.318 1.00 97.19 158 PHE A C 1
ATOM 1268 O O . PHE A 1 158 ? -2.743 13.929 -0.704 1.00 97.19 158 PHE A O 1
ATOM 1275 N N . VAL A 1 159 ? -1.804 11.948 -1.210 1.00 94.75 159 VAL A N 1
ATOM 1276 C CA . VAL A 1 159 ? -2.742 11.130 -0.429 1.00 94.75 159 VAL A CA 1
ATOM 1277 C C . VAL A 1 159 ? -2.233 10.946 0.997 1.00 94.75 159 VAL A C 1
ATOM 1279 O O . VAL A 1 159 ? -2.936 11.264 1.954 1.00 94.75 159 VAL A O 1
ATOM 1282 N N . SER A 1 160 ? -1.022 10.406 1.154 1.00 94.94 160 SER A N 1
ATOM 1283 C CA . SER A 1 160 ? -0.425 10.112 2.461 1.00 94.94 160 SER A CA 1
ATOM 1284 C C . SER A 1 160 ? 1.066 9.770 2.334 1.00 94.94 160 SER A C 1
ATOM 1286 O O . SER A 1 160 ? 1.542 9.410 1.257 1.00 94.94 160 SER A O 1
ATOM 1288 N N . GLU A 1 161 ? 1.799 9.861 3.443 1.00 96.56 161 GLU A N 1
ATOM 1289 C CA . GLU A 1 161 ? 3.134 9.278 3.606 1.00 96.56 161 GLU A CA 1
ATOM 1290 C C . GLU A 1 161 ? 3.010 8.127 4.598 1.00 96.56 161 GLU A C 1
ATOM 1292 O O . GLU A 1 161 ? 2.802 8.357 5.786 1.00 96.56 161 GLU A O 1
ATOM 1297 N N . ILE A 1 162 ? 3.150 6.892 4.124 1.00 95.38 162 ILE A N 1
ATOM 1298 C CA . ILE A 1 162 ? 3.106 5.718 4.993 1.00 95.38 162 ILE A CA 1
ATOM 1299 C C . ILE A 1 162 ? 4.519 5.440 5.500 1.00 95.38 162 ILE A C 1
ATOM 1301 O O . ILE A 1 162 ? 5.437 5.218 4.715 1.00 95.38 162 ILE A O 1
ATOM 1305 N N . THR A 1 163 ? 4.684 5.398 6.815 1.00 94.19 163 THR A N 1
ATOM 1306 C CA . THR A 1 163 ? 5.913 4.973 7.486 1.00 94.19 163 THR A CA 1
ATOM 1307 C C . THR A 1 163 ? 5.849 3.477 7.765 1.00 94.19 163 THR A C 1
ATOM 1309 O O . THR A 1 163 ? 4.986 3.015 8.516 1.00 94.19 163 THR A O 1
ATOM 1312 N N . TRP A 1 164 ? 6.774 2.712 7.194 1.00 90.56 164 TRP A N 1
ATOM 1313 C CA . TRP A 1 164 ? 6.904 1.280 7.429 1.00 90.56 164 TRP A CA 1
ATOM 1314 C C . TRP A 1 164 ? 8.113 0.970 8.312 1.00 90.56 164 TRP A C 1
ATOM 1316 O O . TRP A 1 164 ? 9.259 1.229 7.951 1.00 90.56 164 TRP A O 1
ATOM 1326 N N . GLN A 1 165 ? 7.862 0.384 9.480 1.00 85.19 165 GLN A N 1
ATOM 1327 C CA . GLN A 1 165 ? 8.901 -0.012 10.422 1.00 85.19 165 GLN A CA 1
ATOM 1328 C C . GLN A 1 165 ? 9.544 -1.338 9.988 1.00 85.19 165 GLN A C 1
ATOM 1330 O O . GLN A 1 165 ? 8.955 -2.413 10.125 1.00 85.19 165 GLN A O 1
ATOM 1335 N N . ARG A 1 166 ? 10.791 -1.272 9.518 1.00 74.44 166 ARG A N 1
ATOM 1336 C CA . ARG A 1 166 ? 11.530 -2.424 8.984 1.00 74.44 166 ARG A CA 1
ATOM 1337 C C . ARG A 1 166 ? 12.126 -3.311 10.079 1.00 74.44 166 ARG A C 1
ATOM 1339 O O . ARG A 1 166 ? 12.294 -4.512 9.865 1.00 74.44 166 ARG A O 1
ATOM 1346 N N . ALA A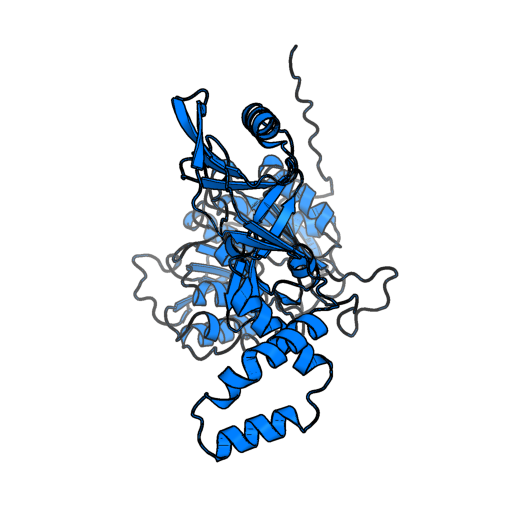 1 167 ? 12.424 -2.743 11.250 1.00 67.06 167 ALA A N 1
ATOM 1347 C CA . ALA A 1 167 ? 13.009 -3.465 12.378 1.00 67.06 167 ALA A CA 1
ATOM 1348 C C . ALA A 1 167 ? 12.327 -3.132 13.721 1.00 67.06 167 ALA A C 1
ATOM 1350 O O . ALA A 1 167 ? 12.054 -1.957 13.999 1.00 67.06 167 ALA A O 1
ATOM 1351 N N . PRO A 1 168 ? 12.060 -4.143 14.570 1.00 60.47 168 PRO A N 1
ATOM 1352 C CA . PRO A 1 168 ? 11.461 -3.929 15.879 1.00 60.47 168 PRO A CA 1
ATOM 1353 C C . PRO A 1 168 ? 12.468 -3.311 16.867 1.00 60.47 168 PRO A C 1
ATOM 1355 O O . PRO A 1 168 ? 13.677 -3.546 16.791 1.00 60.47 168 PRO A O 1
ATOM 1358 N N . ASP A 1 169 ? 11.947 -2.525 17.811 1.00 56.72 169 ASP A N 1
ATOM 1359 C CA . ASP A 1 169 ? 12.625 -2.090 19.044 1.00 56.72 169 ASP A CA 1
ATOM 1360 C C . ASP A 1 169 ? 13.989 -1.389 18.892 1.00 56.72 169 ASP A C 1
ATOM 1362 O O . ASP A 1 169 ? 14.873 -1.542 19.735 1.00 56.72 169 ASP A O 1
ATOM 1366 N N . GLY A 1 170 ? 14.195 -0.611 17.824 1.00 52.41 170 GLY A N 1
ATOM 1367 C CA . GLY A 1 170 ? 15.424 0.182 17.667 1.00 52.41 170 GLY A CA 1
ATOM 1368 C C . GLY A 1 170 ? 16.670 -0.638 17.325 1.00 52.41 170 GLY A C 1
ATOM 1369 O O . GLY A 1 170 ? 17.761 -0.078 17.227 1.00 52.41 170 GLY A O 1
ATOM 1370 N N . ARG A 1 171 ? 16.532 -1.954 17.119 1.00 53.59 171 ARG A N 1
ATOM 1371 C CA . ARG A 1 171 ? 17.630 -2.784 16.627 1.00 53.59 171 ARG A CA 1
ATOM 1372 C C . ARG A 1 171 ? 17.811 -2.484 15.149 1.00 53.59 171 ARG A C 1
ATOM 1374 O O . ARG A 1 171 ? 16.927 -2.779 14.348 1.00 53.59 171 ARG A O 1
ATOM 1381 N N . THR A 1 172 ? 18.956 -1.923 14.772 1.00 52.78 172 THR A N 1
ATOM 1382 C CA . THR A 1 172 ? 19.359 -1.960 13.368 1.00 52.78 172 THR A CA 1
ATOM 1383 C C . THR A 1 172 ? 19.399 -3.427 12.943 1.00 52.78 172 THR A C 1
ATOM 1385 O O . THR A 1 172 ? 19.835 -4.304 13.696 1.00 52.78 172 THR A O 1
ATOM 1388 N N . VAL A 1 173 ? 18.857 -3.731 11.762 1.00 50.62 173 VAL A N 1
ATOM 1389 C CA . VAL A 1 173 ? 18.973 -5.072 11.179 1.00 50.62 173 VAL A CA 1
ATOM 1390 C C . VAL A 1 173 ? 20.460 -5.429 11.204 1.00 50.62 173 VAL A C 1
ATOM 1392 O O . VAL A 1 173 ? 21.261 -4.662 10.676 1.00 50.62 173 VAL A O 1
ATOM 1395 N N . LEU A 1 174 ? 20.809 -6.533 11.880 1.00 41.50 174 LEU A N 1
ATOM 1396 C CA . LEU A 1 174 ? 22.178 -7.003 12.145 1.00 41.50 174 LEU A CA 1
ATOM 1397 C C . LEU A 1 174 ? 23.165 -6.574 11.039 1.00 41.50 174 LEU A C 1
ATOM 1399 O O . LEU A 1 174 ? 23.173 -7.156 9.949 1.00 41.50 174 LEU A O 1
ATOM 1403 N N . GLY A 1 175 ? 23.977 -5.548 11.323 1.00 47.06 175 GLY A N 1
ATOM 1404 C CA . GLY A 1 175 ? 25.055 -5.087 10.442 1.00 47.06 175 GLY A CA 1
ATOM 1405 C C . GLY A 1 175 ? 24.923 -3.687 9.828 1.00 47.06 175 GLY A C 1
ATOM 1406 O O . GLY A 1 175 ? 25.841 -3.299 9.116 1.00 47.06 175 GLY A O 1
ATOM 1407 N N . GLN A 1 176 ? 23.863 -2.913 10.087 1.00 48.75 176 GLN A N 1
ATOM 1408 C CA . GLN A 1 176 ? 23.911 -1.460 9.851 1.00 48.75 176 GLN A CA 1
ATOM 1409 C C . GLN A 1 176 ? 24.531 -0.789 11.083 1.00 48.75 176 GLN A C 1
ATOM 1411 O O . GLN A 1 176 ? 24.011 -0.934 12.192 1.00 48.75 176 GLN A O 1
ATOM 1416 N N . GLY A 1 177 ? 25.693 -0.159 10.883 1.00 50.97 177 GLY A N 1
ATOM 1417 C CA . GLY A 1 177 ? 26.540 0.412 11.930 1.00 50.97 177 GLY A CA 1
ATOM 1418 C C . GLY A 1 177 ? 25.832 1.412 12.849 1.00 50.97 177 GLY A C 1
ATOM 1419 O O . GLY A 1 177 ? 24.701 1.832 12.614 1.00 50.97 177 GLY A O 1
ATOM 1420 N N . SER A 1 178 ? 26.514 1.776 13.931 1.00 51.22 178 SER A N 1
ATOM 1421 C CA . SER A 1 178 ? 25.989 2.644 14.985 1.00 51.22 178 SER A CA 1
ATOM 1422 C C . SER A 1 178 ? 25.719 4.065 14.470 1.00 51.22 178 SER A C 1
ATOM 1424 O O . SER A 1 178 ? 26.614 4.904 14.445 1.00 51.22 178 SER A O 1
ATOM 1426 N N . SER A 1 179 ? 24.483 4.360 14.076 1.00 59.88 179 SER A N 1
ATOM 1427 C CA . SER A 1 179 ? 23.998 5.735 13.904 1.00 59.88 179 SER A CA 1
ATOM 1428 C C . SER A 1 179 ? 23.697 6.369 15.267 1.00 59.88 179 SER A C 1
ATOM 1430 O O . SER A 1 179 ? 23.231 5.670 16.168 1.00 59.88 179 SER A O 1
ATOM 1432 N N . VAL A 1 180 ? 23.858 7.692 15.400 1.00 70.44 180 VAL A N 1
ATOM 1433 C CA . VAL A 1 180 ? 23.472 8.439 16.621 1.00 70.44 180 VAL A CA 1
ATOM 1434 C C . VAL A 1 180 ? 21.992 8.217 16.964 1.00 70.44 180 VAL A C 1
ATOM 1436 O O . VAL A 1 180 ? 21.644 8.057 18.132 1.00 70.44 180 VAL A O 1
ATOM 1439 N N . ILE A 1 181 ? 21.130 8.151 15.941 1.00 73.50 181 ILE A N 1
ATOM 1440 C CA . ILE A 1 181 ? 19.716 7.779 16.055 1.00 73.50 181 ILE A CA 1
ATOM 1441 C C . ILE A 1 181 ? 19.431 6.656 15.045 1.00 73.50 181 ILE A C 1
ATOM 1443 O O . ILE A 1 181 ? 19.552 6.900 13.847 1.00 73.50 181 ILE A O 1
ATOM 1447 N N . PRO A 1 182 ? 19.055 5.441 15.490 1.00 72.56 182 PRO A N 1
ATOM 1448 C CA . PRO A 1 182 ? 18.737 4.322 14.603 1.00 72.56 182 PRO A CA 1
ATOM 1449 C C . PRO A 1 182 ? 17.612 4.622 13.610 1.00 72.56 182 PRO A C 1
ATOM 1451 O O . PRO A 1 182 ? 16.461 4.847 13.996 1.00 72.56 182 PRO A O 1
ATOM 1454 N N . HIS A 1 183 ? 17.925 4.532 12.318 1.00 76.50 183 HIS A N 1
ATOM 1455 C CA . HIS A 1 183 ? 16.932 4.569 11.248 1.00 76.50 183 HIS A CA 1
ATOM 1456 C C . HIS A 1 183 ? 16.241 3.204 11.146 1.00 76.50 183 HIS A C 1
ATOM 1458 O O . HIS A 1 183 ? 16.828 2.210 10.723 1.00 76.50 183 HIS A O 1
ATOM 1464 N N . THR A 1 184 ? 14.983 3.141 11.580 1.00 78.81 184 THR A N 1
ATOM 1465 C CA . THR A 1 184 ? 14.198 1.890 11.643 1.00 78.81 184 THR A CA 1
ATOM 1466 C C . THR A 1 184 ? 13.033 1.852 10.662 1.00 78.81 184 THR A C 1
ATOM 1468 O O . THR A 1 184 ? 12.286 0.872 10.644 1.00 78.81 184 THR A O 1
ATOM 1471 N N . SER A 1 185 ? 12.861 2.910 9.868 1.00 86.81 185 SER A N 1
ATOM 1472 C CA . SER A 1 185 ? 11.703 3.099 9.000 1.00 86.81 185 SER A CA 1
ATOM 1473 C C . SER A 1 185 ? 12.106 3.343 7.552 1.00 86.81 185 SER A C 1
ATOM 1475 O O . SER A 1 185 ? 13.097 4.019 7.287 1.00 86.81 185 SER A O 1
ATOM 1477 N N . GLU A 1 186 ? 11.294 2.816 6.647 1.00 90.50 186 GLU A N 1
ATOM 1478 C CA . GLU A 1 186 ? 11.233 3.185 5.233 1.00 90.50 186 GLU A CA 1
ATOM 1479 C C . GLU A 1 186 ? 9.874 3.847 4.966 1.00 90.50 186 GLU A C 1
ATOM 1481 O O . GLU A 1 186 ? 8.968 3.791 5.809 1.00 90.50 186 GLU A O 1
ATOM 1486 N N . TYR A 1 187 ? 9.724 4.499 3.817 1.00 94.81 187 TYR A N 1
ATOM 1487 C CA . TYR A 1 187 ? 8.564 5.339 3.534 1.00 94.81 187 TYR A CA 1
ATOM 1488 C C . TYR A 1 187 ? 7.916 4.960 2.205 1.00 94.81 187 TYR A C 1
ATOM 1490 O O . TYR A 1 187 ? 8.607 4.633 1.246 1.00 94.81 187 TYR A O 1
ATOM 1498 N N . LEU A 1 188 ? 6.588 5.056 2.132 1.00 97.31 188 LEU A N 1
ATOM 1499 C CA . LEU A 1 188 ? 5.834 5.041 0.880 1.00 97.31 188 LEU A CA 1
ATOM 1500 C C . LEU A 1 188 ? 5.168 6.404 0.701 1.00 97.31 188 LEU A C 1
ATOM 1502 O O . LEU A 1 188 ? 4.258 6.761 1.454 1.00 97.31 188 LEU A O 1
ATOM 1506 N N . LEU A 1 189 ? 5.597 7.156 -0.308 1.00 98.31 189 LEU A N 1
ATOM 1507 C CA . LEU A 1 189 ? 4.898 8.365 -0.733 1.00 98.31 189 LEU A CA 1
ATOM 1508 C C . LEU A 1 189 ? 3.734 7.970 -1.642 1.00 98.31 189 LEU A C 1
ATOM 1510 O O . LEU A 1 189 ? 3.947 7.318 -2.666 1.00 98.31 189 LEU A O 1
ATOM 1514 N N . VAL A 1 190 ? 2.514 8.362 -1.270 1.00 98.06 190 VAL A N 1
ATOM 1515 C CA . VAL A 1 190 ? 1.295 8.000 -2.000 1.00 98.06 190 VAL A CA 1
ATOM 1516 C C . VAL A 1 190 ? 0.693 9.223 -2.676 1.00 98.06 190 VAL A C 1
ATOM 1518 O O . VAL A 1 190 ? 0.365 10.214 -2.018 1.00 98.06 190 VAL A O 1
ATOM 1521 N N . TYR A 1 191 ? 0.503 9.133 -3.990 1.00 98.50 191 TYR A N 1
ATOM 1522 C CA . TYR A 1 191 ? -0.148 10.164 -4.796 1.00 98.50 191 TYR A CA 1
ATOM 1523 C C . TYR A 1 191 ? -1.285 9.582 -5.621 1.00 98.50 191 TYR A C 1
ATOM 1525 O O . TYR A 1 191 ? -1.202 8.464 -6.127 1.00 98.50 191 TYR A O 1
ATOM 1533 N N . ALA A 1 192 ? -2.334 10.375 -5.794 1.00 98.12 192 ALA A N 1
ATOM 1534 C CA . ALA A 1 192 ? -3.403 10.107 -6.739 1.00 98.12 192 ALA A CA 1
ATOM 1535 C C . ALA A 1 192 ? -3.105 10.773 -8.087 1.00 98.12 192 ALA A C 1
ATOM 1537 O O . ALA A 1 192 ? -2.392 11.777 -8.158 1.00 98.12 192 ALA A O 1
ATOM 1538 N N . LYS A 1 193 ? -3.707 10.270 -9.168 1.00 98.00 193 LYS A N 1
ATOM 1539 C CA . LYS A 1 193 ? -3.827 11.073 -10.395 1.00 98.00 193 LYS A CA 1
ATOM 1540 C C . LYS A 1 193 ? -4.815 12.224 -10.206 1.00 98.00 193 LYS A C 1
ATOM 1542 O O . LYS A 1 193 ? -4.536 13.340 -10.639 1.00 98.00 193 LYS A O 1
ATOM 1547 N N . ASP A 1 194 ? -5.949 11.926 -9.581 1.00 97.12 194 ASP A N 1
ATOM 1548 C CA . ASP A 1 194 ? -7.012 12.860 -9.218 1.00 97.12 194 ASP A CA 1
ATOM 1549 C C . ASP A 1 194 ? -7.611 12.398 -7.882 1.00 97.12 194 ASP A C 1
ATOM 1551 O O . ASP A 1 194 ? -8.315 11.385 -7.824 1.00 97.12 194 ASP A O 1
ATOM 1555 N N . ILE A 1 195 ? -7.267 13.093 -6.793 1.00 93.88 195 ILE A N 1
ATOM 1556 C CA . ILE A 1 195 ? -7.616 12.668 -5.429 1.00 93.88 195 ILE A CA 1
ATOM 1557 C C . ILE A 1 195 ? -9.128 12.602 -5.195 1.00 93.88 195 ILE A C 1
ATOM 1559 O O . ILE A 1 195 ? -9.589 11.738 -4.452 1.00 93.88 195 ILE A O 1
ATOM 1563 N N . ASP A 1 196 ? -9.906 13.432 -5.893 1.00 92.69 196 ASP A N 1
ATOM 1564 C CA . ASP A 1 196 ? -11.365 13.478 -5.762 1.00 92.69 196 ASP A CA 1
ATOM 1565 C C . ASP A 1 196 ? -12.044 12.229 -6.350 1.00 92.69 196 ASP A C 1
ATOM 1567 O O . ASP A 1 196 ? -13.213 11.955 -6.069 1.00 92.69 196 ASP A O 1
ATOM 1571 N N . LYS A 1 197 ? -11.318 11.449 -7.162 1.00 93.50 197 LYS A N 1
ATOM 1572 C CA . LYS A 1 197 ? -11.796 10.198 -7.775 1.00 93.50 197 LYS A CA 1
ATOM 1573 C C . LYS A 1 197 ? -11.285 8.943 -7.076 1.00 93.50 197 LYS A C 1
ATOM 1575 O O . LYS A 1 197 ? -11.660 7.840 -7.478 1.00 93.50 197 LYS A O 1
ATOM 1580 N N . VAL A 1 198 ? -10.421 9.077 -6.071 1.00 90.19 198 VAL A N 1
ATOM 1581 C CA . VAL A 1 198 ? -9.895 7.929 -5.326 1.00 90.19 198 VAL A CA 1
ATOM 1582 C C . VAL A 1 198 ? -10.962 7.407 -4.367 1.00 90.19 198 VAL A C 1
ATOM 1584 O O . VAL A 1 198 ? -11.584 8.159 -3.617 1.00 90.19 198 VAL A O 1
ATOM 1587 N N . LYS A 1 199 ? -11.173 6.087 -4.374 1.00 82.25 199 LYS A N 1
ATOM 1588 C CA . LYS A 1 199 ? -12.058 5.415 -3.418 1.00 82.25 199 LYS A CA 1
ATOM 1589 C C . LYS A 1 199 ? -11.469 5.547 -2.013 1.00 82.25 199 LYS A C 1
ATOM 1591 O O . LYS A 1 199 ? -10.303 5.230 -1.792 1.00 82.25 199 LYS A O 1
ATOM 1596 N N . VAL A 1 200 ? -12.286 5.967 -1.050 1.00 74.56 200 VAL A N 1
ATOM 1597 C CA . VAL A 1 200 ? -11.883 5.952 0.359 1.00 74.56 200 VAL A CA 1
ATOM 1598 C C . VAL A 1 200 ? -11.747 4.500 0.801 1.00 74.56 200 VAL A C 1
ATOM 1600 O O . VAL A 1 200 ? -12.690 3.718 0.692 1.00 74.56 200 VAL A O 1
ATOM 1603 N N . TYR A 1 201 ? -10.569 4.140 1.297 1.00 71.31 201 TYR A N 1
ATOM 1604 C CA . TYR A 1 201 ? -10.334 2.818 1.852 1.00 71.31 201 TYR A CA 1
ATOM 1605 C C . TYR A 1 201 ? -11.014 2.706 3.225 1.00 71.31 201 TYR A C 1
ATOM 1607 O O . TYR A 1 201 ? -10.671 3.429 4.164 1.00 71.31 201 TYR A O 1
ATOM 1615 N N . GLU A 1 202 ? -12.014 1.831 3.342 1.00 66.19 202 GLU A N 1
ATOM 1616 C CA . GLU A 1 202 ? -12.840 1.722 4.552 1.00 66.19 202 GLU A CA 1
ATOM 1617 C C . GLU A 1 202 ? -12.490 0.530 5.446 1.00 66.19 202 GLU A C 1
ATOM 1619 O O . GLU A 1 202 ? -12.925 0.509 6.609 1.00 66.19 202 GLU A O 1
ATOM 1624 N N . ASP A 1 203 ? -11.689 -0.424 4.957 1.00 67.38 203 ASP A N 1
ATOM 1625 C CA . ASP A 1 203 ? -11.404 -1.648 5.700 1.00 67.38 203 ASP A CA 1
ATOM 1626 C C . ASP A 1 203 ? -10.734 -1.359 7.043 1.00 67.38 203 ASP A C 1
ATOM 1628 O O . ASP A 1 203 ? -10.032 -0.365 7.272 1.00 67.38 203 ASP A O 1
ATOM 1632 N N . LYS A 1 204 ? -10.970 -2.285 7.968 1.00 68.25 204 LYS A N 1
ATOM 1633 C CA . LYS A 1 204 ? -10.425 -2.245 9.319 1.00 68.25 204 LYS A CA 1
ATOM 1634 C C . LYS A 1 204 ? -9.461 -3.396 9.487 1.00 68.25 204 LYS A C 1
ATOM 1636 O O . LYS A 1 204 ? -9.808 -4.539 9.195 1.00 68.25 204 LYS A O 1
ATOM 1641 N N . LYS A 1 205 ? -8.297 -3.126 10.072 1.00 70.94 205 LYS A N 1
ATOM 1642 C CA . LYS A 1 205 ? -7.465 -4.207 10.600 1.00 70.94 205 LYS A CA 1
ATOM 1643 C C . LYS A 1 205 ? -8.023 -4.673 11.937 1.00 70.94 205 LYS A C 1
ATOM 1645 O O . LYS A 1 205 ? -8.505 -3.876 12.748 1.00 70.94 205 LYS A O 1
ATOM 1650 N N . VAL A 1 206 ? -7.948 -5.977 12.159 1.00 69.69 206 VAL A N 1
ATOM 1651 C CA . VAL A 1 206 ? -8.318 -6.605 13.423 1.00 69.69 206 VAL A CA 1
ATOM 1652 C C . VAL A 1 206 ? -7.054 -6.747 14.265 1.00 69.69 206 VAL A C 1
ATOM 1654 O O . VAL A 1 206 ? -6.100 -7.395 13.846 1.00 69.69 206 VAL A O 1
ATOM 1657 N N . VAL A 1 207 ? -7.024 -6.120 15.439 1.00 71.06 207 VAL A N 1
ATOM 1658 C CA . VAL A 1 207 ? -5.863 -6.129 16.342 1.00 71.06 207 VAL A CA 1
ATOM 1659 C C . VAL A 1 207 ? -6.255 -6.640 17.717 1.00 71.06 207 VAL A C 1
ATOM 1661 O O . VAL A 1 207 ? -7.304 -6.272 18.247 1.00 71.06 207 VAL A O 1
ATOM 1664 N N . LEU A 1 208 ? -5.405 -7.465 18.326 1.00 74.44 208 LEU A N 1
ATOM 1665 C CA . LEU A 1 208 ? -5.599 -7.891 19.709 1.00 74.44 208 LEU A CA 1
ATOM 1666 C C . LEU A 1 208 ? -5.583 -6.662 20.633 1.00 74.44 208 LEU A C 1
ATOM 1668 O O . LEU A 1 208 ? -4.675 -5.830 20.582 1.00 74.44 208 LEU A O 1
ATOM 1672 N N . ALA A 1 209 ? -6.600 -6.528 21.479 1.00 74.94 209 ALA A N 1
ATOM 1673 C CA . ALA A 1 209 ? -6.693 -5.434 22.429 1.00 74.94 209 ALA A CA 1
ATOM 1674 C C . ALA A 1 209 ? -5.603 -5.567 23.495 1.00 74.94 209 ALA A C 1
ATOM 1676 O O . ALA A 1 209 ? -5.507 -6.573 24.198 1.00 74.94 209 ALA A O 1
ATOM 1677 N N . THR A 1 210 ? -4.805 -4.513 23.651 1.00 76.12 210 THR A N 1
ATOM 1678 C CA . THR A 1 210 ? -3.779 -4.465 24.692 1.00 76.12 210 THR A CA 1
ATOM 1679 C C . THR A 1 210 ? -4.400 -4.285 26.075 1.00 76.12 210 THR A C 1
ATOM 1681 O O . THR A 1 210 ? -5.513 -3.774 26.238 1.00 76.12 210 THR A O 1
ATOM 1684 N N . ASP A 1 211 ? -3.628 -4.597 27.113 1.00 71.62 211 ASP A N 1
ATOM 1685 C CA . ASP A 1 211 ? -4.014 -4.336 28.502 1.00 71.62 211 ASP A CA 1
ATOM 1686 C C . ASP A 1 211 ? -4.349 -2.873 28.770 1.00 71.62 211 ASP A C 1
ATOM 1688 O O . ASP A 1 211 ? -5.186 -2.571 29.616 1.00 71.62 211 ASP A O 1
ATOM 1692 N N . GLN A 1 212 ? -3.699 -1.949 28.063 1.00 74.44 212 GLN A N 1
ATOM 1693 C CA . GLN A 1 212 ? -3.991 -0.526 28.183 1.00 74.44 212 GLN A CA 1
ATOM 1694 C C . GLN A 1 212 ? -5.408 -0.205 27.709 1.00 74.44 212 GLN A C 1
ATOM 1696 O O . GLN A 1 212 ? -6.112 0.538 28.388 1.00 74.44 212 GLN A O 1
ATOM 1701 N N . VAL A 1 213 ? -5.836 -0.800 26.596 1.00 79.38 213 VAL A N 1
ATOM 1702 C CA . VAL A 1 213 ? -7.202 -0.654 26.089 1.00 79.38 213 VAL A CA 1
ATOM 1703 C C . VAL A 1 213 ? -8.191 -1.263 27.076 1.00 79.38 213 VAL A C 1
ATOM 1705 O O . VAL A 1 213 ? -9.131 -0.594 27.494 1.00 79.38 213 VAL A O 1
ATOM 1708 N N . LEU A 1 214 ? -7.955 -2.497 27.527 1.00 79.69 214 LEU A N 1
ATOM 1709 C CA . LEU A 1 214 ? -8.849 -3.166 28.480 1.00 79.69 214 LEU A CA 1
ATOM 1710 C C . LEU A 1 214 ? -8.944 -2.417 29.821 1.00 79.69 214 LEU A C 1
ATOM 1712 O O . LEU A 1 214 ? -9.996 -2.410 30.452 1.00 79.69 214 LEU A O 1
ATOM 1716 N N . ARG A 1 215 ? -7.880 -1.718 30.243 1.00 79.69 215 ARG A N 1
ATOM 1717 C CA . ARG A 1 215 ? -7.885 -0.848 31.434 1.00 79.69 215 ARG A CA 1
ATOM 1718 C C . ARG A 1 215 ? -8.824 0.354 31.322 1.00 79.69 215 ARG A C 1
ATOM 1720 O O . ARG A 1 215 ? -9.255 0.857 32.363 1.00 79.69 215 ARG A O 1
ATOM 1727 N N . GLN A 1 216 ? -9.134 0.816 30.112 1.00 86.00 216 GLN A N 1
ATOM 1728 C CA . GLN A 1 216 ? -10.101 1.898 29.896 1.00 86.00 216 GLN A CA 1
ATOM 1729 C C . GLN A 1 216 ? -11.533 1.408 30.156 1.00 86.00 216 GLN A C 1
ATOM 1731 O O . GLN A 1 216 ? -12.307 2.102 30.813 1.00 86.00 216 GLN A O 1
ATOM 1736 N N . TYR A 1 217 ? -11.844 0.173 29.752 1.00 88.31 217 TYR A N 1
ATOM 1737 C CA . TYR A 1 217 ? -13.135 -0.491 29.968 1.00 88.31 217 TYR A CA 1
ATOM 1738 C C . TYR A 1 217 ? -13.186 -1.196 31.331 1.00 88.31 217 TYR A C 1
ATOM 1740 O O . TYR A 1 217 ? -13.313 -2.410 31.423 1.00 88.31 217 TYR A O 1
ATOM 1748 N N . ASN A 1 218 ? -13.032 -0.435 32.416 1.00 83.44 218 ASN A N 1
ATOM 1749 C CA . ASN A 1 218 ? -12.903 -0.973 33.779 1.00 83.44 218 ASN A CA 1
ATOM 1750 C C . ASN A 1 218 ? -14.213 -1.023 34.583 1.00 83.44 218 ASN A C 1
ATOM 1752 O O . ASN A 1 218 ? -14.184 -1.108 35.815 1.00 83.44 218 ASN A O 1
ATOM 1756 N N . GLN A 1 219 ? -15.355 -0.934 33.904 1.00 89.12 219 GLN A N 1
ATOM 1757 C CA . GLN A 1 219 ? -16.680 -0.925 34.517 1.00 89.12 219 GLN A CA 1
ATOM 1758 C C . GLN A 1 219 ? -17.571 -1.962 33.830 1.00 89.12 219 GLN A C 1
ATOM 1760 O O . GLN A 1 219 ? -17.539 -2.067 32.608 1.00 89.12 219 GLN A O 1
ATOM 1765 N N . VAL A 1 220 ? -18.363 -2.705 34.603 1.00 88.81 220 VAL A N 1
ATOM 1766 C CA . VAL A 1 220 ? -19.424 -3.592 34.098 1.00 88.81 220 VAL A CA 1
ATOM 1767 C C . VAL A 1 220 ? -20.767 -2.959 34.434 1.00 88.81 220 VAL A C 1
ATOM 1769 O O . VAL A 1 220 ? -21.038 -2.694 35.608 1.00 88.81 220 VAL A O 1
ATOM 1772 N N . LEU A 1 221 ? -21.575 -2.690 33.410 1.00 93.62 221 LEU A N 1
ATOM 1773 C CA . LEU A 1 221 ? -22.923 -2.150 33.553 1.00 93.62 221 LEU A CA 1
ATOM 1774 C C . LEU A 1 221 ? -23.957 -3.275 33.444 1.00 93.62 221 LEU A C 1
ATOM 1776 O O . LEU A 1 221 ? -24.138 -3.850 32.373 1.00 93.62 221 LEU A O 1
ATOM 1780 N N . GLN A 1 222 ? -24.687 -3.521 34.528 1.00 91.75 222 GLN A N 1
ATOM 1781 C CA . GLN A 1 222 ? -25.835 -4.424 34.548 1.00 91.75 222 GLN A CA 1
ATOM 1782 C C . GLN A 1 222 ? -27.112 -3.620 34.750 1.00 91.75 222 GLN A C 1
ATOM 1784 O O . GLN A 1 222 ? -27.202 -2.773 35.637 1.00 91.75 222 GLN A O 1
ATOM 1789 N N . ILE A 1 223 ? -28.108 -3.881 33.914 1.00 91.31 223 ILE A N 1
ATOM 1790 C CA . ILE A 1 223 ? -29.397 -3.200 33.954 1.00 91.31 223 ILE A CA 1
ATOM 1791 C C . ILE A 1 223 ? -30.427 -4.202 34.468 1.00 91.31 223 ILE A C 1
ATOM 1793 O O . ILE A 1 223 ? -30.626 -5.242 33.848 1.00 91.31 223 ILE A O 1
ATOM 1797 N N . HIS A 1 224 ? -31.085 -3.872 35.581 1.00 91.06 224 HIS A N 1
ATOM 1798 C CA . HIS A 1 224 ? -32.007 -4.774 36.293 1.00 91.06 224 HIS A CA 1
ATOM 1799 C C . HIS A 1 224 ? -33.475 -4.378 36.132 1.00 91.06 224 HIS A C 1
ATOM 1801 O O . HIS A 1 224 ? -34.365 -5.013 36.683 1.00 91.06 224 HIS A O 1
ATOM 1807 N N . SER A 1 225 ? -33.739 -3.299 35.397 1.00 90.44 225 SER A N 1
ATOM 1808 C CA . SER A 1 225 ? -35.084 -2.763 35.195 1.00 90.44 225 SER A CA 1
ATOM 1809 C C . SER A 1 225 ? -35.324 -2.411 33.730 1.00 90.44 225 SER A C 1
ATOM 1811 O O . SER A 1 225 ? -34.377 -2.064 33.019 1.00 90.44 225 SER A O 1
ATOM 1813 N N . PRO A 1 226 ? -36.581 -2.448 33.265 1.00 90.00 226 PRO A N 1
ATOM 1814 C CA . PRO A 1 226 ? -36.926 -1.916 31.958 1.00 90.00 226 PRO A CA 1
ATOM 1815 C C . PRO A 1 226 ? -36.711 -0.399 31.913 1.00 90.00 226 PRO A C 1
ATOM 1817 O O . PRO A 1 226 ? -36.853 0.312 32.913 1.00 90.00 226 PRO A O 1
ATOM 1820 N N . ALA A 1 227 ? -36.384 0.100 30.723 1.00 90.62 227 ALA A N 1
ATOM 1821 C CA . ALA A 1 227 ? -36.245 1.527 30.479 1.00 90.62 227 ALA A CA 1
ATOM 1822 C C . ALA A 1 227 ? -37.635 2.190 30.468 1.00 90.62 227 ALA A C 1
ATOM 1824 O O . ALA A 1 227 ? -38.564 1.667 29.855 1.00 90.62 227 ALA A O 1
ATOM 1825 N N . ARG A 1 228 ? -37.782 3.349 31.112 1.00 91.94 228 ARG A N 1
ATOM 1826 C CA . ARG A 1 228 ? -39.002 4.171 31.068 1.00 91.94 228 ARG A CA 1
ATOM 1827 C C . ARG A 1 228 ? -38.759 5.388 30.190 1.00 91.94 228 ARG A 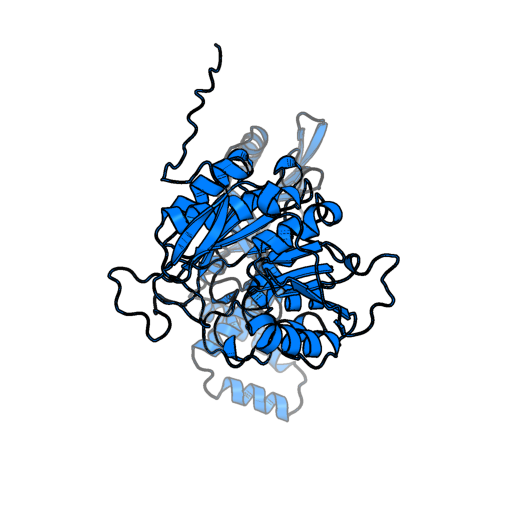C 1
ATOM 1829 O O . ARG A 1 228 ? -37.771 6.082 30.410 1.00 91.94 228 ARG A O 1
ATOM 1836 N N . LEU A 1 229 ? -39.633 5.643 29.219 1.00 92.06 229 LEU A N 1
ATOM 1837 C CA . LEU A 1 229 ? -39.569 6.858 28.405 1.00 92.06 229 LEU A CA 1
ATOM 1838 C C . LEU A 1 229 ? -39.794 8.075 29.313 1.00 92.06 229 LEU A C 1
ATOM 1840 O O . LEU A 1 229 ? -40.746 8.094 30.090 1.00 92.06 229 LEU A O 1
ATOM 1844 N N . VAL A 1 230 ? -38.899 9.057 29.243 1.00 90.12 230 VAL A N 1
ATOM 1845 C CA . VAL A 1 230 ? -38.973 10.295 30.040 1.00 90.12 230 VAL A CA 1
ATOM 1846 C C . VAL A 1 230 ? -39.055 11.547 29.178 1.00 90.12 230 VAL A C 1
ATOM 1848 O O . VAL A 1 230 ? -39.533 12.569 29.658 1.00 90.12 230 VAL A O 1
ATOM 1851 N N . ALA A 1 231 ? -38.620 11.470 27.920 1.00 86.12 231 ALA A N 1
ATOM 1852 C CA . ALA A 1 231 ? -38.801 12.534 26.946 1.00 86.12 231 ALA A CA 1
ATOM 1853 C C . ALA A 1 231 ? -38.826 11.966 25.523 1.00 86.12 231 ALA A C 1
ATOM 1855 O O . ALA A 1 231 ? -38.115 11.007 25.207 1.00 86.12 231 ALA A O 1
ATOM 1856 N N . GLU A 1 232 ? -39.617 12.597 24.664 1.00 89.06 232 GLU A N 1
ATOM 1857 C CA . GLU A 1 232 ? -39.604 12.399 23.220 1.00 89.06 232 GLU A CA 1
ATOM 1858 C C . GLU A 1 232 ? -39.541 13.779 22.566 1.00 89.06 232 GLU A C 1
ATOM 1860 O O . GLU A 1 232 ? -40.379 14.637 22.828 1.00 89.06 232 GLU A O 1
ATOM 1865 N N . ASN A 1 233 ? -38.509 13.998 21.760 1.00 82.75 233 ASN A N 1
ATOM 1866 C CA . ASN A 1 233 ? -38.220 15.270 21.110 1.00 82.75 233 ASN A CA 1
ATOM 1867 C C . ASN A 1 233 ? -37.983 15.039 19.616 1.00 82.75 233 ASN A C 1
ATOM 1869 O O . ASN A 1 233 ? -37.684 13.927 19.190 1.00 82.75 233 ASN A O 1
ATOM 1873 N N . THR A 1 234 ? -38.031 16.099 18.815 1.00 80.31 234 THR A N 1
ATOM 1874 C CA . THR A 1 234 ? -37.619 16.060 17.406 1.00 80.31 234 THR A CA 1
ATOM 1875 C C . THR A 1 234 ? -36.396 16.931 17.166 1.00 80.31 234 THR A C 1
ATOM 1877 O O . THR A 1 234 ? -36.268 18.026 17.723 1.00 80.31 234 THR A O 1
ATOM 1880 N N . ASP A 1 235 ? -35.485 16.468 16.313 1.00 73.19 235 ASP A N 1
ATOM 1881 C CA . ASP A 1 235 ? -34.387 17.302 15.833 1.00 73.19 235 ASP A CA 1
ATOM 1882 C C . ASP A 1 235 ? -34.888 18.372 14.836 1.00 73.19 235 ASP A C 1
ATOM 1884 O O . ASP A 1 235 ? -36.061 18.428 14.468 1.00 73.19 235 ASP A O 1
ATOM 1888 N N . ARG A 1 236 ? -33.984 19.240 14.356 1.00 70.25 236 ARG A N 1
ATOM 1889 C CA . ARG A 1 236 ? -34.320 20.307 13.386 1.00 70.25 236 ARG A CA 1
ATOM 1890 C C . ARG A 1 236 ? -34.844 19.796 12.035 1.00 70.25 236 ARG A C 1
ATOM 1892 O O . ARG A 1 236 ? -35.274 20.606 11.222 1.00 70.25 236 ARG A O 1
ATOM 1899 N N . ARG A 1 237 ? -34.729 18.499 11.758 1.00 71.75 237 ARG A N 1
ATOM 1900 C CA . ARG A 1 237 ? -35.166 17.840 10.521 1.00 71.75 237 ARG A CA 1
ATOM 1901 C C . ARG A 1 237 ? -36.399 16.961 10.745 1.00 71.75 237 ARG A C 1
ATOM 1903 O O . ARG A 1 237 ? -36.807 16.278 9.815 1.00 71.75 237 ARG A O 1
ATOM 1910 N N . GLY A 1 238 ? -36.978 16.983 11.948 1.00 75.62 238 GLY A N 1
ATOM 1911 C CA . GLY A 1 238 ? -38.151 16.189 12.304 1.00 75.62 238 GLY A CA 1
ATOM 1912 C C . GLY A 1 238 ? -37.843 14.748 12.719 1.00 75.62 238 GLY A C 1
ATOM 1913 O O . GLY A 1 238 ? -38.777 13.981 12.928 1.00 75.62 238 GLY A O 1
ATOM 1914 N N . ASN A 1 239 ? -36.572 14.354 12.871 1.00 80.56 239 ASN A N 1
ATOM 1915 C CA . ASN A 1 239 ? -36.246 13.006 13.342 1.00 80.56 239 ASN A CA 1
ATOM 1916 C C . ASN A 1 239 ? -36.537 12.886 14.838 1.00 80.56 239 ASN A C 1
ATOM 1918 O O . ASN A 1 239 ? -36.113 13.739 15.621 1.00 80.56 239 ASN A O 1
ATOM 1922 N N . ILE A 1 240 ? -37.201 11.800 15.232 1.00 85.19 240 ILE A N 1
ATOM 1923 C CA . ILE A 1 240 ? -37.556 11.535 16.627 1.00 85.19 240 ILE A CA 1
ATOM 1924 C C . ILE A 1 240 ? -36.310 11.127 17.426 1.00 85.19 240 ILE A C 1
ATOM 1926 O O . ILE A 1 240 ? -35.504 10.300 16.995 1.00 85.19 240 ILE A O 1
ATOM 1930 N N . ILE A 1 241 ? -36.188 11.701 18.618 1.00 86.06 241 ILE A N 1
ATOM 1931 C CA . ILE A 1 241 ? -35.209 11.384 19.650 1.00 86.06 241 ILE A CA 1
ATOM 1932 C C . ILE A 1 241 ? -35.983 10.933 20.885 1.00 86.06 241 ILE A C 1
ATOM 1934 O O . ILE A 1 241 ? -36.773 11.700 21.436 1.00 86.06 241 ILE A O 1
ATOM 1938 N N . ARG A 1 242 ? -35.729 9.710 21.348 1.00 90.19 242 ARG A N 1
ATOM 1939 C CA . ARG A 1 242 ? -36.355 9.158 22.555 1.00 90.19 242 ARG A CA 1
ATOM 1940 C C . ARG A 1 242 ? -35.341 9.029 23.669 1.00 90.19 242 ARG A C 1
ATOM 1942 O O . ARG A 1 242 ? -34.265 8.465 23.468 1.00 90.19 242 ARG A O 1
ATOM 1949 N N . ILE A 1 243 ? -35.695 9.526 24.846 1.00 89.75 243 ILE A N 1
ATOM 1950 C CA . ILE A 1 243 ? -34.862 9.456 26.041 1.00 89.75 243 ILE A CA 1
ATOM 1951 C C . ILE A 1 243 ? -35.555 8.565 27.055 1.00 89.75 243 ILE A C 1
ATOM 1953 O O . ILE A 1 243 ? -36.689 8.811 27.466 1.00 89.75 243 ILE A O 1
ATOM 1957 N N . TYR A 1 244 ? -34.831 7.546 27.490 1.00 91.69 244 TYR A N 1
ATOM 1958 C CA . TYR A 1 244 ? -35.268 6.601 28.494 1.00 91.69 244 TYR A CA 1
ATOM 1959 C C . TYR A 1 244 ? -34.413 6.721 29.747 1.00 91.69 244 TYR A C 1
ATOM 1961 O O . TYR A 1 244 ? -33.213 6.987 29.678 1.00 91.69 244 TYR A O 1
ATOM 1969 N N . ARG A 1 245 ? -35.027 6.457 30.895 1.00 91.06 245 ARG A N 1
ATOM 1970 C CA . ARG A 1 245 ? -34.381 6.353 32.202 1.00 91.06 245 ARG A CA 1
ATOM 1971 C C . ARG A 1 245 ? -34.521 4.934 32.741 1.00 91.06 245 ARG A C 1
ATOM 1973 O O . ARG A 1 245 ? -35.589 4.334 32.631 1.00 91.06 245 ARG A O 1
ATOM 1980 N N . TYR A 1 246 ? -33.475 4.433 33.388 1.00 90.81 246 TYR A N 1
ATOM 1981 C CA . TYR A 1 246 ? -33.516 3.165 34.121 1.00 90.81 246 TYR A CA 1
ATOM 1982 C C . TYR A 1 246 ? -33.729 3.390 35.621 1.00 90.81 246 TYR A C 1
ATOM 1984 O O . TYR A 1 246 ? -33.163 4.316 36.204 1.00 90.81 246 TYR A O 1
ATOM 1992 N N . GLY A 1 247 ? -34.566 2.551 36.240 1.00 83.12 247 GLY A N 1
ATOM 1993 C CA . GLY A 1 247 ? -34.902 2.643 37.667 1.00 83.12 247 GLY A CA 1
ATOM 1994 C C . GLY A 1 247 ? -33.945 1.872 38.580 1.00 83.12 247 GLY A C 1
ATOM 1995 O O . GLY A 1 247 ? -33.700 2.288 39.705 1.00 83.12 247 GLY A O 1
ATOM 1996 N N . GLN A 1 248 ? -33.391 0.766 38.086 1.00 88.88 248 GLN A N 1
ATOM 1997 C CA . GLN A 1 248 ? -32.437 -0.098 38.778 1.00 88.88 248 GLN A CA 1
ATOM 1998 C C . GLN A 1 248 ? -31.353 -0.571 37.806 1.00 88.88 248 GLN A C 1
ATOM 2000 O O . GLN A 1 248 ? -31.643 -1.163 36.759 1.00 88.88 248 GLN A O 1
ATOM 2005 N N . TYR A 1 249 ? -30.102 -0.301 38.167 1.00 93.00 249 TYR A N 1
ATOM 2006 C CA . TYR A 1 249 ? -28.895 -0.744 37.476 1.00 93.00 249 TYR A CA 1
ATOM 2007 C C . TYR A 1 249 ? -27.758 -0.889 38.499 1.00 93.00 249 TYR A C 1
ATOM 2009 O O . TYR A 1 249 ? -27.805 -0.284 39.570 1.00 93.00 249 TYR A O 1
ATOM 2017 N N . SER A 1 250 ? -26.729 -1.665 38.175 1.00 90.69 250 SER A N 1
ATOM 2018 C CA . SER A 1 250 ? -25.468 -1.702 38.917 1.00 90.69 250 SER A CA 1
ATOM 2019 C C . SER A 1 250 ? -24.301 -1.379 37.988 1.00 90.69 250 SER A C 1
ATOM 2021 O O . SER A 1 250 ? -24.270 -1.775 36.823 1.00 90.69 250 SER A O 1
ATOM 2023 N N . LEU A 1 251 ? -23.333 -0.623 38.510 1.00 90.31 251 LEU A N 1
ATOM 2024 C CA . LEU A 1 251 ? -22.098 -0.294 37.808 1.00 90.31 251 LEU A CA 1
ATOM 2025 C C . LEU A 1 251 ? -20.907 -0.713 38.664 1.00 90.31 251 LEU A C 1
ATOM 2027 O O . LEU A 1 251 ? -20.497 -0.005 39.585 1.00 90.31 251 LEU A O 1
ATOM 2031 N N . THR A 1 252 ? -20.337 -1.867 38.346 1.00 87.12 252 THR A N 1
ATOM 2032 C CA . THR A 1 252 ? -19.242 -2.444 39.127 1.00 87.12 252 THR A CA 1
ATOM 2033 C C . THR A 1 252 ? -17.911 -2.041 38.515 1.00 87.12 252 THR A C 1
ATOM 2035 O O . THR A 1 252 ? -17.599 -2.411 37.383 1.00 87.12 252 THR A O 1
ATOM 2038 N N . ARG A 1 253 ? -17.099 -1.287 39.262 1.00 83.06 253 ARG A N 1
ATOM 2039 C CA . ARG A 1 253 ? -15.742 -0.925 38.839 1.00 83.06 253 ARG A CA 1
ATOM 2040 C C . ARG A 1 253 ? -14.745 -1.978 39.302 1.00 83.06 253 ARG A C 1
ATOM 2042 O O . ARG A 1 253 ? -14.703 -2.320 40.480 1.00 83.06 253 ARG A O 1
ATOM 2049 N N . PHE A 1 254 ? -13.883 -2.428 38.402 1.00 72.81 254 PHE A N 1
ATOM 2050 C CA . PHE A 1 254 ? -12.828 -3.386 38.714 1.00 72.81 254 PHE A CA 1
ATOM 2051 C C . PHE A 1 254 ? -11.460 -2.826 38.321 1.00 72.81 254 PHE A C 1
ATOM 2053 O O . PHE A 1 254 ? -11.319 -2.022 37.405 1.00 72.81 254 PHE A O 1
ATOM 2060 N N . LYS A 1 255 ? -10.405 -3.229 39.032 1.00 63.09 255 LYS A N 1
ATOM 2061 C CA . LYS A 1 255 ? -9.030 -2.936 38.608 1.00 63.09 255 LYS A CA 1
ATOM 2062 C C . LYS A 1 255 ? -8.535 -4.132 37.809 1.00 63.09 255 LYS A C 1
ATOM 2064 O O . LYS A 1 255 ? -8.502 -5.227 38.353 1.00 63.09 255 LYS A O 1
ATOM 2069 N N . VAL A 1 256 ? -8.065 -3.919 36.578 1.00 54.09 256 VAL A N 1
ATOM 2070 C CA . VAL A 1 256 ? -7.466 -4.986 35.744 1.00 54.09 256 VAL A CA 1
ATOM 2071 C C . VAL A 1 256 ? -6.328 -5.705 36.490 1.00 54.09 256 VAL A C 1
ATOM 2073 O O . VAL A 1 256 ? -6.257 -6.924 36.480 1.00 54.09 256 VAL A O 1
ATOM 2076 N N . ARG A 1 257 ? -5.507 -4.984 37.274 1.00 50.53 257 ARG A N 1
ATOM 2077 C CA . ARG A 1 257 ? -4.469 -5.591 38.142 1.00 50.53 257 ARG A CA 1
ATOM 2078 C C . ARG A 1 257 ? -5.019 -6.487 39.271 1.00 50.53 257 ARG A C 1
ATOM 2080 O O . ARG A 1 257 ? -4.273 -7.282 39.823 1.00 50.53 257 ARG A O 1
ATOM 2087 N N . LYS A 1 258 ? -6.302 -6.360 39.629 1.00 51.81 258 LYS A N 1
ATOM 2088 C CA . LYS A 1 258 ? -7.010 -7.192 40.619 1.00 51.81 258 LYS A CA 1
ATOM 2089 C C . LYS A 1 258 ? -7.908 -8.257 39.966 1.00 51.81 258 LYS A C 1
ATOM 2091 O O . LYS A 1 258 ? -8.683 -8.885 40.681 1.00 51.81 258 LYS A O 1
ATOM 2096 N N . LEU A 1 259 ? -7.788 -8.502 38.653 1.00 50.44 259 LEU A N 1
ATOM 2097 C CA . LEU A 1 259 ? -8.497 -9.594 37.965 1.00 50.44 259 LEU A CA 1
ATOM 2098 C C . LEU A 1 259 ? -8.244 -10.954 38.627 1.00 50.44 259 LEU A C 1
ATOM 2100 O O . LEU A 1 259 ? -9.153 -11.766 38.657 1.00 50.44 259 LEU A O 1
ATOM 2104 N N . ARG A 1 260 ? -7.081 -11.156 39.265 1.00 46.28 260 ARG A N 1
ATOM 2105 C CA . ARG A 1 260 ? -6.811 -12.323 40.121 1.00 46.28 260 ARG A CA 1
ATOM 2106 C C . ARG A 1 260 ? -7.825 -12.475 41.258 1.00 46.28 260 ARG A C 1
ATOM 2108 O O . ARG A 1 260 ? -8.319 -13.564 41.480 1.00 46.28 260 ARG A O 1
ATOM 2115 N N . ALA A 1 261 ? -8.159 -11.399 41.973 1.00 50.97 261 ALA A N 1
ATOM 2116 C CA . ALA A 1 261 ? -9.111 -11.458 43.085 1.00 50.97 261 ALA A CA 1
ATOM 2117 C C . ALA A 1 261 ? -10.552 -11.656 42.593 1.00 50.97 261 ALA A C 1
ATOM 2119 O O . ALA A 1 261 ? -11.303 -12.409 43.201 1.00 50.97 261 ALA A O 1
ATOM 2120 N N . ALA A 1 262 ? -10.912 -11.018 41.474 1.00 47.62 262 ALA A N 1
ATOM 2121 C CA . ALA A 1 262 ? -12.219 -11.190 40.845 1.00 47.62 262 ALA A CA 1
ATOM 2122 C C . ALA A 1 262 ? -12.397 -12.606 40.272 1.00 47.62 262 ALA A C 1
ATOM 2124 O O . ALA A 1 262 ? -13.440 -13.214 40.475 1.00 47.62 262 ALA A O 1
ATOM 2125 N N . ALA A 1 263 ? -11.367 -13.158 39.630 1.00 48.31 263 ALA A N 1
ATOM 2126 C CA . ALA A 1 263 ? -11.382 -14.513 39.098 1.00 48.31 263 ALA A CA 1
ATOM 2127 C C . ALA A 1 263 ? -11.264 -15.581 40.185 1.00 48.31 263 ALA A C 1
ATOM 2129 O O . ALA A 1 263 ? -11.914 -16.608 40.075 1.00 48.31 263 ALA A O 1
ATOM 2130 N N . ASN A 1 264 ? -10.520 -15.330 41.266 1.00 48.59 264 ASN A N 1
ATOM 2131 C CA . ASN A 1 264 ? -10.520 -16.212 42.433 1.00 48.59 264 ASN A CA 1
ATOM 2132 C C . ASN A 1 264 ? -11.892 -16.217 43.121 1.00 48.59 264 ASN A C 1
ATOM 2134 O O . ASN A 1 264 ? -12.390 -17.284 43.453 1.00 48.59 264 ASN A O 1
ATOM 2138 N N . GLN A 1 265 ? -12.538 -15.054 43.288 1.00 51.62 265 GLN A N 1
ATOM 2139 C CA . GLN A 1 265 ? -13.919 -14.988 43.788 1.00 51.62 265 GLN A CA 1
ATOM 2140 C C . GLN A 1 265 ? -14.909 -15.658 42.834 1.00 51.62 265 GLN A C 1
ATOM 2142 O O . GLN A 1 265 ? -15.882 -16.247 43.287 1.00 51.62 265 GLN A O 1
ATOM 2147 N N . TRP A 1 266 ? -14.678 -15.577 41.525 1.00 48.72 266 TRP A N 1
ATOM 2148 C CA . TRP A 1 266 ? -15.499 -16.252 40.529 1.00 48.72 266 TRP A CA 1
ATOM 2149 C C . TRP A 1 266 ? -15.326 -17.774 40.572 1.00 48.72 266 TRP A C 1
ATOM 2151 O O . TRP A 1 266 ? -16.327 -18.475 40.669 1.00 48.72 266 TRP A O 1
ATOM 2161 N N . LEU A 1 267 ? -14.084 -18.271 40.588 1.00 48.66 267 LEU A N 1
ATOM 2162 C CA . LEU A 1 267 ? -13.748 -19.692 40.733 1.00 48.66 267 LEU A CA 1
ATOM 2163 C C . LEU A 1 267 ? -14.316 -20.260 42.038 1.00 48.66 267 LEU A C 1
ATOM 2165 O O . LEU A 1 267 ? -14.822 -21.372 42.043 1.00 48.66 267 LEU A O 1
ATOM 2169 N N . GLN A 1 268 ? -14.295 -19.479 43.123 1.00 51.66 268 GLN A N 1
ATOM 2170 C CA . GLN A 1 268 ? -14.928 -19.852 44.392 1.00 51.66 268 GLN A CA 1
ATOM 2171 C C . GLN A 1 268 ? -16.460 -19.869 44.328 1.00 51.66 268 GLN A C 1
ATOM 2173 O O . GLN A 1 268 ? -17.079 -20.656 45.029 1.00 51.66 268 GLN A O 1
ATOM 2178 N N . ARG A 1 269 ? -17.088 -19.007 43.518 1.00 49.22 269 ARG A N 1
ATOM 2179 C CA . ARG A 1 269 ? -18.553 -18.978 43.345 1.00 49.22 269 ARG A CA 1
ATOM 2180 C C . ARG A 1 269 ? -19.070 -20.036 42.372 1.00 49.22 269 ARG A C 1
ATOM 2182 O O . ARG A 1 269 ? -20.238 -20.390 42.448 1.00 49.22 269 ARG A O 1
ATOM 2189 N N . HIS A 1 270 ? -18.220 -20.509 41.465 1.00 47.59 270 HIS A N 1
ATOM 2190 C CA . HIS A 1 270 ? -18.573 -21.458 40.407 1.00 47.59 270 HIS A CA 1
ATOM 2191 C C . HIS A 1 270 ? -17.839 -22.799 40.549 1.00 47.59 270 HIS A C 1
ATOM 2193 O O . HIS A 1 270 ? -17.882 -23.616 39.630 1.00 47.59 270 HIS A O 1
ATOM 2199 N N . SER A 1 271 ? -17.208 -23.067 41.701 1.00 48.78 271 SER A N 1
ATOM 2200 C CA . SER A 1 271 ? -16.582 -24.362 42.012 1.00 48.78 271 SER A CA 1
ATOM 2201 C C . SER A 1 271 ? -17.571 -25.513 41.856 1.00 48.78 271 SER A C 1
ATOM 2203 O O . SER A 1 271 ? -17.227 -26.562 41.318 1.00 48.78 271 SER A O 1
ATOM 2205 N N . ASP A 1 272 ? -18.821 -25.267 42.246 1.00 42.91 272 ASP A N 1
ATOM 2206 C CA . ASP A 1 272 ? -19.910 -26.241 42.211 1.00 42.91 272 ASP A CA 1
ATOM 2207 C C . ASP A 1 272 ? -20.474 -26.464 40.803 1.00 42.91 272 ASP A C 1
ATOM 2209 O O . ASP A 1 272 ? -21.146 -27.461 40.558 1.00 42.91 272 ASP A O 1
ATOM 2213 N N . ALA A 1 273 ? -20.228 -25.538 39.871 1.00 40.38 273 ALA A N 1
ATOM 2214 C CA . ALA A 1 273 ? -20.569 -25.703 38.461 1.00 40.38 273 ALA A CA 1
ATOM 2215 C C . ALA A 1 273 ? -19.464 -26.466 37.715 1.00 40.38 273 ALA A C 1
ATOM 2217 O O . ALA A 1 273 ? -19.760 -27.287 36.854 1.00 40.38 273 ALA A O 1
ATOM 2218 N N . ILE A 1 274 ? -18.199 -26.246 38.090 1.00 41.66 274 ILE A N 1
ATOM 2219 C CA . ILE A 1 274 ? -17.036 -26.955 37.537 1.00 41.66 274 ILE A CA 1
ATOM 2220 C C . ILE A 1 274 ? -17.032 -28.426 37.974 1.00 41.66 274 ILE A C 1
ATOM 2222 O O . ILE A 1 274 ? -16.731 -29.296 37.162 1.00 41.66 274 ILE A O 1
ATOM 2226 N N . SER A 1 275 ? -17.435 -28.727 39.214 1.00 41.53 275 SER A N 1
ATOM 2227 C CA . SER A 1 275 ? -17.584 -30.107 39.706 1.00 41.53 275 SER A CA 1
ATOM 2228 C C . SER A 1 275 ? -18.743 -30.882 39.065 1.00 41.53 275 SER A C 1
ATOM 2230 O O . SER A 1 275 ? -18.814 -32.098 39.219 1.00 41.53 275 SER A O 1
ATOM 2232 N N . ARG A 1 276 ? -19.633 -30.196 38.334 1.00 37.41 276 ARG A N 1
ATOM 2233 C CA . ARG A 1 276 ? -20.771 -30.779 37.601 1.00 37.41 276 ARG A CA 1
ATOM 2234 C C . ARG A 1 276 ? -20.538 -30.888 36.095 1.00 37.41 276 ARG A C 1
ATOM 2236 O O . ARG A 1 276 ? -21.434 -31.333 35.383 1.00 37.41 276 ARG A O 1
ATOM 2243 N N . ILE A 1 277 ? -19.369 -30.479 35.598 1.00 42.88 277 ILE A N 1
ATOM 2244 C CA . ILE A 1 277 ? -18.963 -30.791 34.228 1.00 42.88 277 ILE A CA 1
ATOM 2245 C C . ILE A 1 277 ? -18.687 -32.297 34.197 1.00 42.88 277 ILE A C 1
ATOM 2247 O O . ILE A 1 277 ? -17.682 -32.758 34.740 1.00 42.88 277 ILE A O 1
ATOM 2251 N N . GLU A 1 278 ? -19.595 -33.067 33.598 1.00 35.91 278 GLU A N 1
ATOM 2252 C CA . GLU A 1 278 ? -19.340 -34.466 33.259 1.00 35.91 278 GLU A CA 1
ATOM 2253 C C . GLU A 1 278 ? -18.229 -34.509 32.203 1.00 35.91 278 GLU A C 1
ATOM 2255 O O . GLU A 1 278 ? -18.435 -34.280 31.014 1.00 35.91 278 GLU A O 1
ATOM 2260 N N . CYS A 1 279 ? -17.015 -34.745 32.678 1.00 43.22 279 CYS A N 1
ATOM 2261 C CA . CYS A 1 279 ? -15.833 -35.078 31.897 1.00 43.22 279 CYS A CA 1
ATOM 2262 C C . CYS A 1 279 ? -15.350 -36.438 32.404 1.00 43.22 279 CYS A C 1
ATOM 2264 O O . CYS A 1 279 ? -15.494 -36.734 33.594 1.00 43.22 279 CYS A O 1
ATOM 2266 N N . GLY A 1 280 ? -14.803 -37.276 31.520 1.00 41.34 280 GLY A N 1
ATOM 2267 C CA . GLY A 1 280 ? -14.376 -38.630 31.895 1.00 41.34 280 GLY A CA 1
ATOM 2268 C C . GLY A 1 280 ? -13.315 -38.612 33.005 1.00 41.34 280 GLY A C 1
ATOM 2269 O O . GLY A 1 280 ? -12.612 -37.615 33.177 1.00 41.34 280 GLY A O 1
ATOM 2270 N N . GLU A 1 281 ? -13.147 -39.713 33.749 1.00 43.09 281 GLU A N 1
ATOM 2271 C CA . GLU A 1 281 ? -12.206 -39.799 34.891 1.00 43.09 281 GLU A CA 1
ATOM 2272 C C . GLU A 1 281 ? -10.773 -39.325 34.548 1.00 43.09 281 GLU A C 1
ATOM 2274 O O . GLU A 1 281 ? -10.079 -38.738 35.383 1.00 43.09 281 GLU A O 1
ATOM 2279 N N . ALA A 1 282 ? -10.341 -39.498 33.293 1.00 40.59 282 ALA A N 1
ATOM 2280 C CA . ALA A 1 282 ? -9.058 -39.006 32.789 1.00 40.59 282 ALA A CA 1
ATOM 2281 C C . ALA A 1 282 ? -8.985 -37.466 32.676 1.00 40.59 282 ALA A C 1
ATOM 2283 O O . ALA A 1 282 ? -7.954 -36.869 32.993 1.00 40.59 282 ALA A O 1
ATOM 2284 N N . GLU A 1 283 ? -10.075 -36.808 32.277 1.00 42.19 283 GLU A N 1
ATOM 2285 C CA . GLU A 1 283 ? -10.181 -35.348 32.147 1.00 42.19 283 GLU A CA 1
ATOM 2286 C C . GLU A 1 283 ? -10.368 -34.668 33.509 1.00 42.19 283 GLU A C 1
ATOM 2288 O O . GLU A 1 283 ? -9.758 -33.627 33.757 1.00 42.19 283 GLU A O 1
ATOM 2293 N N . GLN A 1 284 ? -11.102 -35.291 34.440 1.00 45.19 284 GLN A N 1
ATOM 2294 C CA . GLN A 1 284 ? -11.159 -34.842 35.839 1.00 45.19 284 GLN A CA 1
ATOM 2295 C C . GLN A 1 284 ? -9.789 -34.937 36.527 1.00 45.19 284 GLN A C 1
ATOM 2297 O O . GLN A 1 284 ? -9.393 -34.019 37.254 1.00 45.19 284 GLN A O 1
ATOM 2302 N N . SER A 1 285 ? -9.017 -35.995 36.254 1.00 44.53 285 SER A N 1
ATOM 2303 C CA . SER A 1 285 ? -7.637 -36.136 36.739 1.00 44.53 285 SER A CA 1
ATOM 2304 C C . SER A 1 285 ? -6.703 -35.071 36.150 1.00 44.53 285 SER A C 1
ATOM 2306 O O . SER A 1 285 ? -5.871 -34.520 36.872 1.00 44.53 285 SER A O 1
ATOM 2308 N N . LEU A 1 286 ? -6.868 -34.720 34.869 1.00 43.38 286 LEU A N 1
ATOM 2309 C CA . LEU A 1 286 ? -6.116 -33.654 34.193 1.00 43.38 286 LEU A CA 1
ATOM 2310 C C . LEU A 1 286 ? -6.481 -32.255 34.701 1.00 43.38 286 LEU A C 1
ATOM 2312 O O . LEU A 1 286 ? -5.578 -31.460 34.942 1.00 43.38 286 LEU A O 1
ATOM 2316 N N . LEU A 1 287 ? -7.764 -31.963 34.930 1.00 41.94 287 LEU A N 1
ATOM 2317 C CA . LEU A 1 287 ? -8.231 -30.709 35.538 1.00 41.94 287 LEU A CA 1
ATOM 2318 C C . LEU A 1 287 ? -7.706 -30.554 36.970 1.00 41.94 287 LEU A C 1
ATOM 2320 O O . LEU A 1 287 ? -7.203 -29.494 37.339 1.00 41.94 287 LEU A O 1
ATOM 2324 N N . THR A 1 288 ? -7.740 -31.633 37.751 1.00 46.44 288 THR A N 1
ATOM 2325 C CA . THR A 1 288 ? -7.227 -31.659 39.129 1.00 46.44 288 THR A CA 1
ATOM 2326 C C . THR A 1 288 ? -5.696 -31.568 39.163 1.00 46.44 288 THR A C 1
ATOM 2328 O O . THR A 1 288 ? -5.136 -30.863 40.003 1.00 46.44 288 THR A O 1
ATOM 2331 N N . LYS A 1 289 ? -4.991 -32.198 38.211 1.00 45.22 289 LYS A N 1
ATOM 2332 C CA . LYS A 1 289 ? -3.540 -32.026 38.021 1.00 45.22 289 LYS A CA 1
ATOM 2333 C C . LYS A 1 289 ? -3.181 -30.621 37.542 1.00 45.22 289 LYS A C 1
ATOM 2335 O O . LYS A 1 289 ? -2.206 -30.082 38.043 1.00 45.22 289 LYS A O 1
ATOM 2340 N N . ALA A 1 290 ? -3.960 -30.001 36.657 1.00 40.38 290 ALA A N 1
ATOM 2341 C CA . ALA A 1 290 ? -3.743 -28.630 36.183 1.00 40.38 290 ALA A CA 1
ATOM 2342 C C . ALA A 1 290 ? -4.008 -27.573 37.273 1.00 40.38 290 ALA A C 1
ATOM 2344 O O . ALA A 1 290 ? -3.350 -26.534 37.299 1.00 40.38 290 ALA A O 1
ATOM 2345 N N . LEU A 1 291 ? -4.933 -27.851 38.198 1.00 44.56 291 LEU A N 1
ATOM 2346 C CA . LEU A 1 291 ? -5.183 -27.040 39.395 1.00 44.56 291 LEU A CA 1
ATOM 2347 C C . LEU A 1 291 ? -4.065 -27.177 40.444 1.00 44.56 291 LEU A C 1
ATOM 2349 O O . LEU A 1 291 ? -3.704 -26.184 41.073 1.00 44.56 291 LEU A O 1
ATOM 2353 N N . ASN A 1 292 ? -3.502 -28.381 40.615 1.00 45.44 292 ASN A N 1
ATOM 2354 C CA . ASN A 1 292 ? -2.502 -28.676 41.651 1.00 45.44 292 ASN A CA 1
ATOM 2355 C C . ASN A 1 292 ? -1.040 -28.514 41.194 1.00 45.44 292 ASN A C 1
ATOM 2357 O O . ASN A 1 292 ? -0.167 -28.245 42.017 1.00 45.44 292 ASN A O 1
ATOM 2361 N N . GLN A 1 293 ? -0.746 -28.647 39.900 1.00 39.09 293 GLN A N 1
ATOM 2362 C CA . GLN A 1 293 ? 0.584 -28.427 39.331 1.00 39.09 293 GLN A CA 1
ATOM 2363 C C . GLN A 1 293 ? 0.651 -27.038 38.704 1.00 39.09 293 GLN A C 1
ATOM 2365 O O . GLN A 1 293 ? 0.397 -26.871 37.518 1.00 39.09 293 GLN A O 1
ATOM 2370 N N . SER A 1 294 ? 1.020 -26.047 39.521 1.00 39.91 294 SER A N 1
ATOM 2371 C CA . SER A 1 294 ? 1.798 -24.870 39.107 1.00 39.91 294 SER A CA 1
ATOM 2372 C C . SER A 1 294 ? 1.549 -24.392 37.664 1.00 39.91 294 SER A C 1
ATOM 2374 O O . SER A 1 294 ? 2.454 -24.378 36.823 1.00 39.91 294 SER A O 1
ATOM 2376 N N . LEU A 1 295 ? 0.342 -23.915 37.366 1.00 40.78 295 LEU A N 1
ATOM 2377 C CA . LEU A 1 295 ? 0.224 -22.901 36.327 1.00 40.78 295 LEU A CA 1
ATOM 2378 C C . LEU A 1 295 ? 1.083 -21.720 36.794 1.00 40.78 295 LEU A C 1
ATOM 2380 O O . LEU A 1 295 ? 0.845 -21.165 37.870 1.00 40.78 295 LEU A O 1
ATOM 2384 N N . SER A 1 296 ? 2.114 -21.363 36.024 1.00 44.81 296 SER A N 1
ATOM 2385 C CA . SER A 1 296 ? 2.901 -20.162 36.309 1.00 44.81 296 SER A CA 1
ATOM 2386 C C . SER A 1 296 ? 1.956 -18.968 36.512 1.00 44.81 296 SER A C 1
ATOM 2388 O O . SER A 1 296 ? 0.858 -18.927 35.948 1.00 44.81 296 SER A O 1
ATOM 2390 N N . PHE A 1 297 ? 2.360 -17.998 37.339 1.00 40.59 297 PHE A N 1
ATOM 2391 C CA . PHE A 1 297 ? 1.547 -16.826 37.701 1.00 40.59 297 PHE A CA 1
ATOM 2392 C C . PHE A 1 297 ? 0.865 -16.159 36.490 1.00 40.59 297 PHE A C 1
ATOM 2394 O O . PHE A 1 297 ? -0.284 -15.709 36.577 1.00 40.59 297 PHE A O 1
ATOM 2401 N N . ASP A 1 298 ? 1.552 -16.156 35.350 1.00 48.19 298 ASP A N 1
ATOM 2402 C CA . ASP A 1 298 ? 1.068 -15.583 34.102 1.00 48.19 298 ASP A CA 1
ATOM 2403 C C . ASP A 1 298 ? -0.083 -16.393 33.485 1.00 48.19 298 ASP A C 1
ATOM 2405 O O . ASP A 1 298 ? -1.076 -15.804 33.056 1.00 48.19 298 ASP A O 1
ATOM 2409 N N . ASN A 1 299 ? -0.042 -17.727 33.520 1.00 51.84 299 ASN A N 1
ATOM 2410 C CA . ASN A 1 299 ? -1.055 -18.570 32.879 1.00 51.84 299 ASN A CA 1
ATOM 2411 C C . ASN A 1 299 ? -2.414 -18.539 33.603 1.00 51.84 299 ASN A C 1
ATOM 2413 O O . ASN A 1 299 ? -3.446 -18.369 32.951 1.00 51.84 299 ASN A O 1
ATOM 2417 N N . LEU A 1 300 ? -2.434 -18.606 34.942 1.00 50.50 300 LEU A N 1
ATOM 2418 C CA . LEU A 1 300 ? -3.676 -18.469 35.728 1.00 50.50 300 LEU A CA 1
ATOM 2419 C C . LEU A 1 300 ? -4.308 -17.091 35.555 1.00 50.50 300 LEU A C 1
ATOM 2421 O O . LEU A 1 300 ? -5.524 -16.971 35.416 1.00 50.50 300 LEU A O 1
ATOM 2425 N N . THR A 1 301 ? -3.482 -16.044 35.536 1.00 54.53 301 THR A N 1
ATOM 2426 C CA . THR A 1 301 ? -3.947 -14.665 35.353 1.00 54.53 301 THR A CA 1
ATOM 2427 C C . THR A 1 301 ? -4.558 -14.465 33.965 1.00 54.53 301 THR A C 1
ATOM 2429 O O . THR A 1 301 ? -5.578 -13.784 33.838 1.00 54.53 301 THR A O 1
ATOM 2432 N N . GLN A 1 302 ? -3.989 -15.087 32.928 1.00 60.28 302 GLN A N 1
ATOM 2433 C CA . GLN A 1 302 ? -4.555 -15.056 31.579 1.00 60.28 302 GLN A CA 1
ATOM 2434 C C . GLN A 1 302 ? -5.868 -15.842 31.485 1.00 60.28 302 GLN A C 1
ATOM 2436 O O . GLN A 1 302 ? -6.829 -15.343 30.902 1.00 60.28 302 GLN A O 1
ATOM 2441 N N . GLN A 1 303 ? -5.961 -17.021 32.102 1.00 58.66 303 GLN A N 1
ATOM 2442 C CA . GLN A 1 303 ? -7.186 -17.829 32.086 1.00 58.66 303 GLN A CA 1
ATOM 2443 C C . GLN A 1 303 ? -8.336 -17.149 32.846 1.00 58.66 303 GLN A C 1
ATOM 2445 O O . GLN A 1 303 ? -9.433 -16.999 32.313 1.00 58.66 303 GLN A O 1
ATOM 2450 N N . ALA A 1 304 ? -8.052 -16.624 34.039 1.00 60.38 304 ALA A N 1
ATOM 2451 C CA . ALA A 1 304 ? -8.936 -15.758 34.819 1.00 60.38 304 ALA A CA 1
ATOM 2452 C C . ALA A 1 304 ? -9.506 -14.591 33.998 1.00 60.38 304 ALA A C 1
ATOM 2454 O O . ALA A 1 304 ? -10.701 -14.289 34.032 1.00 60.38 304 ALA A O 1
ATOM 2455 N N . LYS A 1 305 ? -8.629 -13.923 33.247 1.00 66.88 305 LYS A N 1
ATOM 2456 C CA . LYS A 1 305 ? -8.989 -12.796 32.393 1.00 66.88 305 LYS A CA 1
ATOM 2457 C C . LYS A 1 305 ? -9.868 -13.231 31.222 1.00 66.88 305 LYS A C 1
ATOM 2459 O O . LYS A 1 305 ? -10.835 -12.533 30.937 1.00 66.88 305 LYS A O 1
ATOM 2464 N N . ARG A 1 306 ? -9.585 -14.377 30.592 1.00 68.00 306 ARG A N 1
ATOM 2465 C CA . ARG A 1 306 ? -10.423 -14.948 29.522 1.00 68.00 306 ARG A CA 1
ATOM 2466 C C . ARG A 1 306 ? -11.839 -15.242 30.005 1.00 68.00 306 ARG A C 1
ATOM 2468 O O . ARG A 1 306 ? -12.786 -14.836 29.337 1.00 68.00 306 ARG A O 1
ATOM 2475 N N . VAL A 1 307 ? -11.988 -15.878 31.169 1.00 68.62 307 VAL A N 1
ATOM 2476 C CA . VAL A 1 307 ? -13.307 -16.168 31.761 1.00 68.62 307 VAL A CA 1
ATOM 2477 C C . VAL A 1 307 ? -14.063 -14.872 32.047 1.00 68.62 307 VAL A C 1
ATOM 2479 O O . VAL A 1 307 ? -15.163 -14.680 31.538 1.00 68.62 307 VAL A O 1
ATOM 2482 N N . PHE A 1 308 ? -13.437 -13.932 32.764 1.00 74.56 308 PHE A N 1
ATOM 2483 C CA . PHE A 1 308 ? -14.064 -12.648 33.084 1.00 74.56 308 PHE A CA 1
ATOM 2484 C C . PHE A 1 308 ? -14.518 -11.894 31.827 1.00 74.56 308 PHE A C 1
ATOM 2486 O O . PHE A 1 308 ? -15.630 -11.365 31.792 1.00 74.56 308 PHE A O 1
ATOM 2493 N N . LEU A 1 309 ? -13.666 -11.842 30.797 1.00 75.69 309 LEU A N 1
ATOM 2494 C CA . LEU A 1 309 ? -14.011 -11.224 29.519 1.00 75.69 309 LEU A CA 1
ATOM 2495 C C . LEU A 1 309 ? -15.186 -11.956 28.867 1.00 75.69 309 LEU A C 1
ATOM 2497 O O . LEU A 1 309 ? -16.128 -11.295 28.456 1.00 75.69 309 LEU A O 1
ATOM 2501 N N . THR A 1 310 ? -15.182 -13.286 28.836 1.00 76.75 310 THR A N 1
ATOM 2502 C CA . THR A 1 310 ? -16.264 -14.087 28.237 1.00 76.75 310 THR A CA 1
ATOM 2503 C C . THR A 1 310 ? -17.627 -13.787 28.847 1.00 76.75 310 THR A C 1
ATOM 2505 O O . THR A 1 310 ? -18.601 -13.624 28.118 1.00 76.75 310 THR A O 1
ATOM 2508 N N . GLU A 1 311 ? -17.690 -13.604 30.160 1.00 78.56 311 GLU A N 1
ATOM 2509 C CA . GLU A 1 311 ? -18.952 -13.322 30.846 1.00 78.56 311 GLU A CA 1
ATOM 2510 C C . GLU A 1 311 ? -19.396 -11.861 30.760 1.00 78.56 311 GLU A C 1
ATOM 2512 O O . GLU A 1 311 ? -20.589 -11.571 30.693 1.00 78.56 311 GLU A O 1
ATOM 2517 N N . ASN A 1 312 ? -18.446 -10.921 30.788 1.00 83.12 312 ASN A N 1
ATOM 2518 C CA . ASN A 1 312 ? -18.755 -9.505 31.000 1.00 83.12 312 ASN A CA 1
ATOM 2519 C C . ASN A 1 312 ? -18.592 -8.645 29.739 1.00 83.12 312 ASN A C 1
ATOM 2521 O O . ASN A 1 312 ? -19.018 -7.490 29.741 1.00 83.12 312 ASN A O 1
ATOM 2525 N N . PHE A 1 313 ? -18.005 -9.168 28.657 1.00 85.56 313 PHE A N 1
ATOM 2526 C CA . PHE A 1 313 ? -17.634 -8.412 27.452 1.00 85.56 313 PHE A CA 1
ATOM 2527 C C . PHE A 1 313 ? -18.747 -7.501 26.917 1.00 85.56 313 PHE A C 1
ATOM 2529 O O . PHE A 1 313 ? -18.506 -6.334 26.602 1.00 85.56 313 PHE A O 1
ATOM 2536 N N . SER A 1 314 ? -19.981 -8.008 26.861 1.00 88.56 314 SER A N 1
ATOM 2537 C CA . SER A 1 314 ? -21.136 -7.284 26.316 1.00 88.56 314 SER A CA 1
ATOM 2538 C C . SER A 1 314 ? -21.625 -6.122 27.193 1.00 88.56 314 SER A C 1
ATOM 2540 O O . SER A 1 314 ? -22.376 -5.270 26.710 1.00 88.56 314 SER A O 1
ATOM 2542 N N . GLN A 1 315 ? -21.191 -6.088 28.455 1.00 91.56 315 GLN A N 1
ATOM 2543 C CA . GLN A 1 315 ? -21.575 -5.142 29.506 1.00 91.56 315 GLN A CA 1
ATOM 2544 C C . GLN A 1 315 ? -20.415 -4.230 29.931 1.00 91.56 315 GLN A C 1
ATOM 2546 O O . GLN A 1 315 ? -20.609 -3.294 30.711 1.00 91.56 315 GLN A O 1
ATOM 2551 N N . MET A 1 316 ? -19.201 -4.497 29.445 1.00 91.25 316 MET A N 1
ATOM 2552 C CA . MET A 1 316 ? -18.021 -3.700 29.757 1.00 91.25 316 MET A CA 1
ATOM 2553 C C . MET A 1 316 ? -18.101 -2.332 29.086 1.00 91.25 316 MET A C 1
ATOM 2555 O O . MET A 1 316 ? -18.220 -2.234 27.863 1.00 91.25 316 MET A O 1
ATOM 2559 N N . VAL A 1 317 ? -17.980 -1.274 29.885 1.00 93.62 317 VAL A N 1
ATOM 2560 C CA . VAL A 1 317 ? -18.089 0.114 29.431 1.00 93.62 317 VAL A CA 1
ATOM 2561 C C . VAL A 1 317 ? -16.898 0.961 29.865 1.00 93.62 317 VAL A C 1
ATOM 2563 O O . VAL A 1 317 ? -16.241 0.694 30.875 1.00 93.62 317 VAL A O 1
ATOM 2566 N N . GLN A 1 318 ? -16.647 2.020 29.101 1.00 92.38 318 GLN A N 1
ATOM 2567 C CA . GLN A 1 318 ? -15.836 3.155 29.527 1.00 92.38 318 GLN A CA 1
ATOM 2568 C C . GLN A 1 318 ? -16.679 4.432 29.535 1.00 92.38 318 GLN A C 1
ATOM 2570 O O . GLN A 1 318 ? -17.524 4.638 28.664 1.00 92.38 318 GLN A O 1
ATOM 2575 N N . SER A 1 319 ? -16.423 5.301 30.510 1.00 90.06 319 SER A N 1
ATOM 2576 C CA . SER A 1 319 ? -17.064 6.613 30.603 1.00 90.06 319 SER A CA 1
ATOM 2577 C C . SER A 1 319 ? -16.202 7.666 29.909 1.00 90.06 319 SER A C 1
ATOM 2579 O O . SER A 1 319 ? -15.067 7.898 30.327 1.00 90.06 319 SER A O 1
ATOM 2581 N N . VAL A 1 320 ? -16.738 8.345 28.896 1.00 88.56 320 VAL A N 1
ATOM 2582 C CA . VAL A 1 320 ? -16.032 9.408 28.163 1.00 88.56 320 VAL A CA 1
ATOM 2583 C C . VAL A 1 320 ? -16.719 10.758 28.336 1.00 88.56 320 VAL A C 1
ATOM 2585 O O . VAL A 1 320 ? -17.945 10.860 28.432 1.00 88.56 320 VAL A O 1
ATOM 2588 N N . SER A 1 321 ? -15.913 11.819 28.390 1.00 82.94 321 SER A N 1
ATOM 2589 C CA . SER A 1 321 ? -16.428 13.180 28.262 1.00 82.94 321 SER A CA 1
ATOM 2590 C C . SER A 1 321 ? -16.954 13.385 26.849 1.00 82.94 321 SER A C 1
ATOM 2592 O O . SER A 1 321 ? -16.295 13.022 25.877 1.00 82.94 321 SER A O 1
ATOM 2594 N N . ILE A 1 322 ? -18.123 13.996 26.736 1.00 72.38 322 ILE A N 1
ATOM 2595 C CA . ILE A 1 322 ? -18.685 14.345 25.438 1.00 72.38 322 ILE A CA 1
ATOM 2596 C C . ILE A 1 322 ? -18.052 15.662 24.994 1.00 72.38 322 ILE A C 1
ATOM 2598 O O . ILE A 1 322 ? -18.134 16.665 25.708 1.00 72.38 322 ILE A O 1
ATOM 2602 N N . GLN A 1 323 ? -17.419 15.659 23.822 1.00 62.25 323 GLN A N 1
ATOM 2603 C CA . GLN A 1 323 ? -17.042 16.895 23.144 1.00 62.25 323 GLN A CA 1
ATOM 2604 C C . GLN A 1 323 ? -18.339 17.595 22.718 1.00 62.25 323 GLN A C 1
ATOM 2606 O O . GLN A 1 323 ? -19.171 17.020 22.018 1.00 62.25 323 GLN A O 1
ATOM 2611 N N . LYS A 1 324 ? -18.570 18.807 23.235 1.00 61.50 324 LYS A N 1
ATOM 2612 C CA . LYS A 1 324 ? -19.830 19.559 23.100 1.00 61.50 324 LYS A CA 1
ATOM 2613 C C . LYS A 1 324 ? -19.959 20.221 21.722 1.00 61.50 324 LYS A C 1
ATOM 2615 O O . LYS A 1 324 ? -20.176 21.426 21.637 1.00 61.50 324 LYS A O 1
ATOM 2620 N N . GLU A 1 325 ? -19.810 19.451 20.655 1.00 55.72 325 GLU A N 1
ATOM 2621 C CA . GLU A 1 325 ? -19.690 19.993 19.296 1.00 55.72 325 GLU A CA 1
ATOM 2622 C C . GLU A 1 325 ? -21.043 20.369 18.681 1.00 55.72 325 GLU A C 1
ATOM 2624 O O . GLU A 1 325 ? -21.115 21.269 17.848 1.00 55.72 325 GLU A O 1
ATOM 2629 N N . SER A 1 326 ? -22.139 19.734 19.118 1.00 63.72 326 SER A N 1
ATOM 2630 C CA . SER A 1 326 ? -23.488 20.049 18.633 1.00 63.72 326 SER A CA 1
ATOM 2631 C C . SER A 1 326 ? -24.417 20.589 19.724 1.00 63.72 326 SER A C 1
ATOM 2633 O O . SER A 1 326 ? -24.425 20.127 20.866 1.00 63.72 326 SER A O 1
ATOM 2635 N N . THR A 1 327 ? -25.293 21.522 19.341 1.00 61.34 327 THR A N 1
ATOM 2636 C CA . THR A 1 327 ? -26.385 22.038 20.192 1.00 61.34 327 THR A CA 1
ATOM 2637 C C . THR A 1 327 ? -27.372 20.953 20.629 1.00 61.34 327 THR A C 1
ATOM 2639 O O . THR A 1 327 ? -28.063 21.122 21.632 1.00 61.34 327 THR A O 1
ATOM 2642 N N . PHE A 1 328 ? -27.444 19.839 19.893 1.00 64.69 328 PHE A N 1
ATOM 2643 C CA . PHE A 1 328 ? -28.210 18.655 20.278 1.00 64.69 328 PHE A CA 1
ATOM 2644 C C . PHE A 1 328 ? -27.563 17.936 21.467 1.00 64.69 328 PHE A C 1
ATOM 2646 O O . PHE A 1 328 ? -28.210 17.762 22.494 1.00 64.69 328 PHE A O 1
ATOM 2653 N N . GLN A 1 329 ? -26.272 17.601 21.374 1.00 64.94 329 GLN A N 1
ATOM 2654 C CA . GLN A 1 329 ? -25.542 16.947 22.465 1.00 64.94 329 GLN A CA 1
ATOM 2655 C C . GLN A 1 329 ? -25.511 17.807 23.731 1.00 64.94 329 GLN A C 1
ATOM 2657 O O . GLN A 1 329 ? -25.620 17.273 24.828 1.00 64.94 329 GLN A O 1
ATOM 2662 N N . GLN A 1 330 ? -25.403 19.133 23.593 1.00 66.25 330 GLN A N 1
ATOM 2663 C CA . GLN A 1 330 ? -25.457 20.053 24.733 1.00 66.25 330 GLN A CA 1
ATOM 2664 C C . GLN A 1 330 ? -26.815 20.021 25.449 1.00 66.25 330 GLN A C 1
ATOM 2666 O O . GLN A 1 330 ? -26.839 19.973 26.675 1.00 66.25 330 GLN A O 1
ATOM 2671 N N . ARG A 1 331 ? -27.932 19.998 24.708 1.00 67.56 331 ARG A N 1
ATOM 2672 C CA . ARG A 1 331 ? -29.279 19.881 25.292 1.00 67.56 331 ARG A CA 1
ATOM 2673 C C . ARG A 1 331 ? -29.526 18.512 25.917 1.00 67.56 331 ARG A C 1
ATOM 2675 O O . ARG A 1 331 ? -29.942 18.451 27.067 1.00 67.56 331 ARG A O 1
ATOM 2682 N N . LEU A 1 332 ? -29.162 17.443 25.209 1.00 68.38 332 LEU A N 1
ATOM 2683 C CA . LEU A 1 332 ? -29.255 16.070 25.709 1.00 68.38 332 LEU A CA 1
ATOM 2684 C C . LEU A 1 332 ? -28.500 15.911 27.042 1.00 68.38 332 LEU A C 1
ATOM 2686 O O . LEU A 1 332 ? -28.986 15.289 27.976 1.00 68.38 332 LEU A O 1
ATOM 2690 N N . LEU A 1 333 ? -27.324 16.535 27.159 1.00 68.94 333 LEU A N 1
ATOM 2691 C CA . LEU A 1 333 ? -26.521 16.530 28.382 1.00 68.94 333 LEU A CA 1
ATOM 2692 C C . LEU A 1 333 ? -27.129 17.316 29.542 1.00 68.94 333 LEU A C 1
ATOM 2694 O O . LEU A 1 333 ? -26.962 16.900 30.686 1.00 68.94 333 LEU A O 1
ATOM 2698 N N . LEU A 1 334 ? -27.792 18.442 29.266 1.00 68.69 334 LEU A N 1
ATOM 2699 C CA . LEU A 1 334 ? -28.492 19.220 30.291 1.00 68.69 334 LEU A CA 1
ATOM 2700 C C . LEU A 1 334 ? -29.654 18.414 30.882 1.00 68.69 334 LEU A C 1
ATOM 2702 O O . LEU A 1 334 ? -29.818 18.385 32.098 1.00 68.69 334 LEU A O 1
ATOM 2706 N N . GLU A 1 335 ? -30.398 17.698 30.037 1.00 68.94 335 GLU A N 1
ATOM 2707 C CA . GLU A 1 335 ? -31.496 16.817 30.458 1.00 68.94 335 GLU A CA 1
ATOM 2708 C C . GLU A 1 335 ? -30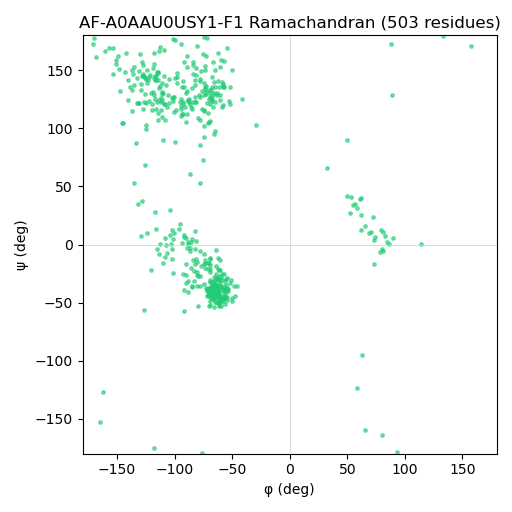.999 15.564 31.208 1.00 68.94 335 GLU A C 1
ATOM 2710 O O . GLU A 1 335 ? -31.722 14.987 32.020 1.00 68.94 335 GLU A O 1
ATOM 2715 N N . MET A 1 336 ? -29.746 15.155 30.977 1.00 75.06 336 MET A N 1
ATOM 2716 C CA . MET A 1 336 ? -29.166 13.890 31.456 1.00 75.06 336 MET A CA 1
ATOM 2717 C C . MET A 1 336 ? -27.984 14.093 32.423 1.00 75.06 336 MET A C 1
ATOM 2719 O O . MET A 1 336 ? -27.076 13.261 32.529 1.00 75.06 336 MET A O 1
ATOM 2723 N N . GLY A 1 337 ? -27.995 15.219 33.142 1.00 68.00 337 GLY A N 1
ATOM 2724 C CA . GLY A 1 337 ? -26.980 15.602 34.128 1.00 68.00 337 GLY A CA 1
ATOM 2725 C C . GLY A 1 337 ? -27.244 15.109 35.554 1.00 68.00 337 GLY A C 1
ATOM 2726 O O . GLY A 1 337 ? -26.417 15.345 36.435 1.00 68.00 337 GLY A O 1
ATOM 2727 N N . ALA A 1 338 ? -28.377 14.441 35.802 1.00 78.69 338 ALA A N 1
ATOM 2728 C CA . ALA A 1 338 ? -28.724 13.953 37.132 1.00 78.69 338 ALA A CA 1
ATOM 2729 C C . ALA A 1 338 ? -27.690 12.938 37.645 1.00 78.69 338 ALA A C 1
ATOM 2731 O O . ALA A 1 338 ? -27.250 12.038 36.923 1.00 78.69 338 ALA A O 1
ATOM 2732 N N . LYS A 1 339 ? -27.306 13.101 38.914 1.00 83.31 339 LYS A N 1
ATOM 2733 C CA . LYS A 1 339 ? -26.328 12.237 39.569 1.00 83.31 339 LYS A CA 1
ATOM 2734 C C . LYS A 1 339 ? -26.925 10.849 39.812 1.00 83.31 339 LYS A C 1
ATOM 2736 O O . LYS A 1 339 ? -28.039 10.733 40.308 1.00 83.31 339 LYS A O 1
ATOM 2741 N N . ASP A 1 340 ? -26.159 9.824 39.467 1.00 85.50 340 ASP A N 1
ATOM 2742 C CA . ASP A 1 340 ? -26.454 8.399 39.613 1.00 85.50 340 ASP A CA 1
ATOM 2743 C C . ASP A 1 340 ? -27.755 7.968 38.914 1.00 85.50 340 ASP A C 1
ATOM 2745 O O . ASP A 1 340 ? -28.475 7.074 39.357 1.00 85.50 340 ASP A O 1
ATOM 2749 N N . VAL A 1 341 ? -28.046 8.607 37.775 1.00 88.12 341 VAL A N 1
ATOM 2750 C CA . VAL A 1 341 ? -29.150 8.231 36.890 1.00 88.12 341 VAL A CA 1
ATOM 2751 C C . VAL A 1 341 ? -28.602 7.755 35.548 1.00 88.12 341 VAL A C 1
ATOM 2753 O O . VAL A 1 341 ? -27.889 8.483 34.855 1.00 88.12 341 VAL A O 1
ATOM 2756 N N . LEU A 1 342 ? -28.957 6.523 35.178 1.00 92.00 342 LEU A N 1
ATOM 2757 C CA . LEU A 1 342 ? -28.647 5.948 33.875 1.00 92.00 342 LEU A CA 1
ATOM 2758 C C . LEU A 1 342 ? -29.743 6.304 32.870 1.00 92.00 342 LEU A C 1
ATOM 2760 O O . LEU A 1 342 ? -30.921 5.981 33.062 1.00 92.00 342 LEU A O 1
ATOM 2764 N N . TYR A 1 343 ? -29.316 6.893 31.764 1.00 92.19 343 TYR A N 1
ATOM 2765 C CA . TYR A 1 343 ? -30.166 7.257 30.645 1.00 92.19 343 TYR A CA 1
ATOM 2766 C C . TYR A 1 343 ? -29.746 6.520 29.372 1.00 92.19 343 TYR A C 1
ATOM 2768 O O . TYR A 1 343 ? -28.569 6.203 29.178 1.00 92.19 343 TYR A O 1
ATOM 2776 N N . ARG A 1 344 ? -30.709 6.301 28.479 1.00 92.12 344 ARG A N 1
ATOM 2777 C CA . ARG A 1 344 ? -30.512 5.805 27.113 1.00 92.12 344 ARG A CA 1
ATOM 2778 C C . ARG A 1 344 ? -31.174 6.766 26.141 1.00 92.12 344 ARG A C 1
ATOM 2780 O O . ARG A 1 344 ? -32.344 7.084 26.317 1.00 92.12 344 ARG A O 1
ATOM 2787 N N . ALA A 1 345 ? -30.444 7.195 25.122 1.00 89.38 345 ALA A N 1
ATOM 2788 C CA . ALA A 1 345 ? -30.979 7.995 24.033 1.00 89.38 345 ALA A CA 1
ATOM 2789 C C . ALA A 1 345 ? -31.004 7.170 22.745 1.00 89.38 345 ALA A C 1
ATOM 2791 O O . ALA A 1 345 ? -29.986 6.594 22.355 1.00 89.38 345 ALA A O 1
ATOM 2792 N N . GLU A 1 346 ? -32.152 7.151 22.082 1.00 91.56 346 GLU A N 1
ATOM 2793 C CA . GLU A 1 346 ? -32.350 6.556 20.763 1.00 91.56 346 GLU A CA 1
ATOM 2794 C C . GLU A 1 346 ? -32.611 7.673 19.755 1.00 91.56 346 GLU A C 1
ATOM 2796 O O . GLU A 1 346 ? -33.521 8.480 19.946 1.00 91.56 346 GLU A O 1
ATOM 2801 N N . TYR A 1 347 ? -31.796 7.758 18.704 1.00 87.38 347 TYR A N 1
ATOM 2802 C CA . TYR A 1 347 ? -31.909 8.802 17.682 1.00 87.38 347 TYR A CA 1
ATOM 2803 C C . TYR A 1 347 ? -31.266 8.365 16.364 1.00 87.38 347 TYR A C 1
ATOM 2805 O O . TYR A 1 347 ? -30.556 7.365 16.316 1.00 87.38 347 TYR A O 1
ATOM 2813 N N . THR A 1 348 ? -31.491 9.131 15.296 1.00 86.31 348 THR A N 1
ATOM 2814 C CA . THR A 1 348 ? -30.834 8.927 13.995 1.00 86.31 348 THR A CA 1
ATOM 2815 C C . THR A 1 348 ? -29.874 10.089 13.721 1.00 86.31 348 THR A C 1
ATOM 2817 O O . THR A 1 348 ? -30.327 11.231 13.607 1.00 86.31 348 THR A O 1
ATOM 2820 N N . PRO A 1 349 ? -28.549 9.873 13.633 1.00 78.31 349 PRO A N 1
ATOM 2821 C CA . PRO A 1 349 ? -27.593 10.945 13.404 1.00 78.31 349 PRO A CA 1
ATOM 2822 C C . PRO A 1 349 ? -27.793 11.570 12.021 1.00 78.31 349 PRO A C 1
ATOM 2824 O O . PRO A 1 349 ? -27.910 10.878 11.009 1.00 78.31 349 PRO A O 1
ATOM 2827 N N . SER A 1 350 ? -27.759 12.901 11.956 1.00 69.81 350 SER A N 1
ATOM 2828 C CA . SER A 1 350 ? -27.873 13.638 10.690 1.00 69.81 350 SER A CA 1
ATOM 2829 C C . SER A 1 350 ? -26.544 13.771 9.931 1.00 69.81 350 SER A C 1
ATOM 2831 O O . SER A 1 350 ? -26.546 14.148 8.756 1.00 69.81 350 SER A O 1
ATOM 2833 N N . LYS A 1 351 ? -25.413 13.471 10.588 1.00 61.97 351 LYS A N 1
ATOM 2834 C CA . LYS A 1 351 ? -24.036 13.545 10.067 1.00 61.97 351 LYS A CA 1
ATOM 2835 C C . LYS A 1 351 ? -23.149 12.478 10.733 1.00 61.97 351 LYS A C 1
ATOM 2837 O O . LYS A 1 351 ? -23.481 11.992 11.811 1.00 61.97 351 LYS A O 1
ATOM 2842 N N . GLY A 1 352 ? -22.000 12.179 10.125 1.00 65.50 352 GLY A N 1
ATOM 2843 C CA . GLY A 1 352 ? -21.004 11.231 10.645 1.00 65.50 352 GLY A CA 1
ATOM 2844 C C . GLY A 1 352 ? -21.175 9.801 10.120 1.00 65.50 352 GLY A C 1
ATOM 2845 O O . GLY A 1 352 ? -22.061 9.540 9.311 1.00 65.50 352 GLY A O 1
ATOM 2846 N N . LYS A 1 353 ? -20.317 8.880 10.588 1.00 65.69 353 LYS A N 1
ATOM 2847 C CA . LYS A 1 353 ? -20.214 7.499 10.067 1.00 65.69 353 LYS A CA 1
ATOM 2848 C C . LYS A 1 353 ? -21.514 6.680 10.173 1.00 65.69 353 LYS A C 1
ATOM 2850 O O . LYS A 1 353 ? -21.723 5.815 9.346 1.00 65.69 353 LYS A O 1
ATOM 2855 N N . ARG A 1 354 ? -22.383 6.968 11.154 1.00 75.31 354 ARG A N 1
ATOM 2856 C CA . ARG A 1 354 ? -23.681 6.283 11.368 1.00 75.31 354 ARG A CA 1
ATOM 2857 C C . ARG A 1 354 ? -24.879 7.122 10.907 1.00 75.31 354 ARG A C 1
ATOM 2859 O O . ARG A 1 354 ? -25.934 7.115 11.535 1.00 75.31 354 ARG A O 1
ATOM 2866 N N . ARG A 1 355 ? -24.698 7.972 9.891 1.00 77.69 355 ARG A N 1
ATOM 2867 C CA . ARG A 1 355 ? -25.773 8.841 9.392 1.00 77.69 355 ARG A CA 1
ATOM 2868 C C . ARG A 1 355 ? -26.910 7.984 8.834 1.00 77.69 355 ARG A C 1
ATOM 2870 O O . ARG A 1 355 ? -26.671 7.145 7.980 1.00 77.69 355 ARG A O 1
ATOM 2877 N N . GLY A 1 356 ? -28.141 8.271 9.252 1.00 78.56 356 GLY A N 1
ATOM 2878 C CA . GLY A 1 356 ? -29.326 7.543 8.779 1.00 78.56 356 GLY A CA 1
ATOM 2879 C C . GLY A 1 356 ? -29.573 6.205 9.482 1.00 78.56 356 GLY A C 1
ATOM 2880 O O . GLY A 1 356 ? -30.625 5.612 9.276 1.00 78.56 356 GLY A O 1
ATOM 2881 N N . GLU A 1 357 ? -28.661 5.762 10.348 1.00 84.25 357 GLU A N 1
ATOM 2882 C CA . GLU A 1 357 ? -28.836 4.564 11.167 1.00 84.25 357 GLU A CA 1
ATOM 2883 C C . GLU A 1 357 ? -29.435 4.928 12.525 1.00 84.25 357 GLU A C 1
ATOM 2885 O O . GLU A 1 357 ? -29.046 5.920 13.148 1.00 84.25 357 GLU A O 1
ATOM 2890 N N . GLN A 1 358 ? -30.350 4.097 13.023 1.00 86.00 358 GLN A N 1
ATOM 2891 C CA . GLN A 1 358 ? -30.837 4.232 14.389 1.00 86.00 358 GLN A CA 1
ATOM 2892 C C . GLN A 1 358 ? -29.712 3.858 15.361 1.00 86.00 358 GLN A C 1
ATOM 2894 O O . GLN A 1 358 ? -29.198 2.740 15.341 1.00 86.00 358 GLN A O 1
ATOM 2899 N N . VAL A 1 359 ? -29.323 4.792 16.227 1.00 87.06 359 VAL A N 1
ATOM 2900 C CA . VAL A 1 359 ? -28.291 4.573 17.245 1.00 87.06 359 VAL A CA 1
ATOM 2901 C C . VAL A 1 359 ? -28.875 4.645 18.643 1.00 87.06 359 VAL A C 1
ATOM 2903 O O . VAL A 1 359 ? -29.787 5.420 18.924 1.00 87.06 359 VAL A O 1
ATOM 2906 N N . CYS A 1 360 ? -28.289 3.846 19.529 1.00 89.56 360 CYS A N 1
ATOM 2907 C CA . CYS A 1 360 ? -28.612 3.789 20.943 1.00 89.56 360 CYS A CA 1
ATOM 2908 C C . CYS A 1 360 ? -27.359 4.142 21.752 1.00 89.56 360 CYS A C 1
ATOM 2910 O O . CYS A 1 360 ? -26.370 3.411 21.716 1.00 89.56 360 CYS A O 1
ATOM 2912 N N . ASP A 1 361 ? -27.403 5.252 22.484 1.00 89.62 361 ASP A N 1
ATOM 2913 C CA . ASP A 1 361 ? -26.297 5.730 23.315 1.00 89.62 361 ASP A CA 1
ATOM 2914 C C . ASP A 1 361 ? -26.703 5.757 24.795 1.00 89.62 361 ASP A C 1
ATOM 2916 O O . ASP A 1 361 ? -27.821 6.138 25.138 1.00 89.62 361 ASP A O 1
ATOM 2920 N N . TYR A 1 362 ? -25.778 5.393 25.685 1.00 91.62 362 TYR A N 1
ATOM 2921 C CA . TYR A 1 362 ? -26.004 5.365 27.132 1.00 91.62 362 TYR A CA 1
ATOM 2922 C C . TYR A 1 362 ? -25.239 6.480 27.830 1.00 91.62 362 TYR A C 1
ATOM 2924 O O . TYR A 1 362 ? -24.121 6.821 27.436 1.00 91.62 362 TYR A O 1
ATOM 2932 N N . PHE A 1 363 ? -25.828 7.031 28.888 1.00 91.00 363 PHE A N 1
ATOM 2933 C CA . PHE A 1 363 ? -25.258 8.158 29.611 1.00 91.00 363 PHE A CA 1
ATOM 2934 C C . PHE A 1 363 ? -25.461 8.016 31.111 1.00 91.00 363 PHE A C 1
ATOM 2936 O O . PHE A 1 363 ? -26.513 7.579 31.574 1.00 91.00 363 PHE A O 1
ATOM 2943 N N . LEU A 1 364 ? -24.446 8.423 31.862 1.00 89.69 364 LEU A N 1
ATOM 2944 C CA . LEU A 1 364 ? -24.445 8.419 33.316 1.00 89.69 364 LEU A CA 1
ATOM 2945 C C . LEU A 1 364 ? -23.614 9.598 33.814 1.00 89.69 364 LEU A C 1
ATOM 2947 O O . LEU A 1 364 ? -22.487 9.794 33.353 1.00 89.69 364 LEU A O 1
ATOM 2951 N N . ASN A 1 365 ? -24.140 10.367 34.770 1.00 86.94 365 ASN A N 1
ATOM 2952 C CA . ASN A 1 365 ? -23.434 11.504 35.374 1.00 86.94 365 ASN A CA 1
ATOM 2953 C C . ASN A 1 365 ? -22.914 12.510 34.325 1.00 86.94 365 ASN A C 1
ATOM 2955 O O . ASN A 1 365 ? -21.767 12.958 34.397 1.00 86.94 365 ASN A O 1
ATOM 2959 N N . GLY A 1 366 ? -23.722 12.800 33.297 1.00 82.75 366 GLY A N 1
ATOM 2960 C CA . GLY A 1 366 ? -23.345 13.697 32.198 1.00 82.75 366 GLY A CA 1
ATOM 2961 C C . GLY A 1 366 ? -22.196 13.190 31.310 1.00 82.75 366 GLY A C 1
ATOM 2962 O O . GLY A 1 366 ? -21.593 13.972 30.575 1.00 82.75 366 GLY A O 1
ATOM 2963 N N . ARG A 1 367 ? -21.849 11.900 31.372 1.00 86.62 367 ARG A N 1
ATOM 2964 C CA . ARG A 1 367 ? -20.844 11.254 30.513 1.00 86.62 367 ARG A CA 1
ATOM 2965 C C . ARG A 1 367 ? -21.488 10.198 29.631 1.00 86.62 367 ARG A C 1
ATOM 2967 O O . ARG A 1 367 ? -22.439 9.546 30.050 1.00 86.62 367 ARG A O 1
ATOM 2974 N N . LYS A 1 368 ? -20.936 9.997 28.433 1.00 89.94 368 LYS A N 1
ATOM 2975 C CA . LYS A 1 368 ? -21.350 8.909 27.541 1.00 89.94 368 LYS A CA 1
ATOM 2976 C C . LYS A 1 368 ? -20.648 7.617 27.955 1.00 89.94 368 LYS A C 1
ATOM 2978 O O . LYS A 1 368 ? -19.449 7.632 28.238 1.00 89.94 368 LYS A O 1
ATOM 2983 N N . LEU A 1 369 ? -21.385 6.515 27.967 1.00 92.12 369 LEU A N 1
ATOM 2984 C CA . LEU A 1 369 ? -20.854 5.171 28.153 1.00 92.12 369 LEU A CA 1
ATOM 2985 C C . LEU A 1 369 ? -20.638 4.533 26.778 1.00 92.12 369 LEU A C 1
ATOM 2987 O O . LEU A 1 369 ? -21.569 4.443 25.979 1.00 92.12 369 LEU A O 1
ATOM 2991 N N . LEU A 1 370 ? -19.406 4.115 26.498 1.00 92.62 370 LEU A N 1
ATOM 2992 C CA . LEU A 1 370 ? -19.056 3.355 25.296 1.00 92.62 370 LEU A CA 1
ATOM 2993 C C . LEU A 1 370 ? -18.891 1.889 25.675 1.00 92.62 370 LEU A C 1
ATOM 2995 O O . LEU A 1 370 ? -18.092 1.594 26.567 1.00 92.62 370 LEU A O 1
ATOM 2999 N N . PHE A 1 371 ? -19.602 0.986 25.002 1.00 92.38 371 PHE A N 1
ATOM 3000 C CA . PHE A 1 371 ? -19.451 -0.447 25.236 1.00 92.38 371 PHE A CA 1
ATOM 3001 C C . PHE A 1 371 ? -18.261 -1.003 24.464 1.00 92.38 371 PHE A C 1
ATOM 3003 O O . PHE A 1 371 ? -18.015 -0.637 23.316 1.00 92.38 371 PHE A O 1
ATOM 3010 N N . LEU A 1 372 ? -17.535 -1.932 25.084 1.00 90.12 372 LEU A N 1
ATOM 3011 C CA . LEU A 1 372 ? -16.400 -2.595 24.448 1.00 90.12 372 LEU A CA 1
ATOM 3012 C C . LEU A 1 372 ? -16.843 -3.371 23.198 1.00 90.12 372 LEU A C 1
ATOM 3014 O O . LEU A 1 372 ? -16.195 -3.273 22.152 1.00 90.12 372 LEU A O 1
ATOM 3018 N N . LYS A 1 373 ? -17.981 -4.071 23.282 1.00 89.88 373 LYS A N 1
ATOM 3019 C CA . LYS A 1 373 ? -18.578 -4.838 22.175 1.00 89.88 373 LYS A CA 1
ATOM 3020 C C . LYS A 1 373 ? -18.882 -4.019 20.917 1.00 89.88 373 LYS A C 1
ATOM 3022 O O . LYS A 1 373 ? -18.876 -4.578 19.830 1.00 89.88 373 LYS A O 1
ATOM 3027 N N . ASP A 1 374 ? -19.096 -2.710 21.034 1.00 87.38 374 ASP A N 1
ATOM 3028 C CA . ASP A 1 374 ? -19.463 -1.876 19.881 1.00 87.38 374 ASP A CA 1
ATOM 3029 C C . ASP A 1 374 ? -18.260 -1.620 18.953 1.00 87.38 374 ASP A C 1
ATOM 3031 O O . ASP A 1 374 ? -18.423 -1.216 17.804 1.00 87.38 374 ASP A O 1
ATOM 3035 N N . TYR A 1 375 ? -17.039 -1.862 19.444 1.00 84.62 375 TYR A N 1
ATOM 3036 C CA . TYR A 1 375 ? -15.783 -1.574 18.739 1.00 84.62 375 TYR A CA 1
ATOM 3037 C C . TYR A 1 375 ? -14.824 -2.771 18.707 1.00 84.62 375 TYR A C 1
ATOM 3039 O O . TYR A 1 375 ? -13.657 -2.638 18.315 1.00 84.62 375 TYR A O 1
ATOM 3047 N N . SER A 1 376 ? -15.278 -3.936 19.166 1.00 87.38 376 SER A N 1
ATOM 3048 C CA . SER A 1 376 ? -14.451 -5.131 19.277 1.00 87.38 376 SER A CA 1
ATOM 3049 C C . SER A 1 376 ? -15.268 -6.414 19.198 1.00 87.38 376 SER A C 1
ATOM 3051 O O . SER A 1 376 ? -16.492 -6.399 19.258 1.00 87.38 376 SER A O 1
ATOM 3053 N N . GLN A 1 377 ? -14.573 -7.532 19.058 1.00 86.25 377 GLN A N 1
ATOM 3054 C CA . GLN A 1 377 ? -15.116 -8.879 19.025 1.00 86.25 377 GLN A CA 1
ATOM 3055 C C . GLN A 1 377 ? -14.372 -9.728 20.047 1.00 86.25 377 GLN A C 1
ATOM 3057 O O . GLN A 1 377 ? -13.176 -9.536 20.259 1.00 86.25 377 GLN A O 1
ATOM 3062 N N . LEU A 1 378 ? -15.074 -10.659 20.678 1.00 79.12 378 LEU A N 1
ATOM 3063 C CA . LEU A 1 378 ? -14.467 -11.631 21.571 1.00 79.12 378 LEU A CA 1
ATOM 3064 C C . LEU A 1 378 ? -14.327 -12.962 20.827 1.00 79.12 378 LEU A C 1
ATOM 3066 O O . LEU A 1 378 ? -15.325 -13.493 20.349 1.00 79.12 378 LEU A O 1
ATOM 3070 N N . VAL A 1 379 ? -13.107 -13.488 20.741 1.00 76.06 379 VAL A N 1
ATOM 3071 C CA . VAL A 1 379 ? -12.803 -14.802 20.153 1.00 76.06 379 VAL A CA 1
ATOM 3072 C C . VAL A 1 379 ? -11.889 -15.542 21.125 1.00 76.06 379 VAL A C 1
ATOM 3074 O O . VAL A 1 379 ? -10.845 -15.017 21.514 1.00 76.06 379 VAL A O 1
ATOM 3077 N N . ASP A 1 380 ? -12.311 -16.719 21.586 1.00 70.31 380 ASP A N 1
ATOM 3078 C CA . ASP A 1 380 ? -11.565 -17.577 22.522 1.00 70.31 380 ASP A CA 1
ATOM 3079 C C . ASP A 1 380 ? -11.047 -16.846 23.777 1.00 70.31 380 ASP A C 1
ATOM 3081 O O . ASP A 1 380 ? -9.902 -17.005 24.208 1.00 70.31 380 ASP A O 1
ATOM 3085 N N . GLY A 1 381 ? -11.881 -15.971 24.350 1.00 67.50 381 GLY A N 1
ATOM 3086 C CA . GLY A 1 381 ? -11.539 -15.171 25.531 1.00 67.50 381 GLY A CA 1
ATOM 3087 C C . GLY A 1 381 ? -10.573 -14.006 25.267 1.00 67.50 381 GLY A C 1
ATOM 3088 O O . GLY A 1 381 ? -10.152 -13.336 26.213 1.00 67.50 381 GLY A O 1
ATOM 3089 N N . HIS A 1 382 ? -10.234 -13.730 24.006 1.00 70.50 382 HIS A N 1
ATOM 3090 C CA . HIS A 1 382 ? -9.417 -12.591 23.594 1.00 70.50 382 HIS A CA 1
ATOM 3091 C C . HIS A 1 382 ? -10.270 -11.539 22.895 1.00 70.50 382 HIS A C 1
ATOM 3093 O O . HIS A 1 382 ? -11.126 -11.845 22.068 1.00 70.50 382 HIS A O 1
ATOM 3099 N N . VAL A 1 383 ? -10.023 -10.275 23.229 1.00 75.69 383 VAL A N 1
ATOM 3100 C CA . VAL A 1 383 ? -10.734 -9.148 22.628 1.00 75.69 383 VAL A CA 1
ATOM 3101 C C . VAL A 1 383 ? -9.947 -8.639 21.433 1.00 75.69 383 VAL A C 1
ATOM 3103 O O . VAL A 1 383 ? -8.811 -8.199 21.578 1.00 75.69 383 VAL A O 1
ATOM 3106 N N . TYR A 1 384 ? -10.579 -8.626 20.273 1.00 78.50 384 TYR A N 1
ATOM 3107 C CA . TYR A 1 384 ? -10.036 -8.136 19.019 1.00 78.50 384 TYR A CA 1
ATOM 3108 C C . TYR A 1 384 ? -10.761 -6.866 18.595 1.00 78.50 384 TYR A C 1
ATOM 3110 O O . TYR A 1 384 ? -11.981 -6.833 18.499 1.00 78.50 384 TYR A O 1
ATOM 3118 N N . ARG A 1 385 ? -10.026 -5.792 18.335 1.00 80.25 385 ARG A N 1
ATOM 3119 C CA . ARG A 1 385 ? -10.577 -4.505 17.908 1.00 80.25 385 ARG A CA 1
ATOM 3120 C C . ARG A 1 385 ? -10.457 -4.328 16.414 1.00 80.25 385 ARG A C 1
ATOM 3122 O O . ARG A 1 385 ? -9.425 -4.648 15.839 1.00 80.25 385 ARG A O 1
ATOM 3129 N N . ARG A 1 386 ? -11.474 -3.709 15.824 1.00 73.75 386 ARG A N 1
ATOM 3130 C CA . ARG A 1 386 ? -11.395 -3.168 14.469 1.00 73.75 386 ARG A CA 1
ATOM 3131 C C . ARG A 1 386 ? -10.813 -1.763 14.560 1.00 73.75 386 ARG A C 1
ATOM 3133 O O . ARG A 1 386 ? -11.386 -0.905 15.231 1.00 73.75 386 ARG A O 1
ATOM 3140 N N . VAL A 1 387 ? -9.660 -1.541 13.946 1.00 72.56 387 VAL A N 1
ATOM 3141 C CA . VAL A 1 387 ? -9.028 -0.221 13.875 1.00 72.56 387 VAL A CA 1
ATOM 3142 C C . VAL A 1 387 ? -8.824 0.171 12.422 1.00 72.56 387 VAL A C 1
ATOM 3144 O O . VAL A 1 387 ? -8.562 -0.682 11.573 1.00 72.56 387 VAL A O 1
ATOM 3147 N N . ASP A 1 388 ? -8.977 1.464 12.149 1.00 74.69 388 ASP A N 1
ATOM 3148 C CA . ASP A 1 388 ? -8.701 2.034 10.834 1.00 74.69 388 ASP A CA 1
ATOM 3149 C C . ASP A 1 388 ? -7.238 1.728 10.478 1.00 74.69 388 ASP A C 1
ATOM 3151 O O . ASP A 1 388 ? -6.350 1.827 11.338 1.00 74.69 388 ASP A O 1
ATOM 3155 N N . ILE A 1 389 ? -6.982 1.293 9.242 1.00 76.44 389 ILE A N 1
ATOM 3156 C CA . ILE A 1 389 ? -5.599 1.184 8.785 1.00 76.44 389 ILE A CA 1
ATOM 3157 C C . ILE A 1 389 ? -5.085 2.601 8.544 1.00 76.44 389 ILE A C 1
ATOM 3159 O O . ILE A 1 389 ? -5.775 3.428 7.958 1.00 76.44 389 ILE A O 1
ATOM 3163 N N . ASN A 1 390 ? -3.908 2.890 9.087 1.00 83.69 390 ASN A N 1
ATOM 3164 C CA . ASN A 1 390 ? -3.308 4.215 9.091 1.00 83.69 390 ASN A CA 1
ATOM 3165 C C . ASN A 1 390 ? -1.980 4.209 8.325 1.00 83.69 390 ASN A C 1
ATOM 3167 O O . ASN A 1 390 ? -1.579 3.200 7.744 1.00 83.69 390 ASN A O 1
ATOM 3171 N N . ASP A 1 391 ? -1.312 5.349 8.357 1.00 88.06 391 ASP A N 1
ATOM 3172 C CA . ASP A 1 391 ? -0.030 5.654 7.733 1.00 88.06 391 ASP A CA 1
ATOM 3173 C C . ASP A 1 391 ? 1.187 5.187 8.552 1.00 88.06 391 ASP A C 1
ATOM 3175 O O . ASP A 1 391 ? 2.318 5.532 8.232 1.00 88.06 391 ASP A O 1
ATOM 3179 N N . VAL A 1 392 ? 0.995 4.364 9.590 1.00 90.00 392 VAL A N 1
ATOM 3180 C CA . VAL A 1 392 ? 2.092 3.781 10.378 1.00 90.00 392 VAL A CA 1
ATOM 3181 C C . VAL A 1 392 ? 1.964 2.264 10.396 1.00 90.00 392 VAL A C 1
ATOM 3183 O O . VAL A 1 392 ? 1.151 1.685 11.123 1.00 90.00 392 VAL A O 1
ATOM 3186 N N . TRP A 1 393 ? 2.790 1.601 9.593 1.00 88.75 393 TRP A N 1
ATOM 3187 C CA . TRP A 1 393 ? 2.804 0.149 9.457 1.00 88.75 393 TRP A CA 1
ATOM 3188 C C . TRP A 1 393 ? 3.944 -0.436 10.267 1.00 88.75 393 TRP A C 1
ATOM 3190 O O . TRP A 1 393 ? 5.119 -0.219 9.980 1.00 88.75 393 TRP A O 1
ATOM 3200 N N . LYS A 1 394 ? 3.586 -1.191 11.300 1.00 84.75 394 LYS A N 1
ATOM 3201 C CA . LYS A 1 394 ? 4.566 -1.745 12.227 1.00 84.75 394 LYS A CA 1
ATOM 3202 C C . LYS A 1 394 ? 5.166 -3.049 11.718 1.00 84.75 394 LYS A C 1
ATOM 3204 O O . LYS A 1 394 ? 4.524 -3.784 10.963 1.00 84.75 394 LYS A O 1
ATOM 3209 N N . HIS A 1 395 ? 6.357 -3.370 12.213 1.00 80.19 395 HIS A N 1
ATOM 3210 C CA . HIS A 1 395 ? 7.052 -4.614 11.892 1.00 80.19 395 HIS A CA 1
ATOM 3211 C C . HIS A 1 395 ? 6.216 -5.858 12.242 1.00 80.19 395 HIS A C 1
ATOM 3213 O O . HIS A 1 395 ? 6.235 -6.843 11.509 1.00 80.19 395 HIS A O 1
ATOM 3219 N N . GLU A 1 396 ? 5.433 -5.821 13.326 1.00 74.00 396 GLU A N 1
ATOM 3220 C CA . GLU A 1 396 ? 4.592 -6.960 13.721 1.00 74.00 396 GLU A CA 1
ATOM 3221 C C . GLU A 1 396 ? 3.426 -7.197 12.749 1.00 74.00 396 GLU A C 1
ATOM 3223 O O . GLU A 1 396 ? 2.870 -8.292 12.703 1.00 74.00 396 GLU A O 1
ATOM 3228 N N . GLU A 1 397 ? 3.046 -6.178 11.975 1.00 75.88 397 GLU A N 1
ATOM 3229 C CA . GLU A 1 397 ? 1.976 -6.267 10.981 1.00 75.88 397 GLU A CA 1
ATOM 3230 C C . GLU A 1 397 ? 2.491 -6.695 9.606 1.00 75.88 397 GLU A C 1
ATOM 3232 O O . GLU A 1 397 ? 1.769 -7.347 8.853 1.00 75.88 397 GLU A O 1
ATOM 3237 N N . ILE A 1 398 ? 3.713 -6.284 9.268 1.00 81.12 398 ILE A N 1
ATOM 3238 C CA . ILE A 1 398 ? 4.391 -6.580 8.007 1.00 81.12 398 ILE A CA 1
ATOM 3239 C C . ILE A 1 398 ? 5.810 -7.008 8.364 1.00 81.12 398 ILE A C 1
ATOM 3241 O O . ILE A 1 398 ? 6.733 -6.196 8.460 1.00 81.12 398 ILE A O 1
ATOM 3245 N N . ASN A 1 399 ? 5.948 -8.306 8.612 1.00 72.69 399 ASN A N 1
ATOM 3246 C CA . ASN A 1 399 ? 7.169 -8.877 9.145 1.00 72.69 399 ASN A CA 1
ATOM 3247 C C . ASN A 1 399 ? 8.226 -9.044 8.043 1.00 72.69 399 ASN A C 1
ATOM 3249 O O . ASN A 1 399 ? 7.967 -9.636 6.998 1.00 72.69 399 ASN A O 1
ATOM 3253 N N . VAL A 1 400 ? 9.431 -8.537 8.303 1.00 71.69 400 VAL A N 1
ATOM 3254 C CA . VAL A 1 400 ? 10.590 -8.625 7.394 1.00 71.69 400 VAL A CA 1
ATOM 3255 C C . VAL A 1 400 ? 11.428 -9.883 7.655 1.00 71.69 400 VAL A C 1
ATOM 3257 O O . VAL A 1 400 ? 12.235 -10.290 6.816 1.00 71.69 400 VAL A O 1
ATOM 3260 N N . THR A 1 401 ? 11.252 -10.532 8.808 1.00 66.19 40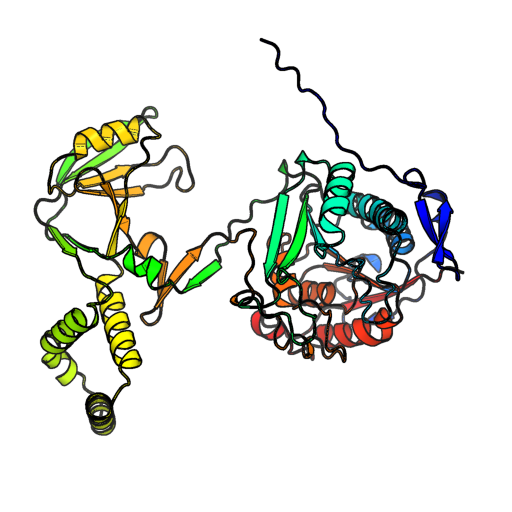1 THR A N 1
ATOM 3261 C CA . THR A 1 401 ? 11.971 -11.763 9.158 1.00 66.19 401 THR A CA 1
ATOM 3262 C C . THR A 1 401 ? 11.518 -12.920 8.265 1.00 66.19 401 THR A C 1
ATOM 3264 O O . THR A 1 401 ? 10.333 -13.128 8.033 1.00 66.19 401 THR A O 1
ATOM 3267 N N . GLY A 1 402 ? 12.475 -13.678 7.719 1.00 63.25 402 GLY A N 1
ATOM 3268 C CA . GLY A 1 402 ? 12.182 -14.827 6.852 1.00 63.25 402 GLY A CA 1
ATOM 3269 C C . GLY A 1 402 ? 11.850 -14.496 5.391 1.00 63.25 402 GLY A C 1
ATOM 3270 O O . GLY A 1 402 ? 11.781 -15.425 4.585 1.00 63.25 402 GLY A O 1
ATOM 3271 N N . THR A 1 403 ? 11.764 -13.213 5.015 1.00 69.44 403 THR A N 1
ATOM 3272 C CA . THR A 1 403 ? 11.527 -12.781 3.622 1.00 69.44 403 THR A CA 1
ATOM 3273 C C . THR A 1 403 ? 12.542 -13.353 2.643 1.00 69.44 403 THR A C 1
ATOM 3275 O O . THR A 1 403 ? 12.185 -13.644 1.509 1.00 69.44 403 THR A O 1
ATOM 3278 N N . ALA A 1 404 ? 13.782 -13.628 3.068 1.00 65.62 404 ALA A N 1
ATOM 3279 C CA . ALA A 1 404 ? 14.801 -14.285 2.244 1.00 65.62 404 ALA A CA 1
ATOM 3280 C C . ALA A 1 404 ? 14.285 -15.560 1.541 1.00 65.62 404 ALA A C 1
ATOM 3282 O O . ALA A 1 404 ? 14.620 -15.785 0.385 1.00 65.62 404 ALA A O 1
ATOM 3283 N N . ARG A 1 405 ? 13.397 -16.339 2.180 1.00 69.31 405 ARG A N 1
ATOM 3284 C CA . ARG A 1 405 ? 12.843 -17.585 1.615 1.00 69.31 405 ARG A CA 1
ATOM 3285 C C . ARG A 1 405 ? 11.699 -17.371 0.614 1.00 69.31 405 ARG A C 1
ATOM 3287 O O . ARG A 1 405 ? 11.360 -18.301 -0.111 1.00 69.31 405 ARG A O 1
ATOM 3294 N N . GLU A 1 406 ? 11.103 -16.178 0.558 1.00 81.19 406 GLU A N 1
ATOM 3295 C CA . GLU A 1 406 ? 9.990 -15.886 -0.356 1.00 81.19 406 GLU A CA 1
ATOM 3296 C C . GLU A 1 406 ? 10.428 -15.903 -1.826 1.00 81.19 406 GLU A C 1
ATOM 3298 O O . GLU A 1 406 ? 11.535 -15.494 -2.180 1.00 81.19 406 GLU A O 1
ATOM 3303 N N . GLY A 1 407 ? 9.563 -16.381 -2.709 1.00 71.88 407 GLY A N 1
ATOM 3304 C CA . GLY A 1 407 ? 9.799 -16.426 -4.143 1.00 71.88 407 GLY A CA 1
ATOM 3305 C C . GLY A 1 407 ? 10.980 -17.293 -4.577 1.00 71.88 407 GLY A C 1
ATOM 3306 O O . GLY A 1 407 ? 11.382 -17.168 -5.727 1.00 71.88 407 GLY A O 1
ATOM 3307 N N . GLY A 1 408 ? 11.560 -18.137 -3.709 1.00 67.69 408 GLY A N 1
ATOM 3308 C CA . GLY A 1 408 ? 12.667 -19.050 -4.044 1.00 67.69 408 GLY A CA 1
ATOM 3309 C C . GLY A 1 408 ? 13.926 -18.358 -4.582 1.00 67.69 408 GLY A C 1
ATOM 3310 O O . GLY A 1 408 ? 14.605 -18.904 -5.447 1.00 67.69 408 GLY A O 1
ATOM 3311 N N . CYS A 1 409 ? 14.196 -17.132 -4.133 1.00 63.78 409 CYS A N 1
ATOM 3312 C CA . CYS A 1 409 ? 15.310 -16.313 -4.602 1.00 63.78 409 CYS A CA 1
ATOM 3313 C C . CYS A 1 409 ? 16.524 -16.406 -3.655 1.00 63.78 409 CYS A C 1
ATOM 3315 O O . CYS A 1 409 ? 16.360 -16.465 -2.440 1.00 63.78 409 CYS A O 1
ATOM 3317 N N . VAL A 1 410 ? 17.743 -16.386 -4.207 1.00 58.75 410 VAL A N 1
ATOM 3318 C CA . VAL A 1 410 ? 19.013 -16.547 -3.465 1.00 58.75 410 VAL A CA 1
ATOM 3319 C C . VAL A 1 410 ? 19.383 -15.301 -2.636 1.00 58.75 410 VAL A C 1
ATOM 3321 O O . VAL A 1 410 ? 20.214 -15.378 -1.727 1.00 58.75 410 VAL A O 1
ATOM 3324 N N . PHE A 1 411 ? 18.763 -14.143 -2.892 1.00 61.25 411 PHE A N 1
ATOM 3325 C CA . PHE A 1 411 ? 19.112 -12.905 -2.193 1.00 61.25 411 PHE A CA 1
ATOM 3326 C C . PHE A 1 411 ? 18.710 -12.912 -0.723 1.00 61.25 411 PHE A C 1
ATOM 3328 O O . PHE A 1 411 ? 17.549 -13.097 -0.352 1.00 61.25 411 PHE A O 1
ATOM 3335 N N . LYS A 1 412 ? 19.697 -12.618 0.126 1.00 49.72 412 LYS A N 1
ATOM 3336 C CA . LYS A 1 412 ? 19.521 -12.545 1.578 1.00 49.72 412 LYS A CA 1
ATOM 3337 C C . LYS A 1 412 ? 18.959 -11.199 2.061 1.00 49.72 412 LYS A C 1
ATOM 3339 O O . LYS A 1 412 ? 18.534 -11.130 3.210 1.00 49.72 412 LYS A O 1
ATOM 3344 N N . ARG A 1 413 ? 18.994 -10.134 1.243 1.00 57.06 413 ARG A N 1
ATOM 3345 C CA . ARG A 1 413 ? 18.652 -8.745 1.625 1.00 57.06 413 ARG A CA 1
ATOM 3346 C C . ARG A 1 413 ? 17.899 -8.010 0.499 1.00 57.06 413 ARG A C 1
ATOM 3348 O O . ARG A 1 413 ? 17.868 -8.494 -0.626 1.00 57.06 413 ARG A O 1
ATOM 3355 N N . SER A 1 414 ? 17.273 -6.880 0.837 1.00 68.31 414 SER A N 1
ATOM 3356 C CA . SER A 1 414 ? 16.646 -5.891 -0.074 1.00 68.31 414 SER A CA 1
ATOM 3357 C C . SER A 1 414 ? 15.325 -6.268 -0.755 1.00 68.31 414 SER A C 1
ATOM 3359 O O . SER A 1 414 ? 14.586 -5.383 -1.174 1.00 68.31 414 SER A O 1
ATOM 3361 N N . LYS A 1 415 ? 14.952 -7.551 -0.793 1.00 78.56 415 LYS A N 1
ATOM 3362 C CA . LYS A 1 415 ? 13.622 -7.967 -1.259 1.00 78.56 415 LYS A CA 1
ATOM 3363 C C . LYS A 1 415 ? 12.518 -7.491 -0.310 1.00 78.56 415 LYS A C 1
ATOM 3365 O O . LYS A 1 415 ? 12.550 -7.789 0.885 1.00 78.56 415 LYS A O 1
ATOM 3370 N N . LYS A 1 416 ? 11.501 -6.829 -0.864 1.00 87.12 416 LYS A N 1
ATOM 3371 C CA . LYS A 1 416 ? 10.309 -6.415 -0.117 1.00 87.12 416 LYS A CA 1
ATOM 3372 C C . LYS A 1 416 ? 9.385 -7.620 0.174 1.00 87.12 416 LYS A C 1
ATOM 3374 O O . LYS A 1 416 ? 9.231 -8.464 -0.714 1.00 87.12 416 LYS A O 1
ATOM 3379 N N . PRO A 1 417 ? 8.798 -7.729 1.387 1.00 89.75 417 PRO A N 1
ATOM 3380 C CA . PRO A 1 417 ? 7.900 -8.828 1.754 1.00 89.75 417 PRO A CA 1
ATOM 3381 C C . PRO A 1 417 ? 6.644 -8.860 0.881 1.00 89.75 417 PRO A C 1
ATOM 3383 O O . PRO A 1 417 ? 6.031 -7.816 0.651 1.00 89.75 417 PRO A O 1
ATOM 3386 N N . GLU A 1 418 ? 6.172 -10.043 0.487 1.00 93.50 418 GLU A N 1
ATOM 3387 C CA . GLU A 1 418 ? 4.902 -10.160 -0.250 1.00 93.50 418 GLU A CA 1
ATOM 3388 C C . GLU A 1 418 ? 3.701 -9.596 0.532 1.00 93.50 418 GLU A C 1
ATOM 3390 O O . GLU A 1 418 ? 2.770 -9.058 -0.064 1.00 93.50 418 GLU A O 1
ATOM 3395 N N . SER A 1 419 ? 3.729 -9.652 1.868 1.00 90.88 419 SER A N 1
ATOM 3396 C CA . SER A 1 419 ? 2.681 -9.0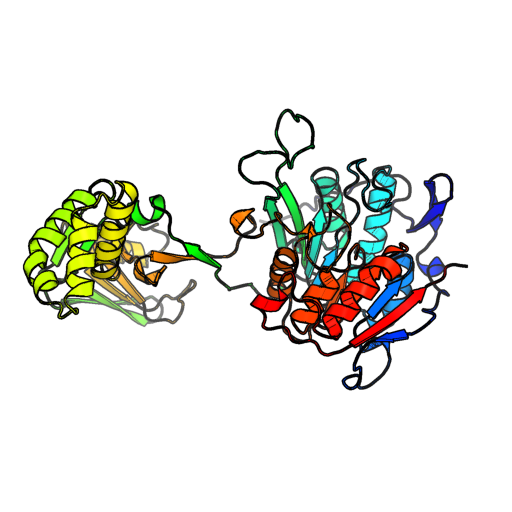83 2.729 1.00 90.88 419 SER A CA 1
ATOM 3397 C C . SER A 1 419 ? 2.583 -7.553 2.647 1.00 90.88 419 SER A C 1
ATOM 3399 O O . SER A 1 419 ? 1.481 -7.010 2.766 1.00 90.88 419 SER A O 1
ATOM 3401 N N . LEU A 1 420 ? 3.704 -6.862 2.397 1.00 92.06 420 LEU A N 1
ATOM 3402 C CA . LEU A 1 420 ? 3.735 -5.417 2.161 1.00 92.06 420 LEU A CA 1
ATOM 3403 C C . LEU A 1 420 ? 2.996 -5.084 0.865 1.00 92.06 420 LEU A C 1
ATOM 3405 O O . LEU A 1 420 ? 2.059 -4.287 0.863 1.00 92.06 420 LEU A O 1
ATOM 3409 N N . LEU A 1 421 ? 3.393 -5.748 -0.222 1.00 95.19 421 LEU A N 1
ATOM 3410 C CA . LEU A 1 421 ? 2.814 -5.537 -1.545 1.00 95.19 421 LEU A CA 1
ATOM 3411 C C . LEU A 1 421 ? 1.342 -5.949 -1.579 1.00 95.19 421 LEU A C 1
ATOM 3413 O O . LEU A 1 421 ? 0.546 -5.285 -2.234 1.00 95.19 421 LEU A O 1
ATOM 3417 N N . LYS A 1 422 ? 0.954 -6.988 -0.827 1.00 94.06 422 LYS A N 1
ATOM 3418 C CA . LYS A 1 422 ? -0.448 -7.397 -0.699 1.00 94.06 422 LYS A CA 1
ATOM 3419 C C . LYS A 1 422 ? -1.292 -6.252 -0.156 1.00 94.06 422 LYS A C 1
ATOM 3421 O O . LYS A 1 422 ? -2.308 -5.920 -0.753 1.00 94.06 422 LYS A O 1
ATOM 3426 N N . ARG A 1 423 ? -0.838 -5.619 0.932 1.00 91.75 423 ARG A N 1
ATOM 3427 C CA . ARG A 1 423 ? -1.535 -4.478 1.539 1.00 91.75 423 ARG A CA 1
ATOM 3428 C C . ARG A 1 423 ? -1.639 -3.303 0.568 1.00 91.75 423 ARG A C 1
ATOM 3430 O O . ARG A 1 423 ? -2.720 -2.750 0.422 1.00 91.75 423 ARG A O 1
ATOM 3437 N N . VAL A 1 424 ? -0.547 -2.955 -0.115 1.00 94.44 424 VAL A N 1
ATOM 3438 C CA . VAL A 1 424 ? -0.542 -1.870 -1.113 1.00 94.44 424 VAL A CA 1
ATOM 3439 C C . VAL A 1 424 ? -1.527 -2.149 -2.254 1.00 94.44 424 VAL A C 1
ATOM 3441 O O . VAL A 1 424 ? -2.333 -1.289 -2.599 1.00 94.44 424 VAL A O 1
ATOM 3444 N N . ILE A 1 425 ? -1.495 -3.353 -2.827 1.00 95.75 425 ILE A N 1
ATOM 3445 C CA . ILE A 1 425 ? -2.337 -3.709 -3.975 1.00 95.75 425 ILE A CA 1
ATOM 3446 C C . ILE A 1 425 ? -3.814 -3.764 -3.565 1.00 95.75 425 ILE A C 1
ATOM 3448 O O . ILE A 1 425 ? -4.656 -3.228 -4.282 1.00 95.75 425 ILE A O 1
ATOM 3452 N N . GLU A 1 426 ? -4.147 -4.333 -2.405 1.00 91.81 426 GLU A N 1
ATOM 3453 C CA . GLU A 1 426 ? -5.527 -4.347 -1.890 1.00 91.81 426 GLU A CA 1
ATOM 3454 C C . GLU A 1 426 ? -6.051 -2.949 -1.539 1.00 91.81 426 GLU A C 1
ATOM 3456 O O . GLU A 1 426 ? -7.250 -2.709 -1.636 1.00 91.81 426 GLU A O 1
ATOM 3461 N N . PHE A 1 427 ? -5.175 -2.008 -1.174 1.00 89.19 427 PHE A N 1
ATOM 3462 C CA . PHE A 1 427 ? -5.579 -0.623 -0.908 1.00 89.19 427 PHE A CA 1
ATOM 3463 C C . PHE A 1 427 ? -6.057 0.102 -2.158 1.00 89.19 427 PHE A C 1
ATOM 3465 O O . PHE A 1 427 ? -6.938 0.957 -2.075 1.00 89.19 427 PHE A O 1
ATOM 3472 N N . ALA A 1 428 ? -5.449 -0.211 -3.298 1.00 92.44 428 ALA A N 1
ATOM 3473 C CA . ALA A 1 428 ? -5.594 0.578 -4.509 1.00 92.44 428 ALA A CA 1
ATOM 3474 C C . ALA A 1 428 ? -6.403 -0.106 -5.614 1.00 92.44 428 ALA A C 1
ATOM 3476 O O . ALA A 1 428 ? -6.798 0.578 -6.557 1.00 92.44 428 ALA A O 1
ATOM 3477 N N . THR A 1 429 ? -6.616 -1.426 -5.539 1.00 95.44 429 THR A N 1
ATOM 3478 C CA . THR A 1 429 ? -7.132 -2.228 -6.662 1.00 95.44 429 THR A CA 1
ATOM 3479 C C . THR A 1 429 ? -8.193 -3.242 -6.258 1.00 95.44 429 THR A C 1
ATOM 3481 O O . THR A 1 429 ? -8.120 -3.848 -5.187 1.00 95.44 429 THR A O 1
ATOM 3484 N N . GLU A 1 430 ? -9.095 -3.523 -7.192 1.00 93.12 430 GLU A N 1
ATOM 3485 C CA . GLU A 1 430 ? -9.985 -4.685 -7.162 1.00 93.12 430 GLU A CA 1
ATOM 3486 C C . GLU A 1 430 ? -9.437 -5.807 -8.074 1.00 93.12 430 GLU A C 1
ATOM 3488 O O . GLU A 1 430 ? -8.410 -5.656 -8.744 1.00 93.12 430 GLU A O 1
ATOM 3493 N N . GLU A 1 431 ? -10.086 -6.974 -8.096 1.00 93.94 431 GLU A N 1
ATOM 3494 C CA . GLU A 1 431 ? -9.711 -8.050 -9.025 1.00 93.94 431 GLU A CA 1
ATOM 3495 C C . GLU A 1 431 ? -9.813 -7.583 -10.492 1.00 93.94 431 GLU A C 1
ATOM 3497 O O . GLU A 1 431 ? -10.729 -6.854 -10.876 1.00 93.94 431 GLU A O 1
ATOM 3502 N N . GLY A 1 432 ? -8.850 -7.980 -11.328 1.00 93.69 432 GLY A N 1
ATOM 3503 C CA . GLY A 1 432 ? -8.797 -7.598 -12.742 1.00 93.69 432 GLY A CA 1
ATOM 3504 C C . GLY A 1 432 ? -8.286 -6.181 -13.033 1.00 93.69 432 GLY A C 1
ATOM 3505 O O . GLY A 1 432 ? -8.057 -5.856 -14.206 1.00 93.69 432 GLY A O 1
ATOM 3506 N N . ASP A 1 433 ? -8.052 -5.340 -12.024 1.00 96.62 433 ASP A N 1
ATOM 3507 C CA . ASP A 1 433 ? -7.356 -4.064 -12.210 1.00 96.62 433 ASP A CA 1
ATOM 3508 C C . ASP A 1 433 ? -5.889 -4.263 -12.613 1.00 96.62 433 ASP A C 1
ATOM 3510 O O . ASP A 1 433 ? -5.286 -5.309 -12.367 1.00 96.62 433 ASP A O 1
ATOM 3514 N N . TRP A 1 434 ? -5.316 -3.238 -13.249 1.00 97.94 434 TRP A N 1
ATOM 3515 C CA . TRP A 1 434 ? -3.918 -3.229 -13.672 1.00 97.94 434 TRP A CA 1
ATOM 3516 C C . TRP A 1 434 ? -2.995 -2.658 -12.593 1.00 97.94 434 TRP A C 1
ATOM 3518 O O . TRP A 1 434 ? -3.224 -1.550 -12.094 1.00 97.94 434 TRP A O 1
ATOM 3528 N N . VAL A 1 435 ? -1.920 -3.390 -12.310 1.00 98.62 435 VAL A N 1
ATOM 3529 C CA . VAL A 1 435 ? -0.802 -3.009 -11.441 1.00 98.62 435 VAL A CA 1
ATOM 3530 C C . VAL A 1 435 ? 0.461 -2.834 -12.289 1.00 98.62 435 VAL A C 1
ATOM 3532 O O . VAL A 1 435 ? 0.739 -3.661 -13.152 1.00 98.62 435 VAL A O 1
ATOM 3535 N N . MET A 1 436 ? 1.249 -1.790 -12.056 1.00 98.69 436 MET A N 1
ATOM 3536 C CA . MET A 1 436 ? 2.541 -1.615 -12.727 1.00 98.69 436 MET A CA 1
ATOM 3537 C C . MET A 1 436 ? 3.679 -1.451 -11.727 1.00 98.69 436 MET A C 1
ATOM 3539 O O . MET A 1 436 ? 3.521 -0.781 -10.707 1.00 98.69 436 MET A O 1
ATOM 3543 N N . ASP A 1 437 ? 4.826 -2.028 -12.073 1.00 98.31 437 ASP A N 1
ATOM 3544 C CA . ASP A 1 437 ? 6.103 -1.807 -11.405 1.00 98.31 437 ASP A CA 1
ATOM 3545 C C . ASP A 1 437 ? 7.207 -1.649 -12.454 1.00 98.31 437 ASP A C 1
ATOM 3547 O O . ASP A 1 437 ? 7.481 -2.574 -13.220 1.00 98.31 437 ASP A O 1
ATOM 3551 N N . CYS A 1 438 ? 7.807 -0.460 -12.523 1.00 96.62 438 CYS A N 1
ATOM 3552 C CA . CYS A 1 438 ? 8.906 -0.167 -13.440 1.00 96.62 438 CYS A CA 1
ATOM 3553 C C . CYS A 1 438 ? 10.296 -0.212 -12.777 1.00 96.62 438 CYS A C 1
ATOM 3555 O O . CYS A 1 438 ? 11.280 0.183 -13.403 1.00 96.62 438 CYS A O 1
ATOM 3557 N N . PHE A 1 439 ? 10.368 -0.693 -11.532 1.00 94.69 439 PHE A N 1
ATOM 3558 C CA . PHE A 1 439 ? 11.578 -0.948 -10.745 1.00 94.69 439 PHE A CA 1
ATOM 3559 C C . PHE A 1 439 ? 11.453 -2.321 -10.055 1.00 94.69 439 PHE A C 1
ATOM 3561 O O . PHE A 1 439 ? 11.557 -2.448 -8.835 1.00 94.69 439 PHE A O 1
ATOM 3568 N N . LEU A 1 440 ? 11.162 -3.357 -10.847 1.00 93.62 440 LEU A N 1
ATOM 3569 C CA . LEU A 1 440 ? 10.635 -4.634 -10.359 1.00 93.62 440 LEU A CA 1
ATOM 3570 C C . LEU A 1 440 ? 11.559 -5.378 -9.376 1.00 93.62 440 LEU A C 1
ATOM 3572 O O . LEU A 1 440 ? 11.085 -6.101 -8.483 1.00 93.62 440 LEU A O 1
ATOM 3576 N N . GLY A 1 441 ? 12.873 -5.284 -9.571 1.00 90.06 441 GLY A N 1
ATOM 3577 C CA . GLY A 1 441 ? 13.898 -5.899 -8.741 1.00 90.06 441 GLY A CA 1
ATOM 3578 C C . GLY A 1 441 ? 13.823 -7.427 -8.731 1.00 90.06 441 GLY A C 1
ATOM 3579 O O . GLY A 1 441 ? 14.402 -8.114 -9.566 1.00 90.06 441 GLY A O 1
ATOM 3580 N N . SER A 1 442 ? 13.138 -7.985 -7.729 1.00 89.56 442 SER A N 1
ATOM 3581 C CA . SER A 1 442 ? 13.039 -9.442 -7.500 1.00 89.56 442 SER A CA 1
ATOM 3582 C C . SER A 1 442 ? 11.699 -10.061 -7.921 1.00 89.56 442 SER A C 1
ATOM 3584 O O . SER A 1 442 ? 11.416 -11.224 -7.599 1.00 89.56 442 SER A O 1
ATOM 3586 N N . GLY A 1 443 ? 10.834 -9.290 -8.583 1.00 93.19 443 GLY A N 1
ATOM 3587 C CA . GLY A 1 443 ? 9.551 -9.779 -9.093 1.00 93.19 443 GLY A CA 1
ATOM 3588 C C . GLY A 1 443 ? 8.428 -9.849 -8.056 1.00 93.19 443 GLY A C 1
ATOM 3589 O O . GLY A 1 443 ? 7.395 -10.456 -8.334 1.00 93.19 443 GLY A O 1
ATOM 3590 N N . THR A 1 444 ? 8.605 -9.278 -6.856 1.00 95.06 444 THR A N 1
ATOM 3591 C CA . THR A 1 444 ? 7.611 -9.378 -5.768 1.00 95.06 444 THR A CA 1
ATOM 3592 C C . THR A 1 444 ? 6.270 -8.756 -6.157 1.00 95.06 444 THR A C 1
ATOM 3594 O O . THR A 1 444 ? 5.241 -9.398 -5.958 1.00 95.06 444 THR A O 1
ATOM 3597 N N . THR A 1 445 ? 6.261 -7.556 -6.742 1.00 97.62 445 THR A N 1
ATOM 3598 C CA . THR A 1 445 ? 5.018 -6.858 -7.110 1.00 97.62 445 THR A CA 1
ATOM 3599 C C . THR A 1 445 ? 4.192 -7.665 -8.108 1.00 97.62 445 THR A C 1
ATOM 3601 O O . THR A 1 445 ? 3.008 -7.899 -7.874 1.00 97.62 445 THR A O 1
ATOM 3604 N N . ALA A 1 446 ? 4.828 -8.182 -9.164 1.00 97.81 446 ALA A N 1
ATOM 3605 C CA . ALA A 1 446 ? 4.184 -9.041 -10.158 1.00 97.81 446 ALA A CA 1
ATOM 3606 C C . ALA A 1 446 ? 3.664 -10.353 -9.548 1.00 97.81 446 ALA A C 1
ATOM 3608 O O . ALA A 1 446 ? 2.527 -10.741 -9.805 1.00 97.81 446 ALA A O 1
ATOM 3609 N N . ALA A 1 447 ? 4.457 -11.013 -8.694 1.00 97.31 447 ALA A N 1
ATOM 3610 C CA . ALA A 1 447 ? 4.048 -12.251 -8.030 1.00 97.31 447 ALA A CA 1
ATOM 3611 C C . ALA A 1 447 ? 2.798 -12.045 -7.160 1.00 97.31 447 ALA A C 1
ATOM 3613 O O . ALA A 1 447 ? 1.854 -12.830 -7.235 1.00 97.31 447 ALA A O 1
ATOM 3614 N N . VAL A 1 448 ? 2.767 -10.972 -6.367 1.00 97.88 448 VAL A N 1
ATOM 3615 C CA . VAL A 1 448 ? 1.631 -10.652 -5.495 1.00 97.88 448 VAL A CA 1
ATOM 3616 C C . VAL A 1 448 ? 0.408 -10.227 -6.301 1.00 97.88 448 VAL A C 1
ATOM 3618 O O . VAL A 1 448 ? -0.680 -10.736 -6.044 1.00 97.88 448 VAL A O 1
ATOM 3621 N N . ALA A 1 449 ? 0.571 -9.353 -7.299 1.00 98.12 449 ALA A N 1
ATOM 3622 C CA . ALA A 1 449 ? -0.521 -8.948 -8.182 1.00 98.12 449 ALA A CA 1
ATOM 3623 C C . ALA A 1 449 ? -1.161 -10.167 -8.865 1.00 98.12 449 ALA A C 1
ATOM 3625 O O . ALA A 1 449 ? -2.384 -10.299 -8.861 1.00 98.12 449 ALA A O 1
ATOM 3626 N N . HIS A 1 450 ? -0.339 -11.101 -9.357 1.00 97.25 450 HIS A N 1
ATOM 3627 C CA . HIS A 1 450 ? -0.806 -12.338 -9.977 1.00 97.25 450 HIS A CA 1
ATOM 3628 C C . HIS A 1 450 ? -1.617 -13.204 -9.001 1.00 97.25 450 HIS A C 1
ATOM 3630 O O . HIS A 1 450 ? -2.744 -13.583 -9.314 1.00 97.25 450 HIS A O 1
ATOM 3636 N N . LYS A 1 451 ? -1.080 -13.474 -7.801 1.00 97.31 451 LYS A N 1
ATOM 3637 C CA . LYS A 1 451 ? -1.752 -14.281 -6.761 1.00 97.31 451 LYS A CA 1
ATOM 3638 C C . LYS A 1 451 ? -3.075 -13.667 -6.293 1.00 97.31 451 LYS A C 1
ATOM 3640 O O . LYS A 1 451 ? -3.959 -14.382 -5.836 1.00 97.31 451 LYS A O 1
ATOM 3645 N N . LEU A 1 452 ? -3.199 -12.345 -6.397 1.00 96.31 452 LEU A N 1
ATOM 3646 C CA . LEU A 1 452 ? -4.407 -11.590 -6.081 1.00 96.31 452 LEU A CA 1
ATOM 3647 C C . LEU A 1 452 ? -5.368 -11.455 -7.281 1.00 96.31 452 LEU A C 1
ATOM 3649 O O . LEU A 1 452 ? -6.383 -10.779 -7.158 1.00 96.31 452 LEU A O 1
ATOM 3653 N N . GLY A 1 453 ? -5.080 -12.035 -8.448 1.00 95.38 453 GLY A N 1
ATOM 3654 C CA . GLY A 1 453 ? -5.961 -11.933 -9.621 1.00 95.38 453 GLY A CA 1
ATOM 3655 C C . GLY A 1 453 ? -5.970 -10.549 -10.287 1.00 95.38 453 GLY A C 1
ATOM 3656 O O . GLY A 1 453 ? -6.935 -10.180 -10.957 1.00 95.38 453 GLY A O 1
ATOM 3657 N N . ARG A 1 454 ? -4.914 -9.748 -10.103 1.00 96.62 454 ARG A N 1
ATOM 3658 C CA . ARG A 1 454 ? -4.716 -8.477 -10.817 1.00 96.62 454 ARG A CA 1
ATOM 3659 C C . ARG A 1 454 ? -3.948 -8.725 -12.114 1.00 96.62 454 ARG A C 1
ATOM 3661 O O . ARG A 1 454 ? -3.149 -9.659 -12.213 1.00 96.62 454 ARG A O 1
ATOM 3668 N N . ARG A 1 455 ? -4.168 -7.856 -13.099 1.00 96.06 455 ARG A N 1
ATOM 3669 C CA . ARG A 1 455 ? -3.320 -7.785 -14.294 1.00 96.06 455 ARG A CA 1
ATOM 3670 C C . ARG A 1 455 ? -2.073 -6.975 -13.974 1.00 96.06 455 ARG A C 1
ATOM 3672 O O . ARG A 1 455 ? -2.158 -6.037 -13.182 1.00 96.06 455 ARG A O 1
ATOM 3679 N N . TRP A 1 456 ? -0.926 -7.303 -14.560 1.00 97.88 456 TRP A N 1
ATOM 3680 C CA . TRP A 1 456 ? 0.313 -6.601 -14.226 1.00 97.88 456 TRP A CA 1
ATOM 3681 C C . TRP A 1 456 ? 1.266 -6.363 -15.394 1.00 97.88 456 TRP A C 1
ATOM 3683 O O . TRP A 1 456 ? 1.373 -7.174 -16.310 1.00 97.88 456 TRP A O 1
ATOM 3693 N N . VAL A 1 457 ? 1.990 -5.245 -15.309 1.00 97.69 457 VAL A N 1
ATOM 3694 C CA . VAL A 1 457 ? 3.132 -4.902 -16.166 1.00 97.69 457 VAL A CA 1
ATOM 3695 C C . VAL A 1 457 ? 4.345 -4.668 -15.279 1.00 97.69 457 VAL A C 1
ATOM 3697 O O . VAL A 1 457 ? 4.307 -3.841 -14.370 1.00 97.69 457 VAL A O 1
ATOM 3700 N N . ALA A 1 458 ? 5.413 -5.407 -15.530 1.00 97.69 458 ALA A N 1
ATOM 3701 C CA . ALA A 1 458 ? 6.585 -5.450 -14.678 1.00 97.69 458 ALA A CA 1
ATOM 3702 C C . ALA A 1 458 ? 7.847 -5.274 -15.526 1.00 97.69 458 ALA A C 1
ATOM 3704 O O . ALA A 1 458 ? 8.071 -6.049 -16.458 1.00 97.69 458 ALA A O 1
ATOM 3705 N N . ILE A 1 459 ? 8.651 -4.256 -15.219 1.00 97.12 459 ILE A N 1
ATOM 3706 C CA . ILE A 1 459 ? 9.834 -3.882 -16.001 1.00 97.12 459 ILE A CA 1
ATOM 3707 C C . ILE A 1 459 ? 11.077 -4.006 -15.128 1.00 97.12 459 ILE A C 1
ATOM 3709 O O . ILE A 1 459 ? 11.107 -3.490 -14.009 1.00 97.12 459 ILE A O 1
ATOM 3713 N N . GLU A 1 460 ? 12.093 -4.679 -15.656 1.00 94.00 460 GLU A N 1
ATOM 3714 C CA . GLU A 1 460 ? 13.394 -4.839 -15.013 1.00 94.00 460 GLU A CA 1
ATOM 3715 C C . GLU A 1 460 ? 14.514 -4.636 -16.037 1.00 94.00 460 GLU A C 1
ATOM 3717 O O . GLU A 1 460 ? 14.464 -5.198 -17.126 1.00 94.00 460 GLU A O 1
ATOM 3722 N N . VAL A 1 461 ? 15.532 -3.848 -15.703 1.00 89.88 461 VAL A N 1
ATOM 3723 C CA . VAL A 1 461 ? 16.647 -3.554 -16.613 1.00 89.88 461 VAL A CA 1
ATOM 3724 C C . VAL A 1 461 ? 17.735 -4.627 -16.556 1.00 89.88 461 VAL A C 1
ATOM 3726 O O . VAL A 1 461 ? 18.316 -4.968 -17.585 1.00 89.88 461 VAL A O 1
ATOM 3729 N N . GLY A 1 462 ? 18.006 -5.183 -15.373 1.00 84.75 462 GLY A N 1
ATOM 3730 C CA . GLY A 1 462 ? 19.130 -6.092 -15.159 1.00 84.75 462 GLY A CA 1
ATOM 3731 C C . GLY A 1 462 ? 18.875 -7.534 -15.605 1.00 84.75 462 GLY A C 1
ATOM 3732 O O . GLY A 1 462 ? 17.744 -7.968 -15.836 1.00 84.75 462 GLY A O 1
ATOM 3733 N N . ASP A 1 463 ? 19.938 -8.343 -15.609 1.00 86.94 463 ASP A N 1
ATOM 3734 C CA . ASP A 1 463 ? 19.858 -9.797 -15.841 1.00 86.94 463 ASP A CA 1
ATOM 3735 C C . ASP A 1 463 ? 18.994 -10.528 -14.801 1.00 86.94 463 ASP A C 1
ATOM 3737 O O . ASP A 1 463 ? 18.567 -11.667 -15.008 1.00 86.94 463 ASP A O 1
ATOM 3741 N N . HIS A 1 464 ? 18.662 -9.859 -13.693 1.00 84.75 464 HIS A N 1
ATOM 3742 C CA . HIS A 1 464 ? 17.690 -10.320 -12.699 1.00 84.75 464 HIS A CA 1
ATOM 3743 C C . HIS A 1 464 ? 16.298 -10.550 -13.286 1.00 84.75 464 HIS A C 1
ATOM 3745 O O . HIS A 1 464 ? 15.559 -11.390 -12.763 1.00 84.75 464 HIS A O 1
ATOM 3751 N N . ALA A 1 465 ? 15.944 -9.882 -14.388 1.00 90.25 465 ALA A N 1
ATOM 3752 C CA . ALA A 1 465 ? 14.720 -10.167 -15.131 1.00 90.25 465 ALA A CA 1
ATOM 3753 C C . ALA A 1 465 ? 14.635 -11.658 -15.520 1.00 90.25 465 ALA A C 1
ATOM 3755 O O . ALA A 1 465 ? 13.607 -12.305 -15.313 1.00 90.25 465 ALA A O 1
ATOM 3756 N N . GLU A 1 466 ? 15.738 -12.225 -16.013 1.00 91.00 466 GLU A N 1
ATOM 3757 C CA . GLU A 1 466 ? 15.823 -13.606 -16.508 1.00 91.00 466 GLU A CA 1
ATOM 3758 C C . GLU A 1 466 ? 16.252 -14.589 -15.426 1.00 91.00 466 GLU A C 1
ATOM 3760 O O . GLU A 1 466 ? 15.735 -15.701 -15.351 1.00 91.00 466 GLU A O 1
ATOM 3765 N N . THR A 1 467 ? 17.194 -14.189 -14.576 1.00 89.69 467 THR A N 1
ATOM 3766 C CA . THR A 1 467 ? 17.802 -15.081 -13.581 1.00 89.69 467 THR A CA 1
ATOM 3767 C C . THR A 1 467 ? 16.964 -15.208 -12.306 1.00 89.69 467 THR A C 1
ATOM 3769 O O . THR A 1 467 ? 17.066 -16.220 -11.610 1.00 89.69 467 THR A O 1
ATOM 3772 N N . ILE A 1 468 ? 16.092 -14.234 -12.004 1.00 89.75 468 ILE A N 1
ATOM 3773 C CA . ILE A 1 468 ? 15.283 -14.197 -10.771 1.00 89.75 468 ILE A CA 1
ATOM 3774 C C . ILE A 1 468 ? 13.791 -14.027 -11.042 1.00 89.75 468 ILE A C 1
ATOM 3776 O O . ILE A 1 468 ? 13.001 -14.865 -10.596 1.00 89.75 468 ILE A O 1
ATOM 3780 N N . CYS A 1 469 ? 13.388 -12.972 -11.754 1.00 93.56 469 CYS A N 1
ATOM 3781 C CA . CYS A 1 469 ? 11.974 -12.647 -11.939 1.00 93.56 469 CYS A CA 1
ATOM 3782 C C . CYS A 1 469 ? 11.261 -13.737 -12.743 1.00 93.56 469 CYS A C 1
ATOM 3784 O O . CYS A 1 469 ? 10.241 -14.266 -12.296 1.00 93.56 469 CYS A O 1
ATOM 3786 N N . LEU A 1 470 ? 11.828 -14.134 -13.884 1.00 94.25 470 LEU A N 1
ATOM 3787 C CA . LEU A 1 470 ? 11.246 -15.140 -14.767 1.00 94.25 470 LEU A CA 1
ATOM 3788 C C . LEU A 1 470 ? 11.083 -16.522 -14.083 1.00 94.25 470 LEU A C 1
ATOM 3790 O O . LEU A 1 470 ? 9.965 -17.047 -14.110 1.00 94.25 470 LEU A O 1
ATOM 3794 N N . PRO A 1 471 ? 12.095 -17.117 -13.411 1.00 94.19 471 PRO A N 1
ATOM 3795 C CA . PRO A 1 471 ? 11.931 -18.370 -12.670 1.00 94.19 471 PRO A CA 1
ATOM 3796 C C . PRO A 1 471 ? 10.920 -18.274 -11.527 1.00 94.19 471 PRO A C 1
ATOM 3798 O O . PRO A 1 471 ? 10.148 -19.210 -11.310 1.00 94.19 471 PRO A O 1
ATOM 3801 N N . ARG A 1 472 ? 10.899 -17.150 -10.797 1.00 94.25 472 ARG A N 1
ATOM 3802 C CA . ARG A 1 472 ? 9.917 -16.920 -9.729 1.00 94.25 472 ARG A CA 1
ATOM 3803 C C . ARG A 1 472 ? 8.498 -16.907 -10.286 1.00 94.25 472 ARG A C 1
ATOM 3805 O O . ARG A 1 472 ? 7.646 -17.627 -9.775 1.00 94.25 472 ARG A O 1
ATOM 3812 N N . LEU A 1 473 ? 8.249 -16.129 -11.336 1.00 96.06 473 LEU A N 1
ATOM 3813 C CA . LEU A 1 473 ? 6.920 -15.986 -11.929 1.00 96.06 473 LEU A CA 1
ATOM 3814 C C . LEU A 1 473 ? 6.450 -17.274 -12.618 1.00 96.06 473 LEU A C 1
ATOM 3816 O O . LEU A 1 473 ? 5.267 -17.593 -12.540 1.00 96.06 473 LEU A O 1
ATOM 3820 N N . LYS A 1 474 ? 7.362 -18.072 -13.193 1.00 95.62 474 LYS A N 1
ATOM 3821 C CA . LYS A 1 474 ? 7.054 -19.433 -13.672 1.00 95.62 474 LYS A CA 1
ATOM 3822 C C . LYS A 1 474 ? 6.489 -20.319 -12.555 1.00 95.62 474 LYS A C 1
ATOM 3824 O O . LYS A 1 474 ? 5.452 -20.937 -12.767 1.00 95.62 474 LYS A O 1
ATOM 3829 N N . ARG A 1 475 ? 7.102 -20.315 -11.362 1.00 95.94 475 ARG A N 1
ATOM 3830 C CA . ARG A 1 475 ? 6.588 -21.058 -10.192 1.00 95.94 475 ARG A CA 1
ATOM 3831 C C . ARG A 1 475 ? 5.259 -20.520 -9.666 1.00 95.94 475 ARG A C 1
ATOM 3833 O O . ARG A 1 475 ? 4.433 -21.294 -9.194 1.00 95.94 475 ARG A O 1
ATOM 3840 N N . VAL A 1 476 ? 5.042 -19.203 -9.729 1.00 96.44 476 VAL A N 1
ATOM 3841 C CA . VAL A 1 476 ? 3.744 -18.605 -9.367 1.00 96.44 476 VAL A CA 1
ATOM 3842 C C . VAL A 1 476 ? 2.657 -19.127 -10.302 1.00 96.44 476 VAL A C 1
ATOM 3844 O O . VAL A 1 476 ? 1.634 -19.614 -9.827 1.00 96.44 476 VAL A O 1
ATOM 3847 N N . VAL A 1 477 ? 2.898 -19.086 -11.613 1.00 95.19 477 VAL A N 1
ATOM 3848 C CA . VAL A 1 477 ? 1.949 -19.557 -12.631 1.00 95.19 477 VAL A CA 1
ATOM 3849 C C . VAL A 1 477 ? 1.707 -21.065 -12.538 1.00 95.19 477 VAL A C 1
ATOM 3851 O O . VAL A 1 477 ? 0.559 -21.489 -12.639 1.00 95.19 477 VAL A O 1
ATOM 3854 N N . SER A 1 478 ? 2.740 -21.883 -12.308 1.00 94.56 478 SER A N 1
ATOM 3855 C CA . SER A 1 478 ? 2.572 -23.341 -12.180 1.00 94.56 478 SER A CA 1
ATOM 3856 C C . SER A 1 478 ? 1.929 -23.780 -10.860 1.00 94.56 478 SER A C 1
ATOM 3858 O O . SER A 1 478 ? 1.500 -24.924 -10.748 1.00 94.56 478 SER A O 1
ATOM 3860 N N . GLY A 1 479 ? 1.841 -22.886 -9.868 1.00 93.38 479 GLY A N 1
ATOM 3861 C CA . GLY A 1 479 ? 1.327 -23.195 -8.530 1.00 93.38 479 GLY A CA 1
ATOM 3862 C C . GLY A 1 479 ? 2.367 -23.797 -7.579 1.00 93.38 479 GLY A C 1
ATOM 3863 O O . GLY A 1 479 ? 2.050 -24.078 -6.427 1.00 93.38 479 GLY A O 1
ATOM 3864 N N . GLU A 1 480 ? 3.618 -23.951 -8.018 1.00 93.50 480 GLU A N 1
ATOM 3865 C CA . GLU A 1 480 ? 4.728 -24.452 -7.195 1.00 93.50 480 GLU A CA 1
ATOM 3866 C C . GLU A 1 480 ? 5.188 -23.452 -6.121 1.00 93.50 480 GLU A C 1
ATOM 3868 O O . GLU A 1 480 ? 5.823 -23.838 -5.136 1.00 93.50 480 GLU A O 1
ATOM 3873 N N . ASP A 1 481 ? 4.903 -22.155 -6.287 1.00 90.56 481 ASP A N 1
ATOM 3874 C CA . ASP A 1 481 ? 5.271 -21.145 -5.294 1.00 90.56 481 ASP A CA 1
ATOM 3875 C C . ASP A 1 481 ? 4.363 -21.196 -4.054 1.00 90.56 481 ASP A C 1
ATOM 3877 O O . ASP A 1 481 ? 3.336 -20.520 -3.972 1.00 90.56 481 ASP A O 1
ATOM 3881 N N . ALA A 1 482 ? 4.790 -21.956 -3.045 1.00 86.94 482 ALA A N 1
ATOM 3882 C CA . ALA A 1 482 ? 4.127 -22.059 -1.742 1.00 86.94 482 ALA A CA 1
ATOM 3883 C C . ALA A 1 482 ? 4.519 -20.950 -0.739 1.00 86.94 482 ALA A C 1
ATOM 3885 O O . ALA A 1 482 ? 4.134 -21.011 0.432 1.00 86.94 482 ALA A O 1
ATOM 3886 N N . SER A 1 483 ? 5.316 -19.961 -1.154 1.00 86.94 483 SER A N 1
ATOM 3887 C CA . SER A 1 483 ? 5.878 -18.945 -0.258 1.00 86.94 483 SER A CA 1
ATOM 3888 C C . SER A 1 483 ? 5.047 -17.654 -0.185 1.00 86.94 483 SER A C 1
ATOM 3890 O O . SER A 1 483 ? 4.074 -17.472 -0.921 1.00 86.94 483 SER A O 1
ATOM 3892 N N . GLY A 1 484 ? 5.430 -16.752 0.727 1.00 87.38 484 GLY A N 1
ATOM 3893 C CA . GLY A 1 484 ? 4.807 -15.437 0.874 1.00 87.38 484 GLY A CA 1
ATOM 3894 C C . GLY A 1 484 ? 3.309 -15.536 1.162 1.00 87.38 484 GLY A C 1
ATOM 3895 O O . GLY A 1 484 ? 2.897 -16.191 2.122 1.00 87.38 484 GLY A O 1
ATOM 3896 N N . ILE A 1 485 ? 2.485 -14.902 0.325 1.00 92.06 485 ILE A N 1
ATOM 3897 C CA . ILE A 1 485 ? 1.030 -14.834 0.543 1.00 92.06 485 ILE A CA 1
ATOM 3898 C C . ILE A 1 485 ? 0.255 -16.034 -0.019 1.00 92.06 485 ILE A C 1
ATOM 3900 O O . ILE A 1 485 ? -0.955 -16.100 0.185 1.00 92.06 485 ILE A O 1
ATOM 3904 N N . SER A 1 486 ? 0.908 -16.993 -0.692 1.00 92.50 486 SER A N 1
ATOM 3905 C CA . SER A 1 486 ? 0.221 -18.071 -1.427 1.00 92.50 486 SER A CA 1
ATOM 3906 C C . SER A 1 486 ? -0.773 -18.847 -0.561 1.00 92.50 486 SER A C 1
ATOM 3908 O O . SER A 1 486 ? -1.931 -19.007 -0.937 1.00 92.50 486 SER A O 1
ATOM 3910 N N . LYS A 1 487 ? -0.364 -19.261 0.647 1.00 89.88 487 LYS A N 1
ATOM 3911 C CA . LYS A 1 487 ? -1.254 -19.962 1.588 1.00 89.88 487 LYS A CA 1
ATOM 3912 C C . LYS A 1 487 ? -2.398 -19.072 2.084 1.00 89.88 487 LYS A C 1
ATOM 3914 O O . LYS A 1 487 ? -3.505 -19.561 2.274 1.00 89.88 487 LYS A O 1
ATOM 3919 N N . GLN A 1 488 ? -2.130 -17.785 2.310 1.00 86.69 488 GLN A N 1
ATOM 3920 C CA . GLN A 1 488 ? -3.121 -16.837 2.826 1.00 86.69 488 GLN A CA 1
ATOM 3921 C C . GLN A 1 488 ? -4.266 -16.615 1.834 1.00 86.69 488 GLN A C 1
ATOM 3923 O O . GLN A 1 488 ? -5.403 -16.437 2.262 1.00 86.69 488 GLN A O 1
ATOM 3928 N N . VAL A 1 489 ? -3.967 -16.618 0.533 1.00 90.44 489 VAL A N 1
ATOM 3929 C CA . VAL A 1 489 ? -4.956 -16.370 -0.528 1.00 90.44 489 VAL A CA 1
ATOM 3930 C C . VAL A 1 489 ? -5.446 -17.650 -1.211 1.00 90.44 489 VAL A C 1
ATOM 3932 O O . VAL A 1 489 ? -6.205 -17.565 -2.167 1.00 90.44 489 VAL A O 1
ATOM 3935 N N . GLY A 1 490 ? -5.024 -18.830 -0.739 1.00 92.50 490 GLY A N 1
ATOM 3936 C CA . GLY A 1 490 ? -5.399 -20.111 -1.348 1.00 92.50 490 GLY A CA 1
ATOM 3937 C C . GLY A 1 490 ? -4.916 -20.249 -2.796 1.00 92.50 490 GLY A C 1
ATOM 3938 O O . GLY A 1 490 ? -5.659 -20.713 -3.653 1.00 92.50 490 GLY A O 1
ATOM 3939 N N . TRP A 1 491 ? -3.697 -19.789 -3.095 1.00 94.19 491 TRP A N 1
ATOM 3940 C CA . TRP A 1 491 ? -3.159 -19.822 -4.454 1.00 94.19 491 TRP A CA 1
ATOM 3941 C C . TRP A 1 491 ? -2.778 -21.246 -4.879 1.00 94.19 491 TRP A C 1
ATOM 3943 O O . TRP A 1 491 ? -2.018 -21.921 -4.184 1.00 94.19 491 TRP A O 1
ATOM 3953 N N . HIS A 1 492 ? -3.260 -21.668 -6.051 1.00 92.44 492 HIS A N 1
ATOM 3954 C CA . HIS A 1 492 ? -3.037 -23.008 -6.612 1.00 92.44 492 HIS A CA 1
ATOM 3955 C C . HIS A 1 492 ? -2.405 -22.992 -8.017 1.00 92.44 492 HIS A C 1
ATOM 3957 O O . HIS A 1 492 ? -2.322 -24.034 -8.660 1.00 92.44 492 HIS A O 1
ATOM 3963 N N . GLY A 1 493 ? -1.948 -21.829 -8.491 1.00 92.75 493 GLY A N 1
ATOM 3964 C CA . GLY A 1 493 ? -1.464 -21.645 -9.862 1.00 92.75 493 GLY A CA 1
ATOM 3965 C C . GLY A 1 493 ? -2.571 -21.273 -10.851 1.00 92.75 493 GLY A C 1
ATOM 3966 O O . GLY A 1 493 ? -3.758 -21.264 -10.525 1.00 92.75 493 GLY A O 1
ATOM 3967 N N . GLY A 1 494 ? -2.165 -20.937 -12.074 1.00 91.44 494 GLY A N 1
ATOM 3968 C CA . GLY A 1 494 ? -3.044 -20.504 -13.155 1.00 91.44 494 GLY A CA 1
ATOM 3969 C C . GLY A 1 494 ? -2.545 -19.254 -13.875 1.00 91.44 494 GLY A C 1
ATOM 3970 O O . GLY A 1 494 ? -1.506 -18.689 -13.545 1.00 91.44 494 GLY A O 1
ATOM 3971 N N . GLY A 1 495 ? -3.309 -18.834 -14.886 1.00 91.31 495 GLY A N 1
ATOM 3972 C CA . GLY A 1 495 ? -2.981 -17.675 -15.713 1.00 91.31 495 GLY A CA 1
ATOM 3973 C C . GLY A 1 495 ? -1.706 -17.860 -16.537 1.00 91.31 495 GLY A C 1
ATOM 3974 O O . GLY A 1 495 ? -1.254 -18.976 -16.800 1.00 91.31 495 GLY A O 1
ATOM 3975 N N . GLY A 1 496 ? -1.138 -16.736 -16.959 1.00 92.31 496 GLY A N 1
ATOM 3976 C CA . GLY A 1 496 ? 0.100 -16.688 -17.718 1.00 92.31 496 GLY A CA 1
ATOM 3977 C C . GLY A 1 496 ? 0.631 -15.265 -17.842 1.00 92.31 496 GLY A C 1
ATOM 3978 O O . GLY A 1 496 ? 0.015 -14.318 -17.336 1.00 92.31 496 GLY A O 1
ATOM 3979 N N . PHE A 1 497 ? 1.787 -15.128 -18.484 1.00 93.69 497 PHE A N 1
ATOM 3980 C CA . PHE A 1 497 ? 2.377 -13.844 -18.856 1.00 93.69 497 PHE A CA 1
ATOM 3981 C C . PHE A 1 497 ? 3.242 -13.972 -20.113 1.00 93.69 497 PHE A C 1
ATOM 3983 O O . PHE A 1 497 ? 3.752 -15.051 -20.427 1.00 93.69 497 PHE A O 1
ATOM 3990 N N . GLY A 1 498 ? 3.408 -12.860 -20.822 1.00 92.56 498 GLY A N 1
ATOM 3991 C CA . GLY A 1 498 ? 4.410 -12.712 -21.868 1.00 92.56 498 GLY A CA 1
ATOM 3992 C C . GLY A 1 498 ? 5.706 -12.147 -21.290 1.00 92.56 498 GLY A C 1
ATOM 3993 O O . GLY A 1 498 ? 5.682 -11.210 -20.491 1.00 92.56 498 GLY A O 1
ATOM 3994 N N . TYR A 1 499 ? 6.829 -12.729 -21.685 1.00 93.75 499 TYR A N 1
ATOM 3995 C CA . TYR A 1 499 ? 8.166 -12.212 -21.440 1.00 93.75 499 TYR A CA 1
ATOM 3996 C C . TYR A 1 499 ? 8.679 -11.525 -22.707 1.00 93.75 499 TYR A C 1
ATOM 3998 O O . TYR A 1 499 ? 8.639 -12.147 -23.767 1.00 93.75 499 TYR A O 1
ATOM 4006 N N . PHE A 1 500 ? 9.125 -10.274 -22.584 1.00 92.81 500 PHE A N 1
ATOM 4007 C CA . PHE A 1 500 ? 9.619 -9.430 -23.677 1.00 92.81 500 PHE A CA 1
ATOM 4008 C C . PHE A 1 500 ? 10.985 -8.845 -23.339 1.00 92.81 500 PHE A C 1
ATOM 4010 O O . PHE A 1 500 ? 11.313 -8.661 -22.165 1.00 92.81 500 PHE A O 1
ATOM 4017 N N . THR A 1 501 ? 11.750 -8.473 -24.361 1.00 92.50 501 THR A N 1
ATOM 4018 C CA . THR A 1 501 ? 12.997 -7.720 -24.203 1.00 92.50 501 THR A CA 1
ATOM 4019 C C . THR A 1 501 ? 12.973 -6.450 -25.046 1.00 92.50 501 THR A C 1
ATOM 4021 O O . THR A 1 501 ? 12.456 -6.436 -26.160 1.00 92.50 501 THR A O 1
ATOM 4024 N N . LEU A 1 502 ? 13.551 -5.365 -24.546 1.00 90.31 502 LEU A N 1
ATOM 4025 C CA . LEU A 1 502 ? 13.835 -4.163 -25.321 1.00 90.31 502 LEU A CA 1
ATOM 4026 C C . LEU A 1 502 ? 15.350 -4.013 -25.386 1.00 90.31 502 LEU A C 1
ATOM 4028 O O . LEU A 1 502 ? 15.992 -3.669 -24.396 1.00 90.31 502 LEU A O 1
ATOM 4032 N N . ASN A 1 503 ? 15.910 -4.293 -26.562 1.00 73.56 503 ASN A N 1
ATOM 4033 C CA . ASN A 1 503 ? 17.324 -4.075 -26.826 1.00 73.56 503 ASN A CA 1
ATOM 4034 C C . ASN A 1 503 ? 17.472 -2.648 -27.353 1.00 73.56 503 ASN A C 1
ATOM 4036 O O . ASN A 1 503 ? 17.000 -2.336 -28.447 1.00 73.56 503 ASN A O 1
ATOM 4040 N N . LYS A 1 504 ? 18.109 -1.787 -26.565 1.00 59.84 504 LYS A N 1
ATOM 4041 C CA . LYS A 1 504 ? 18.710 -0.562 -27.087 1.00 59.84 504 LYS A CA 1
ATOM 4042 C C . LYS A 1 504 ? 19.949 -1.011 -27.874 1.00 59.84 504 LYS A C 1
ATOM 4044 O O . LYS A 1 504 ? 20.736 -1.773 -27.317 1.00 59.84 504 LYS A O 1
ATOM 4049 N N . ILE A 1 505 ? 20.018 -0.678 -29.168 1.00 42.94 505 ILE A N 1
ATOM 4050 C CA . ILE A 1 505 ? 21.164 -1.020 -30.038 1.00 42.94 505 ILE A CA 1
ATOM 4051 C C . ILE A 1 505 ? 22.446 -0.451 -29.437 1.00 42.94 505 ILE A C 1
ATOM 4053 O O . ILE A 1 505 ? 22.383 0.711 -28.970 1.00 42.94 505 ILE A O 1
#

InterPro domains:
  IPR001091 Restriction/modification DNA-methyltransferase [PR00508] (84-98)
  IPR001091 Restriction/modification DNA-methyltransferase [PR00508] (119-139)
  IPR001091 Restriction/modification DNA-methyltransferase [PR00508] (431-449)
  IPR001091 Restriction/modification DNA-methyltransferase [PR00508] (454-474)
  IPR002052 DNA methylase, N-6 adenine-specific, conserved site [PS00092] (88-94)
  IPR002941 DNA methylase N-4/N-6 [PF01555] (85-206)
  IPR002941 DNA methylase N-4/N-6 [PF01555] (383-465)
  IPR029063 S-adenosyl-L-methionine-dependent methyltransferase superfamily [G3DSA:3.40.50.150] (59-280)
  IPR029063 S-adenosyl-L-methionine-dependent methyltransferase superfamily [G3DSA:3.40.50.150] (296-489)
  IPR029063 S-adenosyl-L-methionine-dependent methyltransferase superfamily [SSF53335] (61-478)

Foldseek 3Di:
DDPDPDPPQDADDDPLLVWAQPDADPVRHTDTDHLCVLPDFEWDDKDWFFDAVPDPDDQVSFFEQEAAQLLSVLSNCQVPQFQFFQEEEEEDQQLPCPDDPPDDNHDDLVSVLSSCLSNLLSVLRRHHQQHKYKYKYDPRCVVVVLSSNCVRQNVVQWDDKFKEFQDPDLDDPPPPDDDPGRDRTIIIGMGGSHNVNHDDDDAFDKAFDDPVNVQQLQKFKAADFDWDWDDWDADPVRWIKTKTWGPDMDIDGDGLVCLVVVLVVVCVVCVVVVVPPPDPPVVVVVVVCVVVPDPDPVRVSLVSLLVCCVVRQQRGKGWAQDDCPDPVLVVVLVVAQDAAIKMKMWTADCDDPRHRHTDIWIDHNSTTIDGLVVAWDADSSTTIGTHDDDSYHYCVQQPPPPQCPALNDNDPDDDGALSVLLVSDVSRDDAAGEYEYSNCQQQSNVLSCVLRNYRYYYYDHDPSSVVGNVSSVSCSQCQVRPDGCCVVSVRRHRGMHIYIYGDDD